Protein 3STP (pdb70)

InterPro domains:
  IPR013341 Mandelate racemase, N-terminal domain [PF02746] (40-139)
  IPR013342 Mandelate racemase, C-terminal domain [PF13378] (161-380)
  IPR013342 Mandelate racemase, C-terminal domain [SM00922] (158-261)
  IPR023444 L-rhamnonate dehydratase [cd03327] (44-379)
  IPR029017 Enolase-like, N-terminal [G3DSA:3.30.390.10] (3-387)
  IPR029017 Enolase-like, N-terminal [SSF54826] (1-143)
  IPR034619 L-lyxonate dehydratase [SFLDF00554] (1-390)
  IPR036849 Enolase-like, C-terminal domain superfamily [G3DSA:3.20.20.120] (132-379)
  IPR036849 Enolase-like, C-terminal domain superfamily [SSF51604] (127-386)
  IPR046945 L-rhamnonate dehydratase-like [PTHR13794] (2-386)

B-factor: mean 9.02, std 4.91, range [1.78, 36.23]

Sequence (390 aa):
MKIKSVRTRVWTWKGPTVPPQGNFCTNASDALWMKGDAMSSFRFHQWLTCEVETEDGTIGIGNAALAPSVVKKVIDDWYAPLVIGEDPFDYAYIWEKMYRRSHAWGRKGIGMTAISAIDIAIWDLMGKLVGKPVFKLLGGRTKDRIPVYYSKLYAGSIEAMQKEAEEAMKGGYKAFKSRFGYGPKDGMPGMRENLKRVEAVREVIGYDNDLMLECYMGWNLDYAKRMLPKLAPYEPRWLEEPVIADDVAGYAELNAMNIVPISGGEHEFSVIGCAELINRKAVSVLQYDTNRVGGITAAQKINAIAEAAQIPVIPHAGQMHNYHLTMANTNCPISEYFPVFDVEVGNELFYYIFEGDPEAVDGYLQLDDDLPGLGIAISDKHLQHFDITE

Structure (mmCIF, N/CA/C/O backbone):
data_3STP
#
_entry.id   3STP
#
_cell.length_a   135.244
_cell.length_b   135.244
_cell.length_c   116.734
_cell.angle_alpha   90.00
_cell.angle_beta   90.00
_cell.angle_gamma   90.00
#
_symmetry.space_group_name_H-M   'I 4 2 2'
#
loop_
_entity.id
_entity.type
_entity.pdbx_description
1 polymer 'Galactonate dehydratase, putative'
2 non-polymer 'MAGNESIUM ION'
3 water water
#
loop_
_atom_site.group_PDB
_atom_site.id
_atom_site.type_symbol
_atom_site.label_atom_id
_atom_site.label_alt_id
_atom_site.label_comp_id
_atom_site.label_asym_id
_atom_site.label_entity_id
_atom_site.label_seq_id
_atom_site.pdbx_PDB_ins_code
_atom_site.Cartn_x
_atom_site.Cartn_y
_atom_site.Cartn_z
_atom_site.occupancy
_atom_site.B_iso_or_equiv
_atom_site.auth_seq_id
_atom_site.auth_comp_id
_atom_site.auth_asym_id
_atom_site.auth_atom_id
_atom_site.pdbx_PDB_model_num
ATOM 1 N N . MET A 1 23 ? 8.849 51.756 -8.705 1.00 29.06 1 MET A N 1
ATOM 2 C CA . MET A 1 23 ? 9.905 51.684 -7.653 1.00 28.00 1 MET A CA 1
ATOM 3 C C . MET A 1 23 ? 10.664 50.366 -7.775 1.00 26.34 1 MET A C 1
ATOM 4 O O . MET A 1 23 ? 10.082 49.290 -7.637 1.00 26.95 1 MET A O 1
ATOM 9 N N . LYS A 1 24 ? 11.964 50.458 -8.030 1.00 22.42 2 LYS A N 1
ATOM 10 C CA . LYS A 1 24 ? 12.797 49.273 -8.191 1.00 19.17 2 LYS A CA 1
ATOM 11 C C . LYS A 1 24 ? 13.854 49.152 -7.098 1.00 15.63 2 LYS A C 1
ATOM 12 O O . LYS A 1 24 ? 14.211 50.132 -6.444 1.00 12.80 2 LYS A O 1
ATOM 18 N N . ILE A 1 25 ? 14.355 47.937 -6.912 1.00 12.97 3 ILE A N 1
ATOM 19 C CA . ILE A 1 25 ? 15.390 47.682 -5.923 1.00 11.14 3 ILE A CA 1
ATOM 20 C C . ILE A 1 25 ? 16.700 48.245 -6.466 1.00 12.48 3 ILE A C 1
ATOM 21 O O . ILE A 1 25 ? 17.047 48.014 -7.628 1.00 10.50 3 ILE A O 1
ATOM 26 N N . LYS A 1 26 ? 17.421 48.984 -5.628 1.00 11.48 4 LYS A N 1
ATOM 27 C CA . LYS A 1 26 ? 18.680 49.590 -6.043 1.00 13.42 4 LYS A CA 1
ATOM 28 C C . LYS A 1 26 ? 19.922 48.859 -5.553 1.00 12.52 4 LYS A C 1
ATOM 29 O O . LYS A 1 26 ? 20.938 48.824 -6.246 1.00 11.24 4 LYS A O 1
ATOM 35 N N . SER A 1 27 ? 19.852 48.280 -4.361 1.00 10.64 5 SER A N 1
ATOM 36 C CA . SER A 1 27 ? 21.013 47.592 -3.824 1.00 10.13 5 SER A CA 1
ATOM 37 C C . SER A 1 27 ? 20.685 46.544 -2.776 1.00 10.08 5 SER A C 1
ATOM 38 O O . SER A 1 27 ? 19.588 46.521 -2.217 1.00 8.88 5 SER A O 1
ATOM 41 N N . VAL A 1 28 ? 21.662 45.679 -2.525 1.00 8.98 6 VAL A N 1
ATOM 42 C CA . VAL A 1 28 ? 21.550 44.618 -1.532 1.00 8.95 6 VAL A CA 1
ATOM 43 C C . VAL A 1 28 ? 22.827 44.682 -0.697 1.00 9.54 6 VAL A C 1
ATOM 44 O O . VAL A 1 28 ? 23.916 44.389 -1.193 1.00 10.00 6 VAL A O 1
ATOM 48 N N . ARG A 1 29 ? 22.689 45.080 0.564 1.00 8.58 7 ARG A N 1
ATOM 49 C CA . ARG A 1 29 ? 23.830 45.211 1.465 1.00 8.72 7 ARG A CA 1
ATOM 50 C C . ARG A 1 29 ? 23.861 44.070 2.473 1.00 9.02 7 ARG A C 1
ATOM 51 O O . ARG A 1 29 ? 22.988 43.965 3.337 1.00 8.79 7 ARG A O 1
ATOM 59 N N . THR A 1 30 ? 24.880 43.227 2.370 1.00 7.95 8 THR A N 1
ATOM 60 C CA . THR A 1 30 ? 25.005 42.085 3.261 1.00 9.18 8 THR A CA 1
ATOM 61 C C . THR A 1 30 ? 26.217 42.204 4.173 1.00 9.37 8 THR A C 1
ATOM 62 O O . THR A 1 30 ? 27.333 42.463 3.717 1.00 8.35 8 THR A O 1
ATOM 66 N N . ARG A 1 31 ? 25.987 42.013 5.468 1.00 8.81 9 ARG A N 1
ATOM 67 C CA . ARG A 1 31 ? 27.051 42.101 6.459 1.00 8.48 9 ARG A CA 1
ATOM 68 C C . ARG A 1 31 ? 27.034 40.920 7.416 1.00 8.72 9 ARG A C 1
ATOM 69 O O . ARG A 1 31 ? 25.975 40.383 7.741 1.00 7.83 9 ARG A O 1
ATOM 77 N N . VAL A 1 32 ? 28.219 40.516 7.859 1.00 7.81 10 VAL A N 1
ATOM 78 C CA . VAL A 1 32 ? 28.346 39.421 8.806 1.00 7.55 10 VAL A CA 1
ATOM 79 C C . VAL A 1 32 ? 28.790 40.019 10.134 1.00 8.08 10 VAL A C 1
ATOM 80 O O . VAL A 1 32 ? 29.796 40.727 10.203 1.00 8.77 10 VAL A O 1
ATOM 84 N N . TRP A 1 33 ? 28.021 39.742 11.179 1.00 7.51 11 TRP A N 1
ATOM 85 C CA . TRP A 1 33 ? 28.309 40.250 12.514 1.00 8.58 11 TRP A CA 1
ATOM 86 C C . TRP A 1 33 ? 28.912 39.136 13.347 1.00 8.42 11 TRP A C 1
ATOM 87 O O . TRP A 1 33 ? 28.272 38.108 13.565 1.00 9.55 11 TRP A O 1
ATOM 98 N N . THR A 1 34 ? 30.139 39.340 13.811 1.00 7.48 12 THR A N 1
ATOM 99 C CA . THR A 1 34 ? 30.814 38.341 14.625 1.00 8.12 12 THR A CA 1
ATOM 100 C C . THR A 1 34 ? 30.928 38.823 16.062 1.00 9.20 12 THR A C 1
ATOM 101 O O . THR A 1 34 ? 31.537 39.857 16.336 1.00 8.50 12 THR A O 1
ATOM 105 N N . TRP A 1 35 ? 30.329 38.065 16.975 1.00 9.16 13 TRP A N 1
ATOM 106 C CA . TRP A 1 35 ? 30.348 38.396 18.392 1.00 9.64 13 TRP A CA 1
ATOM 107 C C . TRP A 1 35 ? 31.757 38.249 18.965 1.00 10.67 13 TRP A C 1
ATOM 108 O O . TRP A 1 35 ? 32.427 37.241 18.737 1.00 10.19 13 TRP A O 1
ATOM 119 N N . LYS A 1 36 ? 32.208 39.264 19.694 1.00 10.60 14 LYS A N 1
ATOM 120 C CA . LYS A 1 36 ? 33.530 39.222 20.310 1.00 12.02 14 LYS A CA 1
ATOM 121 C C . LYS A 1 36 ? 33.426 39.583 21.788 1.00 12.93 14 LYS A C 1
ATOM 122 O O . LYS A 1 36 ? 34.428 39.873 22.442 1.00 13.36 14 LYS A O 1
ATOM 128 N N . GLY A 1 37 ? 32.204 39.562 22.309 1.00 12.51 15 GLY A N 1
ATOM 129 C CA . GLY A 1 37 ? 31.998 39.879 23.709 1.00 12.13 15 GLY A CA 1
ATOM 130 C C . GLY A 1 37 ? 32.085 38.624 24.555 1.00 11.53 15 GLY A C 1
ATOM 131 O O . GLY A 1 37 ? 32.426 37.557 24.041 1.00 11.83 15 GLY A O 1
ATOM 132 N N . PRO A 1 38 ? 31.793 38.711 25.861 1.00 11.09 16 PRO A N 1
ATOM 133 C CA . PRO A 1 38 ? 31.865 37.513 26.702 1.00 10.62 16 PRO A CA 1
ATOM 134 C C . PRO A 1 38 ? 30.802 36.489 26.308 1.00 9.92 16 PRO A C 1
ATOM 135 O O . PRO A 1 38 ? 29.774 36.838 25.724 1.00 8.62 16 PRO A O 1
ATOM 139 N N . THR A 1 39 ? 31.064 35.223 26.612 1.00 10.16 17 THR A N 1
ATOM 140 C CA . THR A 1 39 ? 30.119 34.158 26.296 1.00 9.50 17 THR A CA 1
ATOM 141 C C . THR A 1 39 ? 30.085 33.163 27.445 1.00 10.57 17 THR A C 1
ATOM 142 O O . THR A 1 39 ? 30.973 33.154 28.298 1.00 10.67 17 THR A O 1
ATOM 146 N N . VAL A 1 40 ? 29.052 32.330 27.468 1.00 9.84 18 VAL A N 1
ATOM 147 C CA . VAL A 1 40 ? 28.914 31.316 28.503 1.00 10.26 18 VAL A CA 1
ATOM 148 C C . VAL A 1 40 ? 29.782 30.130 28.106 1.00 10.43 18 VAL A C 1
ATOM 149 O O . VAL A 1 40 ? 29.589 29.541 27.044 1.00 8.42 18 VAL A O 1
ATOM 153 N N . PRO A 1 41 ? 30.761 29.768 28.950 1.00 10.17 19 PRO A N 1
ATOM 154 C CA . PRO A 1 41 ? 31.653 28.642 28.658 1.00 11.35 19 PRO A CA 1
ATOM 155 C C . PRO A 1 41 ? 30.907 27.341 28.376 1.00 10.65 19 PRO A C 1
ATOM 156 O O . PRO A 1 41 ? 29.939 27.008 29.057 1.00 10.14 19 PRO A O 1
ATOM 160 N N . PRO A 1 42 ? 31.349 26.593 27.354 1.00 11.09 20 PRO A N 1
ATOM 161 C CA . PRO A 1 42 ? 30.721 25.322 26.985 1.00 11.05 20 PRO A CA 1
ATOM 162 C C . PRO A 1 42 ? 30.826 24.297 28.109 1.00 11.72 20 PRO A C 1
ATOM 163 O O . PRO A 1 42 ? 31.787 24.308 28.884 1.00 10.95 20 PRO A O 1
ATOM 167 N N . GLN A 1 43 ? 29.830 23.421 28.190 1.00 10.52 21 GLN A N 1
ATOM 168 C CA . GLN A 1 43 ? 29.791 22.357 29.191 1.00 12.64 21 GLN A CA 1
ATOM 169 C C . GLN A 1 43 ? 29.450 21.053 28.467 1.00 11.50 21 GLN A C 1
ATOM 170 O O . GLN A 1 43 ? 28.828 21.079 27.405 1.00 9.70 21 GLN A O 1
ATOM 176 N N . GLY A 1 44 ? 29.857 19.922 29.035 1.00 10.45 22 GLY A N 1
ATOM 177 C CA . GLY A 1 44 ? 29.571 18.638 28.413 1.00 10.46 22 GLY A CA 1
ATOM 178 C C . GLY A 1 44 ? 28.162 18.159 28.718 1.00 10.34 22 GLY A C 1
ATOM 179 O O . GLY A 1 44 ? 27.535 18.638 29.665 1.00 9.77 22 GLY A O 1
ATOM 180 N N . ASN A 1 45 ? 27.668 17.207 27.927 1.00 9.13 23 ASN A N 1
ATOM 181 C CA . ASN A 1 45 ? 26.320 16.668 28.109 1.00 9.95 23 ASN A CA 1
ATOM 182 C C . ASN A 1 45 ? 25.345 17.815 28.340 1.00 9.26 23 ASN A C 1
ATOM 183 O O . ASN A 1 45 ? 24.576 17.829 29.306 1.00 9.27 23 ASN A O 1
ATOM 188 N N . PHE A 1 46 ? 25.394 18.763 27.411 1.00 7.95 24 PHE A N 1
ATOM 189 C CA . PHE A 1 46 ? 24.597 19.986 27.426 1.00 7.36 24 PHE A CA 1
ATOM 190 C C . PHE A 1 46 ? 23.469 19.904 26.399 1.00 6.83 24 PHE A C 1
ATOM 191 O O . PHE A 1 46 ? 22.320 20.235 26.686 1.00 6.15 24 PHE A O 1
ATOM 199 N N . CYS A 1 47 ? 23.812 19.467 25.194 1.00 7.17 25 CYS A N 1
ATOM 200 C CA . CYS A 1 47 ? 22.835 19.339 24.121 1.00 6.56 25 CYS A CA 1
ATOM 201 C C . CYS A 1 47 ? 23.319 18.305 23.121 1.00 6.45 25 CYS A C 1
ATOM 202 O O . CYS A 1 47 ? 24.400 18.446 22.547 1.00 6.43 25 CYS A O 1
ATOM 205 N N . THR A 1 48 ? 22.529 17.257 22.925 1.00 5.28 26 THR A N 1
ATOM 206 C CA . THR A 1 48 ? 22.897 16.227 21.968 1.00 5.88 26 THR A CA 1
ATOM 207 C C . THR A 1 48 ? 22.907 16.879 20.587 1.00 6.81 26 THR A C 1
ATOM 208 O O . THR A 1 48 ? 22.191 17.849 20.345 1.00 6.83 26 THR A O 1
ATOM 212 N N . ASN A 1 49 ? 23.728 16.357 19.686 1.00 7.49 27 ASN A N 1
ATOM 213 C CA . ASN A 1 49 ? 23.826 16.936 18.355 1.00 7.37 27 ASN A CA 1
ATOM 214 C C . ASN A 1 49 ? 24.387 15.931 17.364 1.00 6.15 27 ASN A C 1
ATOM 215 O O . ASN A 1 49 ? 24.878 14.870 17.750 1.00 5.53 27 ASN A O 1
ATOM 220 N N . ALA A 1 50 ? 24.329 16.281 16.086 1.00 4.87 28 ALA A N 1
ATOM 221 C CA . ALA A 1 50 ? 24.798 15.396 15.029 1.00 5.55 28 ALA A CA 1
ATOM 222 C C . ALA A 1 50 ? 26.268 14.996 15.117 1.00 6.41 28 ALA A C 1
ATOM 223 O O . ALA A 1 50 ? 26.660 13.975 14.560 1.00 8.08 28 ALA A O 1
ATOM 225 N N . SER A 1 51 ? 27.087 15.778 15.812 1.00 6.73 29 SER A N 1
ATOM 226 C CA . SER A 1 51 ? 28.500 15.437 15.904 1.00 7.50 29 SER A CA 1
ATOM 227 C C . SER A 1 51 ? 28.818 14.454 17.026 1.00 7.35 29 SER A C 1
ATOM 228 O O . SER A 1 51 ? 29.938 13.952 17.105 1.00 6.86 29 SER A O 1
ATOM 231 N N . ASP A 1 52 ? 27.846 14.171 17.890 1.00 6.36 30 ASP A N 1
ATOM 232 C CA . ASP A 1 52 ? 28.089 13.245 18.994 1.00 7.68 30 ASP A CA 1
ATOM 233 C C . ASP A 1 52 ? 28.562 11.873 18.520 1.00 7.98 30 ASP A C 1
ATOM 234 O O . ASP A 1 52 ? 29.344 11.212 19.206 1.00 9.20 30 ASP A O 1
ATOM 239 N N . ALA A 1 53 ? 28.096 11.453 17.348 1.00 6.80 31 ALA A N 1
ATOM 240 C CA . ALA A 1 53 ? 28.463 10.153 16.791 1.00 7.76 31 ALA A CA 1
ATOM 241 C C . ALA A 1 53 ? 29.952 10.021 16.477 1.00 7.86 31 ALA A C 1
ATOM 242 O O . ALA A 1 53 ? 30.461 8.911 16.301 1.00 6.36 31 ALA A O 1
ATOM 244 N N . LEU A 1 54 ? 30.648 11.149 16.391 1.00 7.86 32 LEU A N 1
ATOM 245 C CA . LEU A 1 54 ? 32.080 11.140 16.108 1.00 8.20 32 LEU A CA 1
ATOM 246 C C . LEU A 1 54 ? 32.785 10.968 17.450 1.00 10.59 32 LEU A C 1
ATOM 247 O O . LEU A 1 54 ? 32.137 10.695 18.461 1.00 10.40 32 LEU A O 1
ATOM 252 N N . TRP A 1 55 ? 34.107 11.105 17.468 1.00 10.92 33 TRP A N 1
ATOM 253 C CA . TRP A 1 55 ? 34.839 11.012 18.728 1.00 12.14 33 TRP A CA 1
ATOM 254 C C . TRP A 1 55 ? 35.815 12.173 18.833 1.00 12.71 33 TRP A C 1
ATOM 255 O O . TRP A 1 55 ? 36.936 12.024 19.317 1.00 12.68 33 TRP A O 1
ATOM 266 N N . MET A 1 56 ? 35.365 13.337 18.373 1.00 12.84 34 MET A N 1
ATOM 267 C CA . MET A 1 56 ? 36.167 14.552 18.408 1.00 14.35 34 MET A CA 1
ATOM 268 C C . MET A 1 56 ? 36.252 15.111 19.822 1.00 16.27 34 MET A C 1
ATOM 269 O O . MET A 1 56 ? 35.339 14.934 20.627 1.00 14.76 34 MET A O 1
ATOM 274 N N . LYS A 1 57 ? 37.357 15.788 20.116 1.00 17.76 35 LYS A N 1
ATOM 275 C CA . LYS A 1 57 ? 37.567 16.389 21.428 1.00 19.65 35 LYS A CA 1
ATOM 276 C C . LYS A 1 57 ? 36.966 17.790 21.458 1.00 18.54 35 LYS A C 1
ATOM 277 O O . LYS A 1 57 ? 36.659 18.363 20.413 1.00 18.10 35 LYS A O 1
ATOM 283 N N . GLY A 1 58 ? 36.796 18.334 22.659 1.00 17.45 36 GLY A N 1
ATOM 284 C CA . GLY A 1 58 ? 36.253 19.674 22.789 1.00 16.65 36 GLY A CA 1
ATOM 285 C C . GLY A 1 58 ? 34.742 19.768 22.885 1.00 16.20 36 GLY A C 1
ATOM 286 O O . GLY A 1 58 ? 34.051 18.773 23.106 1.00 16.52 36 GLY A O 1
ATOM 287 N N . ASP A 1 59 ? 34.238 20.986 22.721 1.00 14.63 37 ASP A N 1
ATOM 288 C CA . ASP A 1 59 ? 32.808 21.273 22.783 1.00 13.49 37 ASP A CA 1
ATOM 289 C C . ASP A 1 59 ? 32.064 20.649 21.602 1.00 12.02 37 ASP A C 1
ATOM 290 O O . ASP A 1 59 ? 32.285 21.021 20.451 1.00 11.26 37 ASP A O 1
ATOM 295 N N . ALA A 1 60 ? 31.177 19.702 21.898 1.00 11.20 38 ALA A N 1
ATOM 296 C CA . ALA A 1 60 ? 30.413 19.012 20.862 1.00 11.92 38 ALA A CA 1
ATOM 297 C C . ALA A 1 60 ? 29.478 19.930 20.072 1.00 11.05 38 ALA A C 1
ATOM 298 O O . ALA A 1 60 ? 29.091 19.604 18.950 1.00 11.60 38 ALA A O 1
ATOM 300 N N . MET A 1 61 ? 29.119 21.072 20.655 1.00 9.91 39 MET A N 1
ATOM 301 C CA . MET A 1 61 ? 28.229 22.028 19.995 1.00 9.25 39 MET A CA 1
ATOM 302 C C . MET A 1 61 ? 28.995 23.081 19.197 1.00 9.71 39 MET A C 1
ATOM 303 O O . MET A 1 61 ? 28.393 23.962 18.583 1.00 9.69 39 MET A O 1
ATOM 308 N N . SER A 1 62 ? 30.320 22.981 19.207 1.00 10.62 40 SER A N 1
ATOM 309 C CA . SER A 1 62 ? 31.183 23.939 18.518 1.00 10.43 40 SER A CA 1
ATOM 310 C C . SER A 1 62 ? 30.742 24.373 17.122 1.00 10.48 40 SER A C 1
ATOM 311 O O . SER A 1 62 ? 30.621 25.567 16.846 1.00 9.38 40 SER A O 1
ATOM 314 N N . SER A 1 63 ? 30.506 23.406 16.243 1.00 9.02 41 SER A N 1
ATOM 315 C CA . SER A 1 63 ? 30.118 23.710 14.869 1.00 9.00 41 SER A CA 1
ATOM 316 C C . SER A 1 63 ? 28.656 24.102 14.696 1.00 9.39 41 SER A C 1
ATOM 317 O O . SER A 1 63 ? 28.232 24.421 13.585 1.00 9.40 41 SER A O 1
ATOM 320 N N . PHE A 1 64 ? 27.891 24.090 15.783 1.00 8.84 42 PHE A N 1
ATOM 321 C CA . PHE A 1 64 ? 26.468 24.413 15.712 1.00 8.82 42 PHE A CA 1
ATOM 322 C C . PHE A 1 64 ? 26.071 25.745 16.351 1.00 9.20 42 PHE A C 1
ATOM 323 O O . PHE A 1 64 ? 24.990 26.269 16.078 1.00 7.43 42 PHE A O 1
ATOM 331 N N . ARG A 1 65 ? 26.941 26.289 17.195 1.00 7.61 43 ARG A N 1
ATOM 332 C CA . ARG A 1 65 ? 26.656 27.555 17.863 1.00 8.66 43 ARG A CA 1
ATOM 333 C C . ARG A 1 65 ? 26.566 28.719 16.881 1.00 8.29 43 ARG A C 1
ATOM 334 O O . ARG A 1 65 ? 27.193 28.709 15.821 1.00 7.99 43 ARG A O 1
ATOM 342 N N . PHE A 1 66 ? 25.777 29.725 17.243 1.00 8.65 44 PHE A N 1
ATOM 343 C CA . PHE A 1 66 ? 25.606 30.895 16.397 1.00 8.12 44 PHE A CA 1
ATOM 344 C C . PHE A 1 66 ? 26.228 32.117 17.057 1.00 8.88 44 PHE A C 1
ATOM 345 O O . PHE A 1 66 ? 25.542 32.883 17.736 1.00 8.59 44 PHE A O 1
ATOM 353 N N . HIS A 1 67 ? 27.533 32.288 16.869 1.00 9.03 45 HIS A N 1
ATOM 354 C CA . HIS A 1 67 ? 28.220 33.440 17.433 1.00 9.31 45 HIS A CA 1
ATOM 355 C C . HIS A 1 67 ? 28.498 34.452 16.328 1.00 9.25 45 HIS A C 1
ATOM 356 O O . HIS A 1 67 ? 29.303 35.371 16.476 1.00 8.11 45 HIS A O 1
ATOM 363 N N . GLN A 1 68 ? 27.797 34.256 15.216 1.00 7.81 46 GLN A N 1
ATOM 364 C CA . GLN A 1 68 ? 27.865 35.128 14.050 1.00 8.89 46 GLN A CA 1
ATOM 365 C C . GLN A 1 68 ? 26.444 35.215 13.520 1.00 9.09 46 GLN A C 1
ATOM 366 O O . GLN A 1 68 ? 25.639 34.310 13.741 1.00 8.90 46 GLN A O 1
ATOM 372 N N . TRP A 1 69 ? 26.135 36.296 12.819 1.00 7.44 47 TRP A N 1
ATOM 373 C CA . TRP A 1 69 ? 24.811 36.454 12.239 1.00 7.80 47 TRP A CA 1
ATOM 374 C C . TRP A 1 69 ? 24.954 37.302 10.994 1.00 8.70 47 TRP A C 1
ATOM 375 O O . TRP A 1 69 ? 25.924 38.046 10.852 1.00 9.15 47 TRP A O 1
ATOM 386 N N . LEU A 1 70 ? 23.990 37.189 10.090 1.00 6.56 48 LEU A N 1
ATOM 387 C CA . LEU A 1 70 ? 24.033 37.952 8.856 1.00 7.50 48 LEU A CA 1
ATOM 388 C C . LEU A 1 70 ? 22.829 38.865 8.708 1.00 7.39 48 LEU A C 1
ATOM 389 O O . LEU A 1 70 ? 21.699 38.473 8.996 1.00 7.94 48 LEU A O 1
ATOM 394 N N . THR A 1 71 ? 23.083 40.093 8.273 1.00 7.94 49 THR A N 1
ATOM 395 C CA . THR A 1 71 ? 22.015 41.047 8.036 1.00 7.79 49 THR A CA 1
ATOM 396 C C . THR A 1 71 ? 22.030 41.303 6.536 1.00 8.40 49 THR A C 1
ATOM 397 O O . THR A 1 71 ? 23.096 41.389 5.920 1.00 8.04 49 THR A O 1
ATOM 401 N N . CYS A 1 72 ? 20.846 41.398 5.947 1.00 7.40 50 CYS A N 1
ATOM 402 C CA . CYS A 1 72 ? 20.727 41.645 4.521 1.00 7.25 50 CYS A CA 1
ATOM 403 C C . CYS A 1 72 ? 19.746 42.784 4.325 1.00 7.55 50 CYS A C 1
ATOM 404 O O . CYS A 1 72 ? 18.561 42.653 4.631 1.00 8.14 50 CYS A O 1
ATOM 407 N N . GLU A 1 73 ? 20.250 43.903 3.821 1.00 8.04 51 GLU A N 1
ATOM 408 C CA . GLU A 1 73 ? 19.427 45.080 3.599 1.00 8.88 51 GLU A CA 1
ATOM 409 C C . GLU A 1 73 ? 19.182 45.336 2.117 1.00 8.18 51 GLU A C 1
ATOM 410 O O . GLU A 1 73 ? 20.117 45.561 1.348 1.00 9.28 51 GLU A O 1
ATOM 416 N N . VAL A 1 74 ? 17.914 45.282 1.721 1.00 8.11 52 VAL A N 1
ATOM 417 C CA . VAL A 1 74 ? 17.529 45.519 0.337 1.00 8.39 52 VAL A CA 1
ATOM 418 C C . VAL A 1 74 ? 16.910 46.908 0.279 1.00 8.89 52 VAL A C 1
ATOM 419 O O . VAL A 1 74 ? 15.890 47.168 0.912 1.00 8.03 52 VAL A O 1
ATOM 423 N N . GLU A 1 75 ? 17.542 47.797 -0.482 1.00 9.48 53 GLU A N 1
ATOM 424 C CA . GLU A 1 75 ? 17.092 49.179 -0.593 1.00 9.74 53 GLU A CA 1
ATOM 425 C C . GLU A 1 75 ? 16.570 49.522 -1.983 1.00 10.14 53 GLU A C 1
ATOM 426 O O . GLU A 1 75 ? 17.136 49.105 -2.993 1.00 9.72 53 GLU A O 1
ATOM 432 N N . THR A 1 76 ? 15.486 50.288 -2.028 1.00 10.95 54 THR A N 1
ATOM 433 C CA . THR A 1 76 ? 14.917 50.699 -3.302 1.00 11.92 54 THR A CA 1
ATOM 434 C C . THR A 1 76 ? 15.470 52.074 -3.653 1.00 12.71 54 THR A C 1
ATOM 435 O O . THR A 1 76 ? 16.149 52.703 -2.844 1.00 11.14 54 THR A O 1
ATOM 439 N N . GLU A 1 77 ? 15.184 52.534 -4.864 1.00 14.31 55 GLU A N 1
ATOM 440 C CA . GLU A 1 77 ? 15.666 53.830 -5.321 1.00 17.41 55 GLU A CA 1
ATOM 441 C C . GLU A 1 77 ? 15.290 54.998 -4.413 1.00 17.24 55 GLU A C 1
ATOM 442 O O . GLU A 1 77 ? 16.045 55.963 -4.305 1.00 19.36 55 GLU A O 1
ATOM 448 N N . ASP A 1 78 ? 14.135 54.918 -3.758 1.00 17.14 56 ASP A N 1
ATOM 449 C CA . ASP A 1 78 ? 13.690 56.006 -2.888 1.00 17.11 56 ASP A CA 1
ATOM 450 C C . ASP A 1 78 ? 14.266 55.949 -1.476 1.00 16.43 56 ASP A C 1
ATOM 451 O O . ASP A 1 78 ? 13.886 56.738 -0.611 1.00 16.89 56 ASP A O 1
ATOM 456 N N . GLY A 1 79 ? 15.178 55.014 -1.242 1.00 14.55 57 GLY A N 1
ATOM 457 C CA . GLY A 1 79 ? 15.801 54.915 0.066 1.00 14.18 57 GLY A CA 1
ATOM 458 C C . GLY A 1 79 ? 15.140 54.003 1.083 1.00 13.06 57 GLY A C 1
ATOM 459 O O . GLY A 1 79 ? 15.670 53.825 2.177 1.00 11.74 57 GLY A O 1
ATOM 460 N N . THR A 1 80 ? 13.988 53.433 0.744 1.00 12.45 58 THR A N 1
ATOM 461 C CA . THR A 1 80 ? 13.312 52.534 1.672 1.00 11.55 58 THR A CA 1
ATOM 462 C C . THR A 1 80 ? 14.189 51.294 1.808 1.00 10.82 58 THR A C 1
ATOM 463 O O . THR A 1 80 ? 14.748 50.816 0.821 1.00 10.47 58 THR A O 1
ATOM 467 N N . ILE A 1 81 ? 14.317 50.782 3.028 1.00 9.97 59 ILE A N 1
ATOM 468 C CA . ILE A 1 81 ? 15.157 49.612 3.267 1.00 10.04 59 ILE A CA 1
ATOM 469 C C . ILE A 1 81 ? 14.431 48.474 3.975 1.00 9.19 59 ILE A C 1
ATOM 470 O O . ILE A 1 81 ? 13.772 48.682 4.995 1.00 9.58 59 ILE A O 1
ATOM 475 N N . GLY A 1 82 ? 14.563 47.271 3.424 1.00 8.53 60 GLY A N 1
ATOM 476 C CA . GLY A 1 82 ? 13.956 46.099 4.026 1.00 7.91 60 GLY A CA 1
ATOM 477 C C . GLY A 1 82 ? 15.079 45.337 4.707 1.00 8.27 60 GLY A C 1
ATOM 478 O O . GLY A 1 82 ? 16.186 45.267 4.175 1.00 7.24 60 GLY A O 1
ATOM 479 N N . ILE A 1 83 ? 14.801 44.758 5.869 1.00 6.97 61 ILE A N 1
ATOM 480 C CA . ILE A 1 83 ? 15.820 44.034 6.623 1.00 7.68 61 ILE A CA 1
ATOM 481 C C . ILE A 1 83 ? 15.586 42.527 6.721 1.00 7.09 61 ILE A C 1
ATOM 482 O O . ILE A 1 83 ? 14.580 42.081 7.278 1.00 6.97 61 ILE A O 1
ATOM 487 N N . GLY A 1 84 ? 16.527 41.758 6.181 1.00 5.79 62 GLY A N 1
ATOM 488 C CA . GLY A 1 84 ? 16.449 40.308 6.236 1.00 7.63 62 GLY A CA 1
ATOM 489 C C . GLY A 1 84 ? 17.616 39.796 7.062 1.00 7.50 62 GLY A C 1
ATOM 490 O O . GLY A 1 84 ? 18.485 40.579 7.449 1.00 7.14 62 GLY A O 1
ATOM 491 N N . ASN A 1 85 ? 17.657 38.496 7.341 1.00 6.91 63 ASN A N 1
ATOM 492 C CA . ASN A 1 85 ? 18.754 37.950 8.138 1.00 6.29 63 ASN A CA 1
ATOM 493 C C . ASN A 1 85 ? 18.912 36.446 7.962 1.00 6.31 63 ASN A C 1
ATOM 494 O O . ASN A 1 85 ? 18.036 35.781 7.414 1.00 5.20 63 ASN A O 1
ATOM 499 N N . ALA A 1 86 ? 20.034 35.920 8.447 1.00 6.30 64 ALA A N 1
ATOM 500 C CA . ALA A 1 86 ? 20.323 34.491 8.387 1.00 6.21 64 ALA A CA 1
ATOM 501 C C . ALA A 1 86 ? 21.403 34.157 9.415 1.00 6.40 64 ALA A C 1
ATOM 502 O O . ALA A 1 86 ? 22.233 35.008 9.747 1.00 7.20 64 ALA A O 1
ATOM 504 N N . ALA A 1 87 ? 21.393 32.926 9.919 1.00 6.57 65 ALA A N 1
ATOM 505 C CA . ALA A 1 87 ? 22.374 32.509 10.918 1.00 5.96 65 ALA A CA 1
ATOM 506 C C . ALA A 1 87 ? 23.291 31.368 10.476 1.00 5.57 65 ALA A C 1
ATOM 507 O O . ALA A 1 87 ? 24.390 31.217 11.009 1.00 5.65 65 ALA A O 1
ATOM 509 N N . LEU A 1 88 ? 22.853 30.564 9.511 1.00 6.22 66 LEU A N 1
ATOM 510 C CA . LEU A 1 88 ? 23.671 29.447 9.037 1.00 6.52 66 LEU A CA 1
ATOM 511 C C . LEU A 1 88 ? 24.854 29.922 8.189 1.00 7.28 66 LEU A C 1
ATOM 512 O O . LEU A 1 88 ? 24.689 30.763 7.311 1.00 8.47 66 LEU A O 1
ATOM 517 N N . ALA A 1 89 ? 26.040 29.379 8.468 1.00 6.78 67 ALA A N 1
ATOM 518 C CA . ALA A 1 89 ? 27.271 29.717 7.741 1.00 8.36 67 ALA A CA 1
ATOM 519 C C . ALA A 1 89 ? 27.228 31.115 7.118 1.00 8.98 67 ALA A C 1
ATOM 520 O O . ALA A 1 89 ? 27.296 31.259 5.897 1.00 9.20 67 ALA A O 1
ATOM 522 N N . PRO A 1 90 ? 27.145 32.161 7.958 1.00 10.11 68 PRO A N 1
ATOM 523 C CA . PRO A 1 90 ? 27.080 33.569 7.550 1.00 9.60 68 PRO A CA 1
ATOM 524 C C . PRO A 1 90 ? 28.018 34.061 6.449 1.00 9.72 68 PRO A C 1
ATOM 525 O O . PRO A 1 90 ? 27.561 34.679 5.486 1.00 8.33 68 PRO A O 1
ATOM 529 N N . SER A 1 91 ? 29.317 33.804 6.580 1.00 8.37 69 SER A N 1
ATOM 530 C CA . SER A 1 91 ? 30.265 34.281 5.572 1.00 10.85 69 SER A CA 1
ATOM 531 C C . SER A 1 91 ? 30.053 33.662 4.192 1.00 10.23 69 SER A C 1
ATOM 532 O O . SER A 1 91 ? 30.231 34.332 3.173 1.00 10.2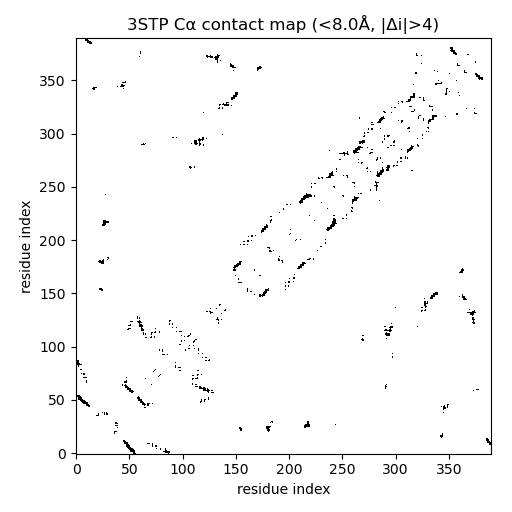1 69 SER A O 1
ATOM 535 N N . VAL A 1 92 ? 29.675 32.387 4.154 1.00 10.14 70 VAL A N 1
ATOM 536 C CA . VAL A 1 92 ? 29.444 31.711 2.882 1.00 9.69 70 VAL A CA 1
ATOM 537 C C . VAL A 1 92 ? 28.135 32.193 2.270 1.00 9.11 70 VAL A C 1
ATOM 538 O O . VAL A 1 92 ? 28.062 32.460 1.069 1.00 8.30 70 VAL A O 1
ATOM 542 N N . VAL A 1 93 ? 27.103 32.301 3.100 1.00 7.33 71 VAL A N 1
ATOM 543 C CA . VAL A 1 93 ? 25.804 32.774 2.641 1.00 6.48 71 VAL A CA 1
ATOM 544 C C . VAL A 1 93 ? 25.955 34.181 2.059 1.00 7.69 71 VAL A C 1
ATOM 545 O O . VAL A 1 93 ? 25.355 34.510 1.030 1.00 6.45 71 VAL A O 1
ATOM 549 N N . LYS A 1 94 ? 26.767 35.006 2.715 1.00 6.76 72 LYS A N 1
ATOM 550 C CA . LYS A 1 94 ? 27.002 36.367 2.249 1.00 7.42 72 LYS A CA 1
ATOM 551 C C . LYS A 1 94 ? 27.620 36.361 0.858 1.00 8.11 72 LYS A C 1
ATOM 552 O O . LYS A 1 94 ? 27.217 37.138 -0.006 1.00 8.28 72 LYS A O 1
ATOM 558 N N . LYS A 1 95 ? 28.595 35.484 0.639 1.00 9.49 73 LYS A N 1
ATOM 559 C CA . LYS A 1 95 ? 29.250 35.408 -0.661 1.00 10.09 73 LYS A CA 1
ATOM 560 C C . LYS A 1 95 ? 28.254 35.042 -1.756 1.00 9.92 73 LYS A C 1
ATOM 561 O O . LYS A 1 95 ? 28.311 35.584 -2.860 1.00 10.03 73 LYS A O 1
ATOM 567 N N . VAL A 1 96 ? 27.338 34.126 -1.450 1.00 9.14 74 VAL A N 1
ATOM 568 C CA . VAL A 1 96 ? 26.328 33.714 -2.422 1.00 8.90 74 VAL A CA 1
ATOM 569 C C . VAL A 1 96 ? 25.411 34.883 -2.759 1.00 8.78 74 VAL A C 1
ATOM 570 O O . VAL A 1 96 ? 25.080 35.113 -3.926 1.00 10.09 74 VAL A O 1
ATOM 574 N N . ILE A 1 97 ? 25.001 35.625 -1.736 1.00 8.03 75 ILE A N 1
ATOM 575 C CA . ILE A 1 97 ? 24.134 36.779 -1.945 1.00 9.07 75 ILE A CA 1
ATOM 576 C C . ILE A 1 97 ? 24.843 37.837 -2.792 1.00 9.98 75 ILE A C 1
ATOM 577 O O . ILE A 1 97 ? 24.297 38.309 -3.790 1.00 9.70 75 ILE A O 1
ATOM 582 N N . ASP A 1 98 ? 26.063 38.196 -2.400 1.00 10.29 76 ASP A N 1
ATOM 583 C CA . ASP A 1 98 ? 26.824 39.210 -3.125 1.00 11.82 76 ASP A CA 1
ATOM 584 C C . ASP A 1 98 ? 27.152 38.838 -4.569 1.00 12.69 76 ASP A C 1
ATOM 585 O O . ASP A 1 98 ? 26.951 39.640 -5.481 1.00 12.79 76 ASP A O 1
ATOM 590 N N . ASP A 1 99 ? 27.659 37.626 -4.773 1.00 12.23 77 ASP A N 1
ATOM 591 C CA . ASP A 1 99 ? 28.065 37.179 -6.106 1.00 13.76 77 ASP A CA 1
ATOM 592 C C . ASP A 1 99 ? 26.987 36.605 -7.023 1.00 13.02 77 ASP A C 1
ATOM 593 O O . ASP A 1 99 ? 27.007 36.846 -8.231 1.00 13.19 77 ASP A O 1
ATOM 598 N N . TRP A 1 100 ? 26.054 35.844 -6.463 1.00 12.32 78 TRP A N 1
ATOM 599 C CA . TRP A 1 100 ? 25.020 35.205 -7.270 1.00 13.13 78 TRP A CA 1
ATOM 600 C C . TRP A 1 100 ? 23.611 35.779 -7.271 1.00 11.69 78 TRP A C 1
ATOM 601 O O . TRP A 1 100 ? 23.041 36.014 -8.336 1.00 11.85 78 TRP A O 1
ATOM 612 N N . TYR A 1 101 ? 23.041 36.003 -6.092 1.00 9.15 79 TYR A N 1
ATOM 613 C CA . TYR A 1 101 ? 21.668 36.482 -6.024 1.00 9.74 79 TYR A CA 1
ATOM 614 C C . TYR A 1 101 ? 21.398 37.976 -6.162 1.00 9.47 79 TYR A C 1
ATOM 615 O O . TYR A 1 101 ? 20.377 38.362 -6.732 1.00 9.29 79 TYR A O 1
ATOM 624 N N . ALA A 1 102 ? 22.292 38.817 -5.653 1.00 9.38 80 ALA A N 1
ATOM 625 C CA . ALA A 1 102 ? 22.097 40.263 -5.747 1.00 11.13 80 ALA A CA 1
ATOM 626 C C . ALA A 1 102 ? 21.767 40.712 -7.175 1.00 12.25 80 ALA A C 1
ATOM 627 O O . ALA A 1 102 ? 20.849 41.504 -7.388 1.00 12.23 80 ALA A O 1
ATOM 629 N N . PRO A 1 103 ? 22.515 40.214 -8.174 1.00 13.50 81 PRO A N 1
ATOM 630 C CA . PRO A 1 103 ? 22.264 40.591 -9.570 1.00 14.03 81 PRO A CA 1
ATOM 631 C C . PRO A 1 103 ? 20.879 40.192 -10.080 1.00 13.48 81 PRO A C 1
ATOM 632 O O . PRO A 1 103 ? 20.355 40.800 -11.011 1.00 14.07 81 PRO A O 1
ATOM 636 N N . LEU A 1 104 ? 20.292 39.164 -9.475 1.00 11.60 82 LEU A N 1
ATOM 637 C CA . LEU A 1 104 ? 18.971 38.692 -9.885 1.00 11.28 82 LEU A CA 1
ATOM 638 C C . LEU A 1 104 ? 17.865 39.478 -9.190 1.00 11.93 82 LEU A C 1
ATOM 639 O O . LEU A 1 104 ? 16.696 39.398 -9.575 1.00 11.72 82 LEU A O 1
ATOM 644 N N . VAL A 1 105 ? 18.246 40.241 -8.170 1.00 10.71 83 VAL A N 1
ATOM 645 C CA . VAL A 1 105 ? 17.296 41.033 -7.397 1.00 11.30 83 VAL A CA 1
ATOM 646 C C . VAL A 1 105 ? 17.307 42.518 -7.762 1.00 11.35 83 VAL A C 1
ATOM 647 O O . VAL A 1 105 ? 16.254 43.141 -7.893 1.00 11.58 83 VAL A O 1
ATOM 651 N N . ILE A 1 106 ? 18.498 43.082 -7.918 1.00 12.64 84 ILE A N 1
ATOM 652 C CA . ILE A 1 106 ? 18.637 44.493 -8.253 1.00 12.87 84 ILE A CA 1
ATOM 653 C C . ILE A 1 106 ? 17.938 44.834 -9.565 1.00 13.41 84 ILE A C 1
ATOM 654 O O . ILE A 1 106 ? 18.034 44.093 -10.541 1.00 12.84 84 ILE A O 1
ATOM 659 N N . GLY A 1 107 ? 17.222 45.955 -9.568 1.00 14.10 85 GLY A N 1
ATOM 660 C CA . GLY A 1 107 ? 16.511 46.389 -10.758 1.00 15.68 85 GLY A CA 1
ATOM 661 C C . GLY A 1 107 ? 15.085 45.870 -10.844 1.00 16.04 85 GLY A C 1
ATOM 662 O O . GLY A 1 107 ? 14.333 46.253 -11.742 1.00 17.15 85 GLY A O 1
ATOM 663 N N . GLU A 1 108 ? 14.706 45.006 -9.908 1.00 14.26 86 GLU A N 1
ATOM 664 C CA . GLU A 1 108 ? 13.365 44.429 -9.901 1.00 12.74 86 GLU A CA 1
ATOM 665 C C . GLU A 1 108 ? 12.405 45.135 -8.943 1.00 11.55 86 GLU A C 1
ATOM 666 O O . GLU A 1 108 ? 12.821 45.822 -8.008 1.00 10.52 86 GLU A O 1
ATOM 672 N N . ASP A 1 109 ? 11.112 44.956 -9.196 1.00 9.75 87 ASP A N 1
ATOM 673 C CA . ASP A 1 109 ? 10.052 45.520 -8.365 1.00 9.27 87 ASP A CA 1
ATOM 674 C C . ASP A 1 109 ? 9.895 44.557 -7.187 1.00 9.00 87 ASP A C 1
ATOM 675 O O . ASP A 1 109 ? 9.716 43.358 -7.385 1.00 7.94 87 ASP A O 1
ATOM 680 N N . PRO A 1 110 ? 9.979 45.065 -5.947 1.00 8.68 88 PRO A N 1
ATOM 681 C CA . PRO A 1 110 ? 9.837 44.192 -4.778 1.00 8.47 88 PRO A CA 1
ATOM 682 C C . PRO A 1 110 ? 8.551 43.376 -4.825 1.00 8.50 88 PRO A C 1
ATOM 683 O O . PRO A 1 110 ? 8.490 42.265 -4.298 1.00 8.42 88 PRO A O 1
ATOM 687 N N . PHE A 1 111 ? 7.524 43.932 -5.461 1.00 6.60 89 PHE A N 1
ATOM 688 C CA . PHE A 1 111 ? 6.244 43.254 -5.541 1.00 6.01 89 PHE A CA 1
ATOM 689 C C . PHE A 1 111 ? 6.148 42.156 -6.591 1.00 6.91 89 PHE A C 1
ATOM 690 O O . PHE A 1 111 ? 5.059 41.661 -6.891 1.00 7.37 89 PHE A O 1
ATOM 698 N N . ASP A 1 112 ? 7.298 41.789 -7.153 1.00 6.69 90 ASP A N 1
ATOM 699 C CA . ASP A 1 112 ? 7.380 40.677 -8.094 1.00 6.53 90 ASP A CA 1
ATOM 700 C C . ASP A 1 112 ? 8.145 39.625 -7.292 1.00 6.64 90 ASP A C 1
ATOM 701 O O . ASP A 1 112 ? 8.856 38.788 -7.842 1.00 7.84 90 ASP A O 1
ATOM 706 N N . TYR A 1 113 ? 7.974 39.684 -5.974 1.00 6.82 91 TYR A N 1
ATOM 707 C CA . TYR A 1 113 ? 8.661 38.785 -5.051 1.00 6.67 91 TYR A CA 1
ATOM 708 C C . TYR A 1 113 ? 8.613 37.296 -5.379 1.00 5.94 91 TYR A C 1
ATOM 709 O O . TYR A 1 113 ? 9.607 36.597 -5.188 1.00 6.52 91 TYR A O 1
ATOM 718 N N . ALA A 1 114 ? 7.478 36.803 -5.866 1.00 6.47 92 ALA A N 1
ATOM 719 C CA . ALA A 1 114 ? 7.374 35.384 -6.197 1.00 6.44 92 ALA A CA 1
ATOM 720 C C . ALA A 1 114 ? 8.240 35.069 -7.405 1.00 7.08 92 ALA A C 1
ATOM 721 O O . ALA A 1 114 ? 8.836 33.994 -7.489 1.00 6.14 92 ALA A O 1
ATOM 723 N N . TYR A 1 115 ? 8.309 36.006 -8.346 1.00 5.42 93 TYR A N 1
ATOM 724 C CA . TYR A 1 115 ? 9.126 35.800 -9.531 1.00 6.50 93 TYR A CA 1
ATOM 725 C C . TYR A 1 115 ? 10.597 35.917 -9.156 1.00 6.47 93 TYR A C 1
ATOM 726 O O . TYR A 1 115 ? 11.426 35.139 -9.619 1.00 5.80 93 TYR A O 1
ATOM 735 N N . ILE A 1 116 ? 10.919 36.891 -8.313 1.00 6.51 94 ILE A N 1
ATOM 736 C CA . ILE A 1 116 ? 12.295 37.077 -7.871 1.00 5.46 94 ILE A CA 1
ATOM 737 C C . ILE A 1 116 ? 12.752 35.795 -7.177 1.00 6.02 94 ILE A C 1
ATOM 738 O O . ILE A 1 116 ? 13.863 35.311 -7.403 1.00 6.42 94 ILE A O 1
ATOM 743 N N . TRP A 1 117 ? 11.881 35.245 -6.338 1.00 4.50 95 TRP A N 1
ATOM 744 C CA . TRP A 1 117 ? 12.186 34.018 -5.615 1.00 4.62 95 TRP A CA 1
ATOM 745 C C . TRP A 1 117 ? 12.459 32.891 -6.607 1.00 4.51 95 TRP A C 1
ATOM 746 O O . TRP A 1 117 ? 13.445 32.161 -6.480 1.00 3.81 95 TRP A O 1
ATOM 757 N N . GLU A 1 118 ? 11.586 32.761 -7.602 1.00 4.74 96 GLU A N 1
ATOM 758 C CA . GLU A 1 118 ? 11.722 31.716 -8.613 1.00 4.79 96 GLU A CA 1
ATOM 759 C C . GLU A 1 118 ? 13.014 31.862 -9.418 1.00 5.58 96 GLU A C 1
ATOM 760 O O . GLU A 1 118 ? 13.636 30.864 -9.775 1.00 5.12 96 GLU A O 1
ATOM 766 N N . LYS A 1 119 ? 13.413 33.099 -9.708 1.00 5.51 97 LYS A N 1
ATOM 767 C CA . LYS A 1 119 ? 14.647 33.338 -10.460 1.00 5.76 97 LYS A CA 1
ATOM 768 C C . LYS A 1 119 ? 15.832 32.750 -9.697 1.00 5.30 97 LYS A C 1
ATOM 769 O O . LYS A 1 119 ? 16.656 32.033 -10.263 1.00 5.50 97 LYS A O 1
ATOM 775 N N . MET A 1 120 ? 15.919 33.060 -8.407 1.00 5.30 98 MET A N 1
ATOM 776 C CA . MET A 1 120 ? 17.016 32.554 -7.591 1.00 4.68 98 MET A CA 1
ATOM 777 C C . MET A 1 120 ? 16.985 31.031 -7.485 1.00 4.01 98 MET A C 1
ATOM 778 O O . MET A 1 120 ? 17.999 30.363 -7.675 1.00 5.39 98 MET A O 1
ATOM 783 N N . TYR A 1 121 ? 15.805 30.497 -7.192 1.00 4.77 99 TYR A N 1
ATOM 784 C CA . TYR A 1 121 ? 15.593 29.059 -7.032 1.00 5.58 99 TYR A CA 1
ATOM 785 C C . TYR A 1 121 ? 15.949 28.226 -8.264 1.00 6.03 99 TYR A C 1
ATOM 786 O O . TYR A 1 121 ? 16.583 27.172 -8.151 1.00 5.33 99 TYR A O 1
ATOM 795 N N . ARG A 1 122 ? 15.539 28.694 -9.438 1.00 5.78 100 ARG A N 1
ATOM 796 C CA . ARG A 1 122 ? 15.806 27.970 -10.678 1.00 4.88 100 ARG A CA 1
ATOM 797 C C . ARG A 1 122 ? 17.190 28.203 -11.277 1.00 5.42 100 ARG A C 1
ATOM 798 O O . ARG A 1 122 ? 17.833 27.257 -11.736 1.00 6.17 100 ARG A O 1
ATOM 806 N N . ARG A 1 123 ? 17.657 29.447 -11.279 1.00 5.58 101 ARG A N 1
ATOM 807 C CA . ARG A 1 123 ? 18.973 29.736 -11.841 1.00 5.21 101 ARG A CA 1
ATOM 808 C C . ARG A 1 123 ? 20.069 29.004 -11.075 1.00 5.54 101 ARG A C 1
ATOM 809 O O . ARG A 1 123 ? 21.063 28.584 -11.664 1.00 6.50 101 ARG A O 1
ATOM 817 N N . SER A 1 124 ? 19.881 28.838 -9.767 1.00 5.71 102 SER A N 1
ATOM 818 C CA . SER A 1 124 ? 20.880 28.167 -8.934 1.00 5.53 102 SER A CA 1
ATOM 819 C C . SER A 1 124 ? 20.446 26.780 -8.475 1.00 5.88 102 SER A C 1
ATOM 820 O O . SER A 1 124 ? 21.051 26.217 -7.563 1.00 6.29 102 SER A O 1
ATOM 823 N N . HIS A 1 125 ? 19.420 26.223 -9.108 1.00 5.65 103 HIS A N 1
ATOM 824 C CA . HIS A 1 125 ? 18.904 24.920 -8.696 1.00 6.16 103 HIS A CA 1
ATOM 825 C C . HIS A 1 125 ? 19.919 23.790 -8.607 1.00 5.76 103 HIS A C 1
ATOM 826 O O . HIS A 1 125 ? 19.788 22.905 -7.764 1.00 7.57 103 HIS A O 1
ATOM 833 N N . ALA A 1 126 ? 20.927 23.811 -9.469 1.00 4.81 104 ALA A N 1
ATOM 834 C CA . ALA A 1 126 ? 21.936 22.759 -9.469 1.00 4.86 104 ALA A CA 1
ATOM 835 C C . ALA A 1 126 ? 22.688 22.631 -8.148 1.00 5.88 104 ALA A C 1
ATOM 836 O O . ALA A 1 126 ? 23.086 21.531 -7.763 1.00 5.34 104 ALA A O 1
ATOM 838 N N . TRP A 1 127 ? 22.877 23.750 -7.452 1.00 5.29 105 TRP A N 1
ATOM 839 C CA . TRP A 1 127 ? 23.624 23.733 -6.196 1.00 6.02 105 TRP A CA 1
ATOM 840 C C . TRP A 1 127 ? 22.982 24.411 -4.990 1.00 6.11 105 TRP A C 1
ATOM 841 O O . TRP A 1 127 ? 23.474 24.257 -3.875 1.00 6.66 105 TRP A O 1
ATOM 852 N N . GLY A 1 128 ? 21.905 25.162 -5.190 1.00 5.94 106 GLY A N 1
ATOM 853 C CA . GLY A 1 128 ? 21.320 25.854 -4.054 1.00 6.35 106 GLY A CA 1
ATOM 854 C C . GLY A 1 128 ? 19.952 25.466 -3.521 1.00 5.49 106 GLY A C 1
ATOM 855 O O . GLY A 1 128 ? 19.469 26.118 -2.596 1.00 7.53 106 GLY A O 1
ATOM 856 N N . ARG A 1 129 ? 19.333 24.412 -4.050 1.00 4.71 107 ARG A N 1
ATOM 857 C CA . ARG A 1 129 ? 17.994 24.037 -3.594 1.00 4.28 107 ARG A CA 1
ATOM 858 C C . ARG A 1 129 ? 17.864 23.737 -2.099 1.00 5.89 107 ARG A C 1
ATOM 859 O O . ARG A 1 129 ? 16.757 23.771 -1.552 1.00 5.11 107 ARG A O 1
ATOM 867 N N . LYS A 1 130 ? 18.985 23.436 -1.447 1.00 4.68 108 LYS A N 1
ATOM 868 C CA . LYS A 1 130 ? 19.009 23.196 -0.004 1.00 5.02 108 LYS A CA 1
ATOM 869 C C . LYS A 1 130 ? 20.335 23.723 0.541 1.00 6.02 108 LYS A C 1
ATOM 870 O O . LYS A 1 130 ? 21.298 23.894 -0.207 1.00 7.42 108 LYS A O 1
ATOM 876 N N . GLY A 1 131 ? 20.378 24.000 1.839 1.00 5.54 109 GLY A N 1
ATOM 877 C CA . GLY A 1 131 ? 21.610 24.471 2.447 1.00 6.86 109 GLY A CA 1
ATOM 878 C C . GLY A 1 131 ? 21.977 25.928 2.241 1.00 5.80 109 GLY A C 1
ATOM 879 O O . GLY A 1 131 ? 21.149 26.818 2.413 1.00 6.07 109 GLY A O 1
ATOM 880 N N . ILE A 1 132 ? 23.235 26.167 1.879 1.00 5.45 110 ILE A N 1
ATOM 881 C CA . ILE A 1 132 ? 23.736 27.523 1.670 1.00 5.75 110 ILE A CA 1
ATOM 882 C C . ILE A 1 132 ? 22.882 28.348 0.717 1.00 5.72 110 ILE A C 1
ATOM 883 O O . ILE A 1 132 ? 22.488 29.470 1.037 1.00 5.43 110 ILE A O 1
ATOM 888 N N . GLY A 1 133 ? 22.605 27.794 -0.458 1.00 5.55 111 GLY A N 1
ATOM 889 C CA . GLY A 1 133 ? 21.815 28.513 -1.439 1.00 5.91 111 GLY A CA 1
ATOM 890 C C . GLY A 1 133 ? 20.457 28.972 -0.946 1.00 6.63 111 GLY A C 1
ATOM 891 O O . GLY A 1 133 ? 20.119 30.150 -1.056 1.00 6.39 111 GLY A O 1
ATOM 892 N N . MET A 1 134 ? 19.674 28.048 -0.400 1.00 5.23 112 MET A N 1
ATOM 893 C CA . MET A 1 134 ? 18.340 28.387 0.079 1.00 4.78 112 MET A CA 1
ATOM 894 C C . MET A 1 134 ? 18.383 29.340 1.271 1.00 5.76 112 MET A C 1
ATOM 895 O O . MET A 1 134 ? 17.454 30.123 1.478 1.00 5.04 112 MET A O 1
ATOM 900 N N . THR A 1 135 ? 19.458 29.281 2.053 1.00 5.75 113 THR A N 1
ATOM 901 C CA . THR A 1 135 ? 19.595 30.172 3.203 1.00 5.41 113 THR A CA 1
ATOM 902 C C . THR A 1 135 ? 19.783 31.599 2.687 1.00 5.29 113 THR A C 1
ATOM 903 O O . THR A 1 135 ? 19.197 32.545 3.217 1.00 5.93 113 THR A O 1
ATOM 907 N N . ALA A 1 136 ? 20.599 31.746 1.647 1.00 4.47 114 ALA A N 1
ATOM 908 C CA . ALA A 1 136 ? 20.845 33.056 1.051 1.00 4.72 114 ALA A CA 1
ATOM 909 C C . ALA A 1 136 ? 19.540 33.607 0.473 1.00 5.56 114 ALA A C 1
ATOM 910 O O . ALA A 1 136 ? 19.237 34.794 0.616 1.00 5.11 114 ALA A O 1
ATOM 912 N N . ILE A 1 137 ? 18.768 32.743 -0.182 1.00 4.21 115 ILE A N 1
ATOM 913 C CA . ILE A 1 137 ? 17.489 33.158 -0.748 1.00 4.91 115 ILE A CA 1
ATOM 914 C C . ILE A 1 137 ? 16.599 33.645 0.388 1.00 4.86 115 ILE A C 1
ATOM 915 O O . ILE A 1 137 ? 15.895 34.646 0.253 1.00 5.77 115 ILE A O 1
ATOM 920 N N . SER A 1 138 ? 16.651 32.940 1.513 1.00 4.10 116 SER A N 1
ATOM 921 C CA . SER A 1 138 ? 15.849 33.288 2.680 1.00 4.92 116 SER A CA 1
ATOM 922 C C . SER A 1 138 ? 16.111 34.706 3.185 1.00 4.83 116 SER A C 1
ATOM 923 O O . SER A 1 138 ? 15.176 35.478 3.390 1.00 3.54 116 SER A O 1
ATOM 926 N N . ALA A 1 139 ? 17.380 35.044 3.388 1.00 4.61 117 ALA A N 1
ATOM 927 C CA . ALA A 1 139 ? 17.742 36.368 3.888 1.00 5.15 117 ALA A CA 1
ATOM 928 C C . ALA A 1 139 ? 17.255 37.479 2.961 1.00 6.40 117 ALA A C 1
ATOM 929 O O . ALA A 1 139 ? 16.756 38.511 3.417 1.00 6.87 117 ALA A O 1
ATOM 931 N N . ILE A 1 140 ? 17.406 37.265 1.660 1.00 5.70 118 ILE A N 1
ATOM 932 C CA . ILE A 1 140 ? 16.979 38.248 0.674 1.00 6.33 118 ILE A CA 1
ATOM 933 C C . ILE A 1 140 ? 15.464 38.386 0.653 1.00 6.29 118 ILE A C 1
ATOM 934 O O . ILE A 1 140 ? 14.930 39.499 0.673 1.00 5.97 118 ILE A O 1
ATOM 939 N N . ASP A 1 141 ? 14.775 37.250 0.622 1.00 5.09 119 ASP A N 1
ATOM 940 C CA . ASP A 1 141 ? 13.319 37.239 0.574 1.00 4.99 119 ASP A CA 1
ATOM 941 C C . ASP A 1 141 ? 12.680 37.914 1.784 1.00 5.54 119 ASP A C 1
ATOM 942 O O . ASP A 1 141 ? 11.721 38.678 1.642 1.00 4.96 119 ASP A O 1
ATOM 947 N N . ILE A 1 142 ? 13.196 37.624 2.976 1.00 5.32 120 ILE A N 1
ATOM 948 C CA . ILE A 1 142 ? 12.668 38.236 4.188 1.00 5.30 120 ILE A CA 1
ATOM 949 C C . ILE A 1 142 ? 12.807 39.753 4.065 1.00 5.28 120 ILE A C 1
ATOM 950 O O . ILE A 1 142 ? 11.890 40.497 4.404 1.00 5.49 120 ILE A O 1
ATOM 955 N N . ALA A 1 143 ? 13.957 40.201 3.571 1.00 5.11 121 ALA A N 1
ATOM 956 C CA . ALA A 1 143 ? 14.213 41.627 3.393 1.00 5.24 121 ALA A CA 1
ATOM 957 C C . ALA A 1 143 ? 13.202 42.235 2.427 1.00 5.90 121 ALA A C 1
ATOM 958 O O . ALA A 1 143 ? 12.682 43.327 2.661 1.00 5.81 121 ALA A O 1
ATOM 960 N N . ILE A 1 144 ? 12.931 41.526 1.336 1.00 5.53 122 ILE A N 1
ATOM 961 C CA . ILE A 1 144 ? 11.981 42.004 0.341 1.00 5.66 122 ILE A CA 1
ATOM 962 C C . ILE A 1 144 ? 10.581 42.163 0.930 1.00 6.13 122 ILE A C 1
ATOM 963 O O . ILE A 1 144 ? 9.853 43.091 0.568 1.00 6.80 122 ILE A O 1
ATOM 968 N N . TRP A 1 145 ? 10.199 41.271 1.841 1.00 5.42 123 TRP A N 1
ATOM 969 C CA . TRP A 1 145 ? 8.884 41.380 2.466 1.00 5.36 123 TRP A CA 1
ATOM 970 C C . TRP A 1 145 ? 8.821 42.569 3.426 1.00 5.81 123 TRP A C 1
ATOM 971 O O . TRP A 1 145 ? 7.826 43.290 3.464 1.00 5.56 123 TRP A O 1
ATOM 982 N N . ASP A 1 146 ? 9.877 42.769 4.207 1.00 6.45 124 ASP A N 1
ATOM 983 C CA . ASP A 1 146 ? 9.923 43.901 5.128 1.00 6.76 124 ASP A CA 1
ATOM 984 C C . ASP A 1 146 ? 9.798 45.161 4.272 1.00 7.40 124 ASP A C 1
ATOM 985 O O . ASP A 1 146 ? 9.088 46.108 4.623 1.00 5.72 124 ASP A O 1
ATOM 990 N N . LEU A 1 147 ? 10.484 45.148 3.132 1.00 6.48 125 LEU A N 1
ATOM 991 C CA . LEU A 1 147 ? 10.467 46.265 2.195 1.00 6.99 125 LEU A CA 1
ATOM 992 C C . LEU A 1 147 ? 9.058 46.508 1.644 1.00 6.90 125 LEU A C 1
ATOM 993 O O . LEU A 1 147 ? 8.583 47.646 1.616 1.00 6.68 125 LEU A O 1
ATOM 998 N N . MET A 1 148 ? 8.387 45.448 1.199 1.00 7.06 126 MET A N 1
ATOM 999 C CA . MET A 1 148 ? 7.031 45.599 0.677 1.00 7.11 126 MET A CA 1
ATOM 1000 C C . MET A 1 148 ? 6.111 46.189 1.736 1.00 7.26 126 MET A C 1
ATOM 1001 O O . MET A 1 148 ? 5.311 47.080 1.446 1.00 7.42 126 MET A O 1
ATOM 1006 N N . GLY A 1 149 ? 6.222 45.687 2.962 1.00 6.47 127 GLY A N 1
ATOM 1007 C CA . GLY A 1 149 ? 5.385 46.191 4.034 1.00 6.42 127 GLY A CA 1
ATOM 1008 C C . GLY A 1 149 ? 5.596 47.681 4.226 1.00 7.91 127 GLY A C 1
ATOM 1009 O O . GLY A 1 149 ? 4.641 48.443 4.376 1.00 7.21 127 GLY A O 1
ATOM 1010 N N . LYS A 1 150 ? 6.854 48.104 4.218 1.00 8.92 128 LYS A N 1
ATOM 1011 C CA . LYS A 1 150 ? 7.162 49.516 4.389 1.00 8.66 128 LYS A CA 1
ATOM 1012 C C . LYS A 1 150 ? 6.665 50.339 3.202 1.00 8.78 128 LYS A C 1
ATOM 1013 O O . LYS A 1 150 ? 6.115 51.427 3.382 1.00 9.20 128 LYS A O 1
ATOM 1019 N N . LEU A 1 151 ? 6.841 49.814 1.993 1.00 8.47 129 LEU A N 1
ATOM 1020 C CA . LEU A 1 151 ? 6.413 50.523 0.790 1.00 8.47 129 LEU A CA 1
ATOM 1021 C C . LEU A 1 151 ? 4.917 50.832 0.745 1.00 9.28 129 LEU A C 1
ATOM 1022 O O . LEU A 1 151 ? 4.521 51.879 0.229 1.00 9.32 129 LEU A O 1
ATOM 1027 N N . VAL A 1 152 ? 4.084 49.939 1.276 1.00 8.10 130 VAL A N 1
ATOM 1028 C CA . VAL A 1 152 ? 2.641 50.183 1.278 1.00 9.15 130 VAL A CA 1
ATOM 1029 C C . VAL A 1 152 ? 2.090 50.486 2.668 1.00 8.74 130 VAL A C 1
ATOM 1030 O O . VAL A 1 152 ? 0.877 50.530 2.864 1.00 9.28 130 VAL A O 1
ATOM 1034 N N . GLY A 1 153 ? 2.988 50.694 3.629 1.00 7.77 131 GLY A N 1
ATOM 1035 C CA . GLY A 1 153 ? 2.577 51.014 4.987 1.00 8.44 131 GLY A CA 1
ATOM 1036 C C . GLY A 1 153 ? 1.766 49.956 5.713 1.00 8.85 131 GLY A C 1
ATOM 1037 O O . GLY A 1 153 ? 0.827 50.277 6.444 1.00 8.43 131 GLY A O 1
ATOM 1038 N N . LYS A 1 154 ? 2.128 48.691 5.531 1.00 8.10 132 LYS A N 1
ATOM 1039 C CA . LYS A 1 154 ? 1.411 47.604 6.182 1.00 6.56 132 LYS A CA 1
ATOM 1040 C C . LYS A 1 154 ? 2.349 46.646 6.898 1.00 6.40 132 LYS A C 1
ATOM 1041 O O . LYS A 1 154 ? 3.469 46.407 6.444 1.00 7.35 132 LYS A O 1
ATOM 1047 N N . PRO A 1 155 ? 1.915 46.108 8.048 1.00 6.38 133 PRO A N 1
ATOM 1048 C CA . PRO A 1 155 ? 2.758 45.159 8.778 1.00 7.03 133 PRO A CA 1
ATOM 1049 C C . PRO A 1 155 ? 2.814 43.930 7.867 1.00 6.72 133 PRO A C 1
ATOM 1050 O O . PRO A 1 155 ? 1.865 43.672 7.130 1.00 6.72 133 PRO A O 1
ATOM 1054 N N . VAL A 1 156 ? 3.908 43.179 7.902 1.00 6.52 134 VAL A N 1
ATOM 1055 C CA . VAL A 1 156 ? 4.008 42.000 7.052 1.00 6.55 134 VAL A CA 1
ATOM 1056 C C . VAL A 1 156 ? 2.863 41.018 7.292 1.00 5.75 134 VAL A C 1
ATOM 1057 O O . VAL A 1 156 ? 2.311 40.467 6.339 1.00 6.64 134 VAL A O 1
ATOM 1061 N N . PHE A 1 157 ? 2.485 40.812 8.552 1.00 5.73 135 PHE A N 1
ATOM 1062 C CA . PHE A 1 157 ? 1.421 39.860 8.848 1.00 5.55 135 PHE A CA 1
ATOM 1063 C C . PHE A 1 157 ? 0.081 40.243 8.227 1.00 6.51 135 PHE A C 1
ATOM 1064 O O . PHE A 1 157 ? -0.724 39.369 7.911 1.00 5.38 135 PHE A O 1
ATOM 1072 N N . LYS A 1 158 ? -0.151 41.539 8.026 1.00 5.42 136 LYS A N 1
ATOM 1073 C CA . LYS A 1 158 ? -1.397 41.985 7.404 1.00 6.14 136 LYS A CA 1
ATOM 1074 C C . LYS A 1 158 ? -1.396 41.559 5.937 1.00 4.87 136 LYS A C 1
ATOM 1075 O O . LYS A 1 158 ? -2.403 41.077 5.418 1.00 5.45 136 LYS A O 1
ATOM 1081 N N . LEU A 1 159 ? -0.260 41.738 5.270 1.00 4.41 137 LEU A N 1
ATOM 1082 C CA . LEU A 1 159 ? -0.145 41.354 3.865 1.00 5.35 137 LEU A CA 1
ATOM 1083 C C . LEU A 1 159 ? -0.310 39.843 3.703 1.00 7.07 137 LEU A C 1
ATOM 1084 O O . LEU A 1 159 ? -0.742 39.369 2.650 1.00 5.88 137 LEU A O 1
ATOM 1089 N N . LEU A 1 160 ? 0.024 39.097 4.754 1.00 4.55 138 LEU A N 1
ATOM 1090 C CA . LEU A 1 160 ? -0.065 37.638 4.735 1.00 5.42 138 LEU A CA 1
ATOM 1091 C C . LEU A 1 160 ? -1.430 37.067 5.123 1.00 6.63 138 LEU A C 1
ATOM 1092 O O . LEU A 1 160 ? -1.659 35.862 4.993 1.00 5.96 138 LEU A O 1
ATOM 1097 N N . GLY A 1 161 ? -2.330 37.917 5.610 1.00 5.08 139 GLY A N 1
ATOM 1098 C CA . GLY A 1 161 ? -3.644 37.431 6.001 1.00 6.58 139 GLY A CA 1
ATOM 1099 C C . GLY A 1 161 ? -4.244 38.149 7.195 1.00 6.18 139 GLY A C 1
ATOM 1100 O O . GLY A 1 161 ? -5.452 38.101 7.414 1.00 6.82 139 GLY A O 1
ATOM 1101 N N . GLY A 1 162 ? -3.406 38.806 7.986 1.00 5.92 140 GLY A N 1
ATOM 1102 C CA . GLY A 1 162 ? -3.931 39.527 9.129 1.00 5.76 140 GLY A CA 1
ATOM 1103 C C . GLY A 1 162 ? -3.919 38.803 10.462 1.00 6.43 140 GLY A C 1
ATOM 1104 O O . GLY A 1 162 ? -3.246 37.788 10.638 1.00 6.45 140 GLY A O 1
ATOM 1105 N N . ARG A 1 163 ? -4.705 39.326 11.398 1.00 5.47 141 ARG A N 1
ATOM 1106 C CA . ARG A 1 163 ? -4.775 38.804 12.757 1.00 6.14 141 ARG A CA 1
ATOM 1107 C C . ARG A 1 163 ? -5.712 37.617 12.991 1.00 6.27 141 ARG A C 1
ATOM 1108 O O . ARG A 1 163 ? -6.924 37.790 13.127 1.00 6.71 141 ARG A O 1
ATOM 1116 N N . THR A 1 164 ? -5.140 36.416 13.055 1.00 6.88 142 THR A N 1
ATOM 1117 C CA . THR A 1 164 ? -5.927 35.207 13.297 1.00 7.12 142 THR A CA 1
ATOM 1118 C C . THR A 1 164 ? -5.918 34.856 14.783 1.00 6.86 142 THR A C 1
ATOM 1119 O O . THR A 1 164 ? -6.601 33.930 15.209 1.00 6.81 142 THR A O 1
ATOM 1123 N N . LYS A 1 165 ? -5.140 35.600 15.565 1.00 7.06 143 LYS A N 1
ATOM 1124 C CA . LYS A 1 165 ? -5.032 35.367 17.007 1.00 8.09 143 LYS A CA 1
ATOM 1125 C C . LYS A 1 165 ? -4.982 36.697 17.754 1.00 8.83 143 LYS A C 1
ATOM 1126 O O . LYS A 1 165 ? -4.370 37.651 17.279 1.00 8.18 143 LYS A O 1
ATOM 1132 N N . ASP A 1 166 ? -5.627 36.766 18.918 1.00 10.09 144 ASP A N 1
ATOM 1133 C CA . ASP A 1 166 ? -5.640 38.006 19.692 1.00 12.21 144 ASP A CA 1
ATOM 1134 C C . ASP A 1 166 ? -4.242 38.293 20.226 1.00 11.26 144 ASP A C 1
ATOM 1135 O O . ASP A 1 166 ? -3.868 39.443 20.441 1.00 11.05 144 ASP A O 1
ATOM 1140 N N . ARG A 1 167 ? -3.478 37.227 20.433 1.00 11.17 145 ARG A N 1
ATOM 1141 C CA . ARG A 1 167 ? -2.096 37.315 20.888 1.00 9.92 145 ARG A CA 1
ATOM 1142 C C . ARG A 1 167 ? -1.448 35.967 20.600 1.00 9.24 145 ARG A C 1
ATOM 1143 O O . ARG A 1 167 ? -2.139 34.954 20.490 1.00 8.28 145 ARG A O 1
ATOM 1151 N N . ILE A 1 168 ? -0.128 35.953 20.463 1.00 7.96 146 ILE A N 1
ATOM 1152 C CA . ILE A 1 168 ? 0.578 34.719 20.143 1.00 7.31 146 ILE A CA 1
ATOM 1153 C C . ILE A 1 168 ? 1.162 34.007 21.356 1.00 8.14 146 ILE A C 1
ATOM 1154 O O . ILE A 1 168 ? 2.053 34.528 22.023 1.00 7.89 146 ILE A O 1
ATOM 1159 N N . PRO A 1 169 ? 0.652 32.803 21.665 1.00 7.34 147 PRO A N 1
ATOM 1160 C CA . PRO A 1 169 ? 1.178 32.060 22.814 1.00 7.21 147 PRO A CA 1
ATOM 1161 C C . PRO A 1 169 ? 2.580 31.599 22.437 1.00 5.97 147 PRO A C 1
ATOM 1162 O O . PRO A 1 169 ? 2.869 31.416 21.256 1.00 6.41 147 PRO A O 1
ATOM 1166 N N . VAL A 1 170 ? 3.450 31.420 23.425 1.00 6.52 148 VAL A N 1
ATOM 1167 C CA . VAL A 1 170 ? 4.803 30.947 23.145 1.00 5.73 148 VAL A CA 1
ATOM 1168 C C . VAL A 1 170 ? 5.221 29.911 24.171 1.00 6.87 148 VAL A C 1
ATOM 1169 O O . VAL A 1 170 ? 4.685 29.871 25.280 1.00 8.21 148 VAL A O 1
ATOM 1173 N N . TYR A 1 171 ? 6.161 29.055 23.789 1.00 5.54 149 TYR A N 1
ATOM 1174 C CA . TYR A 1 171 ? 6.681 28.069 24.715 1.00 6.55 149 TYR A CA 1
ATOM 1175 C C . TYR A 1 171 ? 8.114 28.488 25.033 1.00 6.55 149 TYR A C 1
ATOM 1176 O O . TYR A 1 171 ? 8.850 28.943 24.153 1.00 6.19 149 TYR A O 1
ATOM 1185 N N . TYR A 1 172 ? 8.481 28.378 26.305 1.00 5.92 150 TYR A N 1
ATOM 1186 C CA . TYR A 1 172 ? 9.819 28.736 26.765 1.00 5.92 150 TYR A CA 1
ATOM 1187 C C . TYR A 1 172 ? 10.796 27.719 26.196 1.00 5.28 150 TYR A C 1
ATOM 1188 O O . TYR A 1 172 ? 10.677 26.527 26.467 1.00 4.84 150 TYR A O 1
ATOM 1197 N N . SER A 1 173 ? 11.774 28.182 25.426 1.00 5.44 151 SER A N 1
ATOM 1198 C CA . SER A 1 173 ? 12.722 27.257 24.820 1.00 5.49 151 SER A CA 1
ATOM 1199 C C . SER A 1 173 ? 14.170 27.427 25.265 1.00 5.81 151 SER A C 1
ATOM 1200 O O . SER A 1 173 ? 14.882 28.304 24.786 1.00 3.96 151 SER A O 1
ATOM 1203 N N . LYS A 1 174 ? 14.594 26.575 26.192 1.00 5.32 152 LYS A N 1
ATOM 1204 C CA . LYS A 1 174 ? 15.961 26.577 26.693 1.00 6.35 152 LYS A CA 1
ATOM 1205 C C . LYS A 1 174 ? 16.131 25.278 27.474 1.00 5.90 152 LYS A C 1
ATOM 1206 O O . LYS A 1 174 ? 16.071 24.199 26.892 1.00 6.21 152 LYS A O 1
ATOM 1212 N N . LEU A 1 175 ? 16.340 25.376 28.783 1.00 6.26 153 LEU A N 1
ATOM 1213 C CA . LEU A 1 175 ? 16.486 24.185 29.620 1.00 5.70 153 LEU A CA 1
ATOM 1214 C C . LEU A 1 175 ? 17.430 23.131 29.050 1.00 6.91 153 LEU A C 1
ATOM 1215 O O . LEU A 1 175 ? 17.037 21.987 28.796 1.00 6.31 153 LEU A O 1
ATOM 1220 N N . TYR A 1 176 ? 18.679 23.523 28.843 1.00 6.61 154 TYR A N 1
ATOM 1221 C CA . TYR A 1 176 ? 19.678 22.595 28.340 1.00 6.39 154 TYR A CA 1
ATOM 1222 C C . TYR A 1 176 ? 19.978 21.607 29.460 1.00 6.76 154 TYR A C 1
ATOM 1223 O O . TYR A 1 176 ? 19.686 21.880 30.623 1.00 6.37 154 TYR A O 1
ATOM 1232 N N . ALA A 1 177 ? 20.546 20.456 29.111 1.00 6.83 155 ALA A N 1
ATOM 1233 C CA . ALA A 1 177 ? 20.862 19.441 30.109 1.00 6.36 155 ALA A CA 1
ATOM 1234 C C . ALA A 1 177 ? 22.008 19.866 31.024 1.00 7.14 155 ALA A C 1
ATOM 1235 O O . ALA A 1 177 ? 22.964 20.513 30.595 1.00 7.35 155 ALA A O 1
ATOM 1237 N N . GLY A 1 178 ? 21.898 19.490 32.292 1.00 6.98 156 GLY A N 1
ATOM 1238 C CA . GLY A 1 178 ? 22.922 19.814 33.268 1.00 8.20 156 GLY A CA 1
ATOM 1239 C C . GLY A 1 178 ? 22.619 19.055 34.542 1.00 8.21 156 GLY A C 1
ATOM 1240 O O . GLY A 1 178 ? 21.932 18.035 34.501 1.00 8.46 156 GLY A O 1
ATOM 1241 N N . SER A 1 179 ? 23.122 19.534 35.673 1.00 7.81 157 SER A N 1
ATOM 1242 C CA . SER A 1 179 ? 22.848 18.863 36.938 1.00 8.52 157 SER A CA 1
ATOM 1243 C C . SER A 1 179 ? 21.356 18.996 37.203 1.00 8.92 157 SER A C 1
ATOM 1244 O O . SER A 1 179 ? 20.717 19.927 36.713 1.00 8.58 157 SER A O 1
ATOM 1247 N N . ILE A 1 180 ? 20.793 18.061 37.962 1.00 8.86 158 ILE A N 1
ATOM 1248 C CA . ILE A 1 180 ? 19.373 18.117 38.281 1.00 10.74 158 ILE A CA 1
ATOM 1249 C C . ILE A 1 180 ? 19.060 19.440 38.974 1.00 10.94 158 ILE A C 1
ATOM 1250 O O . ILE A 1 180 ? 18.041 20.074 38.696 1.00 10.14 158 ILE A O 1
ATOM 1255 N N . GLU A 1 181 ? 19.945 19.855 39.876 1.00 11.65 159 GLU A N 1
ATOM 1256 C CA . GLU A 1 181 ? 19.752 21.098 40.613 1.00 12.89 159 GLU A CA 1
ATOM 1257 C C . GLU A 1 181 ? 19.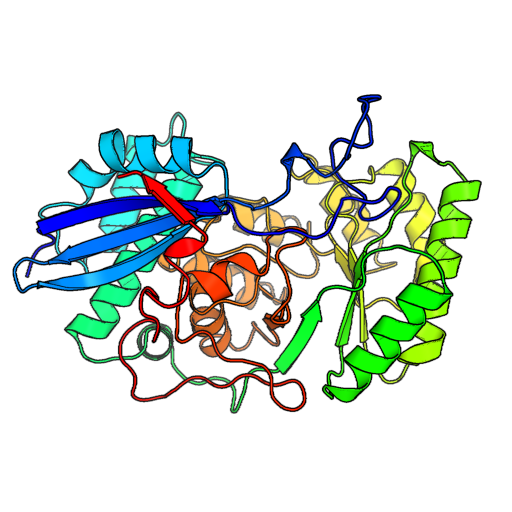660 22.303 39.683 1.00 11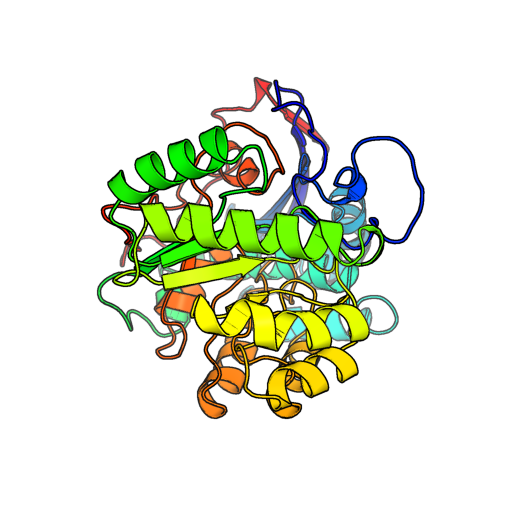.14 159 GLU A C 1
ATOM 1258 O O . GLU A 1 181 ? 18.763 23.134 39.821 1.00 10.90 159 GLU A O 1
ATOM 1264 N N . ALA A 1 182 ? 20.587 22.397 38.734 1.00 9.70 160 ALA A N 1
ATOM 1265 C CA . ALA A 1 182 ? 20.598 23.519 37.799 1.00 10.36 160 ALA A CA 1
ATOM 1266 C C . ALA A 1 182 ? 19.365 23.535 36.898 1.00 9.71 160 ALA A C 1
ATOM 1267 O O . ALA A 1 182 ? 18.779 24.593 36.662 1.00 9.51 160 ALA A O 1
ATOM 1269 N N . MET A 1 183 ? 18.969 22.367 36.399 1.00 8.65 161 MET A N 1
ATOM 1270 C CA . MET A 1 183 ? 17.802 22.279 35.526 1.00 7.53 161 MET A CA 1
ATOM 1271 C C . MET A 1 183 ? 16.514 22.644 36.257 1.00 8.46 161 MET A C 1
ATOM 1272 O O . MET A 1 183 ? 15.654 23.339 35.707 1.00 8.73 161 MET A O 1
ATOM 1277 N N . GLN A 1 184 ? 16.375 22.187 37.497 1.00 8.03 162 GLN A N 1
ATOM 1278 C CA . GLN A 1 184 ? 15.172 22.499 38.252 1.00 8.31 162 GLN A CA 1
ATOM 1279 C C . GLN A 1 184 ? 15.157 23.968 38.633 1.00 9.08 162 GLN A C 1
ATOM 1280 O O . GLN A 1 184 ? 14.098 24.585 38.699 1.00 9.24 162 GLN A O 1
ATOM 1286 N N . LYS A 1 185 ? 16.337 24.531 38.874 1.00 9.32 163 LYS A N 1
ATOM 1287 C CA . LYS A 1 185 ? 16.430 25.941 39.218 1.00 10.08 163 LYS A CA 1
ATOM 1288 C C . LYS A 1 185 ? 15.959 26.771 38.023 1.00 8.70 163 LYS A C 1
ATOM 1289 O O . LYS A 1 185 ? 15.219 27.741 38.187 1.00 8.90 163 LYS A O 1
ATOM 1295 N N . GLU A 1 186 ? 16.377 26.393 36.818 1.00 8.94 164 GLU A N 1
ATOM 1296 C CA . GLU A 1 186 ? 15.959 27.134 35.628 1.00 7.23 164 GLU A CA 1
ATOM 1297 C C . GLU A 1 186 ? 14.459 26.974 35.391 1.00 7.26 164 GLU A C 1
ATOM 1298 O O . GLU A 1 186 ? 13.771 27.933 35.033 1.00 6.70 164 GLU A O 1
ATOM 1304 N N . ALA A 1 187 ? 13.956 25.760 35.588 1.00 7.09 165 ALA A N 1
ATOM 1305 C CA . ALA A 1 187 ? 12.537 25.486 35.401 1.00 7.50 165 ALA A CA 1
ATOM 1306 C C . ALA A 1 187 ? 11.698 26.354 36.339 1.00 8.24 165 ALA A C 1
ATOM 1307 O O . ALA A 1 187 ? 10.650 26.868 35.948 1.00 7.44 165 ALA A O 1
ATOM 1309 N N . GLU A 1 188 ? 12.158 26.510 37.578 1.00 8.70 166 GLU A N 1
ATOM 1310 C CA . GLU A 1 188 ? 11.443 27.328 38.557 1.00 10.88 166 GLU A CA 1
ATOM 1311 C C . GLU A 1 188 ? 11.376 28.764 38.069 1.00 10.57 166 GLU A C 1
ATOM 1312 O O . GLU A 1 188 ? 10.334 29.416 38.156 1.00 10.78 166 GLU A O 1
ATOM 1318 N N . GLU A 1 189 ? 12.499 29.254 37.556 1.00 11.01 167 GLU A N 1
ATOM 1319 C CA . GLU A 1 189 ? 12.582 30.618 37.055 1.00 11.70 167 GLU A CA 1
ATOM 1320 C C . GLU A 1 189 ? 11.690 30.777 35.827 1.00 10.92 167 GLU A C 1
ATOM 1321 O O . GLU A 1 189 ? 10.948 31.755 35.706 1.00 9.34 167 GLU A O 1
ATOM 1327 N N . ALA A 1 190 ? 11.752 29.803 34.926 1.00 9.60 168 ALA A N 1
ATOM 1328 C CA . ALA A 1 190 ? 10.942 29.841 33.714 1.00 9.67 168 ALA A CA 1
ATOM 1329 C C . ALA A 1 190 ? 9.453 29.886 34.046 1.00 8.97 168 ALA A C 1
ATOM 1330 O O . ALA A 1 190 ? 8.688 30.593 33.395 1.00 9.44 168 ALA A O 1
ATOM 1332 N N . MET A 1 191 ? 9.048 29.129 35.063 1.00 9.40 169 MET A N 1
ATOM 1333 C CA . MET A 1 191 ? 7.650 29.086 35.483 1.00 10.02 169 MET A CA 1
ATOM 1334 C C . MET A 1 191 ? 7.122 30.468 35.849 1.00 11.01 169 MET A C 1
ATOM 1335 O O . MET A 1 191 ? 5.942 30.761 35.655 1.00 11.03 169 MET A O 1
ATOM 1340 N N . LYS A 1 192 ? 7.995 31.315 36.382 1.00 11.70 170 LYS A N 1
ATOM 1341 C CA . LYS A 1 192 ? 7.596 32.661 36.771 1.00 12.14 170 LYS A CA 1
ATOM 1342 C C . LYS A 1 192 ? 7.170 33.490 35.564 1.00 12.31 170 LYS A C 1
ATOM 1343 O O . LYS A 1 192 ? 6.501 34.514 35.709 1.00 12.42 170 LYS A O 1
ATOM 1349 N N . GLY A 1 193 ? 7.555 33.038 34.375 1.00 11.71 171 GLY A N 1
ATOM 1350 C CA . GLY A 1 193 ? 7.200 33.744 33.156 1.00 10.63 171 GLY A CA 1
ATOM 1351 C C . GLY A 1 193 ? 5.761 33.519 32.723 1.00 10.03 171 GLY A C 1
ATOM 1352 O O . GLY A 1 193 ? 5.260 34.214 31.838 1.00 10.48 171 GLY A O 1
ATOM 1353 N N . GLY A 1 194 ? 5.095 32.540 33.331 1.00 9.77 172 GLY A N 1
ATOM 1354 C CA . GLY A 1 194 ? 3.706 32.269 32.994 1.00 9.17 172 GLY A CA 1
ATOM 1355 C C . GLY A 1 194 ? 3.459 31.342 31.814 1.00 9.29 172 GLY A C 1
ATOM 1356 O O . GLY A 1 194 ? 2.309 31.122 31.427 1.00 8.24 172 GLY A O 1
ATOM 1357 N N . TYR A 1 195 ? 4.528 30.797 31.242 1.00 7.71 173 TYR A N 1
ATOM 1358 C CA . TYR A 1 195 ? 4.410 29.889 30.099 1.00 7.39 173 TYR A CA 1
ATOM 1359 C C . TYR A 1 195 ? 3.609 28.643 30.464 1.00 6.88 173 TYR A C 1
ATOM 1360 O O . TYR A 1 195 ? 3.607 28.213 31.618 1.00 6.83 173 TYR A O 1
ATOM 1369 N N . LYS A 1 196 ? 2.943 28.061 29.471 1.00 6.84 174 LYS A N 1
ATOM 1370 C CA . LYS A 1 196 ? 2.161 26.844 29.674 1.00 7.12 174 LYS A CA 1
ATOM 1371 C C . LYS A 1 196 ? 2.805 25.711 28.882 1.00 6.54 174 LYS A C 1
ATOM 1372 O O . LYS A 1 196 ? 2.235 24.632 28.742 1.00 5.92 174 LYS A O 1
ATOM 1378 N N . ALA A 1 197 ? 4.003 25.971 28.370 1.00 6.85 175 ALA A N 1
ATOM 1379 C CA . ALA A 1 197 ? 4.745 24.992 27.581 1.00 6.83 175 ALA A CA 1
ATOM 1380 C C . ALA A 1 197 ? 6.227 25.322 27.683 1.00 6.16 175 ALA A C 1
ATOM 1381 O O . ALA A 1 197 ? 6.608 26.492 27.669 1.00 7.64 175 ALA A O 1
ATOM 1383 N N . PHE A 1 198 ? 7.052 24.286 27.783 1.00 5.05 176 PHE A N 1
ATOM 1384 C CA . PHE A 1 198 ? 8.500 24.439 27.920 1.00 5.29 176 PHE A CA 1
ATOM 1385 C C . PHE A 1 198 ? 9.224 23.378 27.089 1.00 4.62 176 PHE A C 1
ATOM 1386 O O . PHE A 1 198 ? 8.755 22.248 26.984 1.00 5.85 176 PHE A O 1
ATOM 1394 N N . LYS A 1 199 ? 10.358 23.737 26.497 1.00 4.93 177 LYS A N 1
ATOM 1395 C CA . LYS A 1 199 ? 11.135 22.755 25.743 1.00 4.56 177 LYS A CA 1
ATOM 1396 C C . LYS A 1 199 ? 12.503 22.610 26.402 1.00 5.19 177 LYS A C 1
ATOM 1397 O O . LYS A 1 199 ? 13.160 23.603 26.709 1.00 6.49 177 LYS A O 1
ATOM 1403 N N . SER A 1 200 ? 12.917 21.365 26.616 1.00 5.34 178 SER A N 1
ATOM 1404 C CA . SER A 1 200 ? 14.194 21.060 27.255 1.00 6.16 178 SER A CA 1
ATOM 1405 C C . SER A 1 200 ? 15.024 20.154 26.344 1.00 5.32 178 SER A C 1
ATOM 1406 O O . SER A 1 200 ? 14.466 19.383 25.563 1.00 5.92 178 SER A O 1
ATOM 1409 N N . ARG A 1 201 ? 16.349 20.255 26.445 1.00 5.45 179 ARG A N 1
ATOM 1410 C CA . ARG A 1 201 ? 17.267 19.459 25.622 1.00 4.90 179 ARG A CA 1
ATOM 1411 C C . ARG A 1 201 ? 17.883 18.271 26.354 1.00 5.98 179 ARG A C 1
ATOM 1412 O O . ARG A 1 201 ? 18.109 18.326 27.562 1.00 6.06 179 ARG A O 1
ATOM 1420 N N . PHE A 1 202 ? 18.174 17.209 25.606 1.00 4.84 180 PHE A N 1
ATOM 1421 C CA . PHE A 1 202 ? 18.808 16.018 26.163 1.00 5.26 180 PHE A CA 1
ATOM 1422 C C . PHE A 1 202 ? 20.315 16.242 26.151 1.00 5.94 180 PHE A C 1
ATOM 1423 O O . PHE A 1 202 ? 20.823 17.030 25.351 1.00 5.03 180 PHE A O 1
ATOM 1431 N N . GLY A 1 203 ? 21.027 15.541 27.028 1.00 4.22 181 GLY A N 1
ATOM 1432 C CA . GLY A 1 203 ? 22.470 15.676 27.068 1.00 5.52 181 GLY A CA 1
ATOM 1433 C C . GLY A 1 203 ? 23.173 14.345 26.852 1.00 5.15 181 GLY A C 1
ATOM 1434 O O . GLY A 1 203 ? 24.401 14.278 26.881 1.00 5.44 181 GLY A O 1
ATOM 1435 N N . TYR A 1 204 ? 22.397 13.287 26.625 1.00 4.57 182 TYR A N 1
ATOM 1436 C CA . TYR A 1 204 ? 22.954 11.951 26.424 1.00 4.57 182 TYR A CA 1
ATOM 1437 C C . TYR A 1 204 ? 22.327 11.290 25.200 1.00 5.54 182 TYR A C 1
ATOM 1438 O O . TYR A 1 204 ? 21.146 11.489 24.914 1.00 4.51 182 TYR A O 1
ATOM 1447 N N . GLY A 1 205 ? 23.122 10.504 24.480 1.00 5.55 183 GLY A N 1
ATOM 1448 C CA . GLY A 1 205 ? 22.620 9.851 23.286 1.00 6.35 183 GLY A CA 1
ATOM 1449 C C . GLY A 1 205 ? 23.049 8.405 23.118 1.00 6.90 183 GLY A C 1
ATOM 1450 O O . GLY A 1 205 ? 23.487 7.765 24.071 1.00 8.13 183 GLY A O 1
ATOM 1451 N N . PRO A 1 206 ? 22.939 7.865 21.895 1.00 6.49 184 PRO A N 1
ATOM 1452 C CA . PRO A 1 206 ? 23.294 6.489 21.536 1.00 7.04 184 PRO A CA 1
ATOM 1453 C C . PRO A 1 206 ? 24.576 5.936 22.155 1.00 8.73 184 PRO A C 1
ATOM 1454 O O . PRO A 1 206 ? 24.571 4.849 22.733 1.00 7.93 184 PRO A O 1
ATOM 1458 N N . LYS A 1 207 ? 25.671 6.680 22.027 1.00 9.56 185 LYS A N 1
ATOM 1459 C CA . LYS A 1 207 ? 26.959 6.242 22.561 1.00 11.02 185 LYS A CA 1
ATOM 1460 C C . LYS A 1 207 ? 26.956 6.001 24.066 1.00 10.02 185 LYS A C 1
ATOM 1461 O O . LYS A 1 207 ? 27.769 5.228 24.575 1.00 8.83 185 LYS A O 1
ATOM 1467 N N . ASP A 1 208 ? 26.045 6.659 24.775 1.00 8.92 186 ASP A N 1
ATOM 1468 C CA . ASP A 1 208 ? 25.965 6.514 26.225 1.00 8.54 186 ASP A CA 1
ATOM 1469 C C . ASP A 1 208 ? 25.181 5.279 26.669 1.00 7.82 186 ASP A C 1
ATOM 1470 O O . ASP A 1 208 ? 25.086 4.990 27.861 1.00 6.57 186 ASP A O 1
ATOM 1475 N N . GLY A 1 209 ? 24.616 4.556 25.708 1.00 7.08 187 GLY A N 1
ATOM 1476 C CA . GLY A 1 209 ? 23.869 3.348 26.025 1.00 7.74 187 GLY A CA 1
ATOM 1477 C C . GLY A 1 209 ? 22.749 3.500 27.040 1.00 6.78 187 GLY A C 1
ATOM 1478 O O . GLY A 1 209 ? 22.198 4.588 27.216 1.00 6.76 187 GLY A O 1
ATOM 1479 N N . MET A 1 210 ? 22.414 2.403 27.715 1.00 6.21 188 MET A N 1
ATOM 1480 C CA . MET A 1 210 ? 21.344 2.420 28.703 1.00 6.23 188 MET A CA 1
ATOM 1481 C C . MET A 1 210 ? 21.625 3.408 29.832 1.00 6.63 188 MET A C 1
ATOM 1482 O O . MET A 1 210 ? 20.719 4.095 30.295 1.00 7.63 188 MET A O 1
ATOM 1487 N N . PRO A 1 211 ? 22.882 3.488 30.301 1.00 6.28 189 PRO A N 1
ATOM 1488 C CA . PRO A 1 211 ? 23.140 4.449 31.377 1.00 6.88 189 PRO A CA 1
ATOM 1489 C C . PRO A 1 211 ? 22.713 5.854 30.943 1.00 6.28 189 PRO A C 1
ATOM 1490 O O . PRO A 1 211 ? 22.128 6.604 31.722 1.00 7.28 189 PRO A O 1
ATOM 1494 N N . GLY A 1 212 ? 23.000 6.197 29.690 1.00 6.10 190 GLY A N 1
ATOM 1495 C CA . GLY A 1 212 ? 22.621 7.502 29.174 1.00 5.43 190 GLY A CA 1
ATOM 1496 C C . GLY A 1 212 ? 21.111 7.643 29.060 1.00 5.90 190 GLY A C 1
ATOM 1497 O O . GLY A 1 212 ? 20.563 8.732 29.246 1.00 5.00 190 GLY A O 1
ATOM 1498 N N . MET A 1 213 ? 20.427 6.545 28.750 1.00 5.75 191 MET A N 1
ATOM 1499 C CA . MET A 1 213 ? 18.975 6.593 28.637 1.00 6.25 191 MET A CA 1
ATOM 1500 C C . MET A 1 213 ? 18.411 6.972 30.000 1.00 6.86 191 MET A C 1
ATOM 1501 O O . MET A 1 213 ? 17.483 7.779 30.093 1.00 5.83 191 MET A O 1
ATOM 1506 N N . ARG A 1 214 ? 18.977 6.388 31.056 1.00 5.76 192 ARG A N 1
ATOM 1507 C CA . ARG A 1 214 ? 18.525 6.679 32.412 1.00 6.05 192 ARG A CA 1
ATOM 1508 C C . ARG A 1 214 ? 18.863 8.116 32.795 1.00 5.87 192 ARG A C 1
ATOM 1509 O O . ARG A 1 214 ? 18.083 8.770 33.484 1.00 6.74 192 ARG A O 1
ATOM 1517 N N . GLU A 1 215 ? 20.018 8.613 32.356 1.00 6.44 193 GLU A N 1
ATOM 1518 C CA . GLU A 1 215 ? 20.389 9.996 32.659 1.00 7.20 193 GLU A CA 1
ATOM 1519 C C . GLU A 1 215 ? 19.377 10.925 31.987 1.00 6.88 193 GLU A C 1
ATOM 1520 O O . GLU A 1 215 ? 18.993 11.954 32.547 1.00 6.75 193 GLU A O 1
ATOM 1526 N N . ASN A 1 216 ? 18.951 10.563 30.779 1.00 6.69 194 ASN A N 1
ATOM 1527 C CA . ASN A 1 216 ? 17.976 11.372 30.055 1.00 5.44 194 ASN A CA 1
ATOM 1528 C C . ASN A 1 216 ? 16.627 11.371 30.768 1.00 5.23 194 ASN A C 1
ATOM 1529 O O . ASN A 1 216 ? 16.045 12.425 31.025 1.00 6.21 194 ASN A O 1
ATOM 1534 N N . LEU A 1 217 ? 16.130 10.183 31.086 1.00 5.48 195 LEU A N 1
ATOM 1535 C CA . LEU A 1 217 ? 14.838 10.054 31.749 1.00 5.93 195 LEU A CA 1
ATOM 1536 C C . LEU A 1 217 ? 14.813 10.754 33.105 1.00 6.39 195 LEU A C 1
ATOM 1537 O O . LEU A 1 217 ? 13.798 11.331 33.498 1.00 5.89 195 LEU A O 1
ATOM 1542 N N . LYS A 1 218 ? 15.938 10.713 33.810 1.00 6.50 196 LYS A N 1
ATOM 1543 C CA . LYS A 1 218 ? 16.040 11.349 35.119 1.00 8.26 196 LYS A CA 1
ATOM 1544 C C . LYS A 1 218 ? 15.858 12.862 34.994 1.00 6.94 196 LYS A C 1
ATOM 1545 O O . LYS A 1 218 ? 15.281 13.504 35.872 1.00 6.65 196 LYS A O 1
ATOM 1551 N N . ARG A 1 219 ? 16.342 13.424 33.894 1.00 6.02 197 ARG A N 1
ATOM 1552 C CA . ARG A 1 219 ? 16.232 14.860 33.667 1.00 6.27 197 ARG A CA 1
ATOM 1553 C C . ARG A 1 219 ? 14.864 15.252 33.119 1.00 5.86 197 ARG A C 1
ATOM 1554 O O . ARG A 1 219 ? 14.396 16.367 33.341 1.00 5.76 197 ARG A O 1
ATOM 1562 N N . VAL A 1 220 ? 14.215 14.340 32.406 1.00 6.55 198 VAL A N 1
ATOM 1563 C CA . VAL A 1 220 ? 12.882 14.631 31.898 1.00 5.40 198 VAL A CA 1
ATOM 1564 C C . VAL A 1 220 ? 11.984 14.670 33.128 1.00 6.93 198 VAL A C 1
ATOM 1565 O O . VAL A 1 220 ? 11.157 15.567 33.286 1.00 6.38 198 VAL A O 1
ATOM 1569 N N . GLU A 1 221 ? 12.172 13.696 34.013 1.00 6.49 199 GLU A N 1
ATOM 1570 C CA . GLU A 1 221 ? 11.381 13.617 35.232 1.00 9.31 199 GLU A CA 1
ATOM 1571 C C . GLU A 1 221 ? 11.629 14.828 36.132 1.00 8.55 199 GLU A C 1
ATOM 1572 O O . GLU A 1 221 ? 10.693 15.369 36.724 1.00 9.44 199 GLU A O 1
ATOM 1578 N N . ALA A 1 222 ? 12.885 15.254 36.225 1.00 8.59 200 ALA A N 1
ATOM 1579 C CA . ALA A 1 222 ? 13.248 16.400 37.060 1.00 8.32 200 ALA A CA 1
ATOM 1580 C C . ALA A 1 222 ? 12.536 17.673 36.603 1.00 8.44 200 ALA A C 1
ATOM 1581 O O . ALA A 1 222 ? 12.051 18.453 37.426 1.00 7.91 200 ALA A O 1
ATOM 1583 N N . VAL A 1 223 ? 12.484 17.892 35.293 1.00 7.36 201 VAL A N 1
ATOM 1584 C CA . VAL A 1 223 ? 11.806 19.072 34.768 1.00 8.36 201 VAL A CA 1
ATOM 1585 C C . VAL A 1 223 ? 10.307 18.952 35.045 1.00 8.73 201 VAL A C 1
ATOM 1586 O O . VAL A 1 223 ? 9.662 19.929 35.423 1.00 7.82 201 VAL A O 1
ATOM 1590 N N . ARG A 1 224 ? 9.761 17.751 34.866 1.00 9.29 202 ARG A N 1
ATOM 1591 C CA . ARG A 1 224 ? 8.339 17.513 35.116 1.00 11.27 202 ARG A CA 1
ATOM 1592 C C . ARG A 1 224 ? 7.977 17.789 36.570 1.00 12.64 202 ARG A C 1
ATOM 1593 O O . ARG A 1 224 ? 6.880 18.262 36.868 1.00 14.14 202 ARG A O 1
ATOM 1601 N N . GLU A 1 225 ? 8.899 17.480 37.474 1.00 14.09 203 GLU A N 1
ATOM 1602 C CA . GLU A 1 225 ? 8.666 17.700 38.893 1.00 15.31 203 GLU A CA 1
ATOM 1603 C C . GLU A 1 225 ? 8.420 19.182 39.169 1.00 14.01 203 GLU A C 1
ATOM 1604 O O . GLU A 1 225 ? 7.667 19.537 40.076 1.00 13.32 203 GLU A O 1
ATOM 1610 N N . VAL A 1 226 ? 9.051 20.045 38.380 1.00 11.12 204 VAL A N 1
ATOM 1611 C CA . VAL A 1 226 ? 8.897 21.482 38.567 1.00 10.51 204 VAL A CA 1
ATOM 1612 C C . VAL A 1 226 ? 7.721 22.095 37.810 1.00 9.60 204 VAL A C 1
ATOM 1613 O O . VAL A 1 226 ? 6.902 22.797 38.403 1.00 8.54 204 VAL A O 1
ATOM 1617 N N . ILE A 1 227 ? 7.626 21.838 36.509 1.00 9.03 205 ILE A N 1
ATOM 1618 C CA . ILE A 1 227 ? 6.537 22.416 35.729 1.00 7.93 205 ILE A CA 1
ATOM 1619 C C . ILE A 1 227 ? 5.223 21.663 35.884 1.00 9.13 205 ILE A C 1
ATOM 1620 O O . ILE A 1 227 ? 4.162 22.179 35.530 1.00 9.37 205 ILE A O 1
ATOM 1625 N N . GLY A 1 228 ? 5.297 20.449 36.419 1.00 9.00 206 GLY A N 1
ATOM 1626 C CA . GLY A 1 228 ? 4.099 19.656 36.630 1.00 9.76 206 GLY A CA 1
ATOM 1627 C C . GLY A 1 228 ? 3.466 19.140 35.352 1.00 10.10 206 GLY A C 1
ATOM 1628 O O . GLY A 1 228 ? 4.017 19.309 34.265 1.00 10.15 206 GLY A O 1
ATOM 1629 N N . TYR A 1 229 ? 2.302 18.510 35.480 1.00 8.50 207 TYR A N 1
ATOM 1630 C CA . TYR A 1 229 ? 1.613 17.971 34.319 1.00 9.72 207 TYR A CA 1
ATOM 1631 C C . TYR A 1 229 ? 0.464 18.837 33.813 1.00 9.20 207 TYR A C 1
ATOM 1632 O O . TYR A 1 229 ? -0.285 18.427 32.924 1.00 9.84 207 TYR A O 1
ATOM 1641 N N . ASP A 1 230 ? 0.333 20.036 34.369 1.00 8.88 208 ASP A N 1
ATOM 1642 C CA . ASP A 1 230 ? -0.709 20.955 33.930 1.00 10.16 208 ASP A CA 1
ATOM 1643 C C . ASP A 1 230 ? -0.128 21.809 32.808 1.00 8.61 208 ASP A C 1
ATOM 1644 O O . ASP A 1 230 ? -0.828 22.615 32.197 1.00 8.39 208 ASP A O 1
ATOM 1649 N N . ASN A 1 231 ? 1.163 21.622 32.549 1.00 7.65 209 ASN A N 1
ATOM 1650 C CA . ASN A 1 231 ? 1.866 22.351 31.497 1.00 6.26 209 ASN A CA 1
ATOM 1651 C C . ASN A 1 231 ? 2.445 21.374 30.487 1.00 5.83 209 ASN A C 1
ATOM 1652 O O . ASN A 1 231 ? 2.623 20.198 30.797 1.00 6.36 209 ASN A O 1
ATOM 1657 N N . ASP A 1 232 ? 2.732 21.857 29.279 1.00 4.73 210 ASP A N 1
ATOM 1658 C CA . ASP A 1 232 ? 3.312 21.005 28.242 1.00 5.18 210 ASP A CA 1
ATOM 1659 C C . ASP A 1 232 ? 4.832 20.993 28.321 1.00 5.97 210 ASP A C 1
ATOM 1660 O O . ASP A 1 232 ? 5.457 21.982 28.708 1.00 6.52 210 ASP A O 1
ATOM 1665 N N . LEU A 1 233 ? 5.419 19.866 27.943 1.00 5.94 211 LEU A N 1
ATOM 1666 C CA . LEU A 1 233 ? 6.865 19.715 27.926 1.00 6.11 211 LEU A CA 1
ATOM 1667 C C . LEU A 1 233 ? 7.273 19.135 26.581 1.00 6.63 211 LEU A C 1
ATOM 1668 O O . LEU A 1 233 ? 6.804 18.063 26.196 1.00 6.63 211 LEU A O 1
ATOM 1673 N N . MET A 1 234 ? 8.120 19.855 25.855 1.00 6.71 212 MET A N 1
ATOM 1674 C CA . MET A 1 234 ? 8.613 19.373 24.570 1.00 6.72 212 MET A CA 1
ATOM 1675 C C . MET A 1 234 ? 10.065 18.952 24.793 1.00 5.82 212 MET A C 1
ATOM 1676 O O . MET A 1 234 ? 10.759 19.544 25.619 1.00 7.38 212 MET A O 1
ATOM 1681 N N . LEU A 1 235 ? 10.520 17.931 24.073 1.00 4.39 213 LEU A N 1
ATOM 1682 C CA . LEU A 1 235 ? 11.888 17.435 24.231 1.00 4.63 213 LEU A CA 1
ATOM 1683 C C . LEU A 1 235 ? 12.689 17.560 22.939 1.00 5.90 213 LEU A C 1
ATOM 1684 O O . LEU A 1 235 ? 12.212 17.218 21.857 1.00 6.26 213 LEU A O 1
ATOM 1689 N N . GLU A 1 236 ? 13.921 18.039 23.079 1.00 5.72 214 GLU A N 1
ATOM 1690 C CA . GLU A 1 236 ? 14.811 18.307 21.951 1.00 4.44 214 GLU A CA 1
ATOM 1691 C C . GLU A 1 236 ? 16.053 17.421 21.858 1.00 5.15 214 GLU A C 1
ATOM 1692 O O . GLU A 1 236 ? 16.846 17.361 22.798 1.00 3.71 214 GLU A O 1
ATOM 1698 N N . CYS A 1 237 ? 16.223 16.761 20.710 1.00 4.25 215 CYS A N 1
ATOM 1699 C CA . CYS A 1 237 ? 17.367 15.878 20.463 1.00 4.60 215 CYS A CA 1
ATOM 1700 C C . CYS A 1 237 ? 18.403 16.547 19.566 1.00 4.43 215 CYS A C 1
ATOM 1701 O O . CYS A 1 237 ? 19.562 16.131 19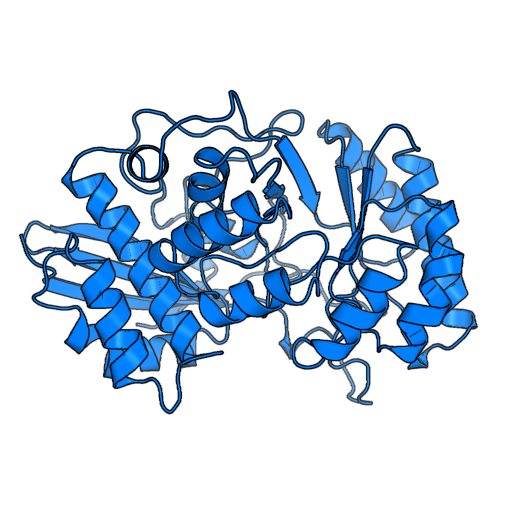.532 1.00 4.97 215 CYS A O 1
ATOM 1704 N N . TYR A 1 238 ? 17.963 17.550 18.812 1.00 4.35 216 TYR A N 1
ATOM 1705 C CA . TYR A 1 238 ? 18.827 18.294 17.894 1.00 4.51 216 TYR A CA 1
ATOM 1706 C C . TYR A 1 238 ? 19.705 17.400 17.002 1.00 5.18 216 TYR A C 1
ATOM 1707 O O . TYR A 1 238 ? 20.915 17.618 16.876 1.00 5.44 216 TYR A O 1
ATOM 1716 N N . MET A 1 239 ? 19.078 16.402 16.381 1.00 4.50 217 MET A N 1
ATOM 1717 C CA . MET A 1 239 ? 19.757 15.470 15.478 1.00 4.29 217 MET A CA 1
ATOM 1718 C C . MET A 1 239 ? 20.851 14.638 16.153 1.00 4.51 217 MET A C 1
ATOM 1719 O O . MET A 1 239 ? 21.715 14.082 15.475 1.00 4.68 217 MET A O 1
ATOM 1724 N N . GLY A 1 240 ? 20.792 14.532 17.477 1.00 4.83 218 GLY A N 1
ATOM 1725 C CA . GLY A 1 240 ? 21.800 13.792 18.219 1.00 4.69 218 GLY A CA 1
ATOM 1726 C C . GLY A 1 240 ? 21.544 12.319 18.477 1.00 5.85 218 GLY A C 1
ATOM 1727 O O . GLY A 1 240 ? 22.399 11.632 19.036 1.00 5.37 218 GLY A O 1
ATOM 1728 N N . TRP A 1 241 ? 20.371 11.826 18.099 1.00 5.35 219 TRP A N 1
ATOM 1729 C CA . TRP A 1 241 ? 20.060 10.413 18.295 1.00 5.94 219 TRP A CA 1
ATOM 1730 C C . TRP A 1 241 ? 20.013 9.769 16.914 1.00 6.05 219 TRP A C 1
ATOM 1731 O O . TRP A 1 241 ? 20.375 10.398 15.926 1.00 7.74 219 TRP A O 1
ATOM 1742 N N . ASN A 1 242 ? 19.608 8.505 16.846 1.00 6.40 220 ASN A N 1
ATOM 1743 C CA . ASN A 1 242 ? 19.468 7.840 15.558 1.00 6.31 220 ASN A CA 1
ATOM 1744 C C . ASN A 1 242 ? 18.162 7.058 15.604 1.00 6.23 220 ASN A C 1
ATOM 1745 O O . ASN A 1 242 ? 17.535 6.958 16.659 1.00 5.90 220 ASN A O 1
ATOM 1750 N N . LEU A 1 243 ? 17.749 6.518 14.465 1.00 5.28 221 LEU A N 1
ATOM 1751 C CA . LEU A 1 243 ? 16.494 5.781 14.377 1.00 5.70 221 LEU A CA 1
ATOM 1752 C C . LEU A 1 243 ? 16.361 4.673 15.417 1.00 5.37 221 LEU A C 1
ATOM 1753 O O . LEU A 1 243 ? 15.318 4.532 16.057 1.00 4.22 221 LEU A O 1
ATOM 1758 N N . ASP A 1 244 ? 17.422 3.894 15.577 1.00 4.94 222 ASP A N 1
ATOM 1759 C CA . ASP A 1 244 ? 17.445 2.795 16.534 1.00 5.76 222 ASP A CA 1
ATOM 1760 C C . ASP A 1 244 ? 17.202 3.268 17.965 1.00 5.35 222 ASP A C 1
ATOM 1761 O O . ASP A 1 244 ? 16.237 2.863 18.616 1.00 4.80 222 ASP A O 1
ATOM 1766 N N . TYR A 1 245 ? 18.092 4.125 18.450 1.00 5.01 223 TYR A N 1
ATOM 1767 C CA . TYR A 1 245 ? 18.002 4.655 19.803 1.00 4.07 223 TYR A CA 1
ATOM 1768 C C . TYR A 1 245 ? 16.660 5.351 20.050 1.00 4.37 223 TYR A C 1
ATOM 1769 O O . TYR A 1 245 ? 16.033 5.162 21.096 1.00 5.02 223 TYR A O 1
ATOM 1778 N N . ALA A 1 246 ? 16.217 6.155 19.089 1.00 3.65 224 ALA A N 1
ATOM 1779 C CA . ALA A 1 246 ? 14.947 6.866 19.233 1.00 4.69 224 ALA A CA 1
ATOM 1780 C C . ALA A 1 246 ? 13.761 5.917 19.393 1.00 4.64 224 ALA A C 1
ATOM 1781 O O . ALA A 1 246 ? 12.888 6.149 20.233 1.00 4.06 224 ALA A O 1
ATOM 1783 N N . LYS A 1 247 ? 13.715 4.854 18.594 1.00 4.37 225 LYS A N 1
ATOM 1784 C CA . LYS A 1 247 ? 12.607 3.909 18.703 1.00 4.89 225 LYS A CA 1
ATOM 1785 C C . LYS A 1 247 ? 12.576 3.263 20.083 1.00 5.88 225 LYS A C 1
ATOM 1786 O O . LYS A 1 247 ? 11.505 3.028 20.642 1.00 4.55 225 LYS A O 1
ATOM 1792 N N . ARG A 1 248 ? 13.753 2.984 20.635 1.00 4.69 226 ARG A N 1
ATOM 1793 C CA . ARG A 1 248 ? 13.834 2.366 21.952 1.00 5.05 226 ARG A CA 1
ATOM 1794 C C . ARG A 1 248 ? 13.517 3.352 23.078 1.00 4.73 226 ARG A C 1
ATOM 1795 O O . ARG A 1 248 ? 13.058 2.952 24.148 1.00 5.70 226 ARG A O 1
ATOM 1803 N N . MET A 1 249 ? 13.738 4.640 22.831 1.00 4.43 227 MET A N 1
ATOM 1804 C CA . MET A 1 249 ? 13.453 5.661 23.837 1.00 4.91 227 MET A CA 1
ATOM 1805 C C . MET A 1 249 ? 11.977 6.040 23.908 1.00 5.79 227 MET A C 1
ATOM 1806 O O . MET A 1 249 ? 11.472 6.346 24.989 1.00 5.28 227 MET A O 1
ATOM 1811 N N . LEU A 1 250 ? 11.283 6.009 22.770 1.00 4.74 228 LEU A N 1
ATOM 1812 C CA . LEU A 1 250 ? 9.874 6.403 22.737 1.00 4.63 228 LEU A CA 1
ATOM 1813 C C . LEU A 1 250 ? 8.998 5.827 23.846 1.00 4.92 228 LEU A C 1
ATOM 1814 O O . LEU A 1 250 ? 8.309 6.573 24.538 1.00 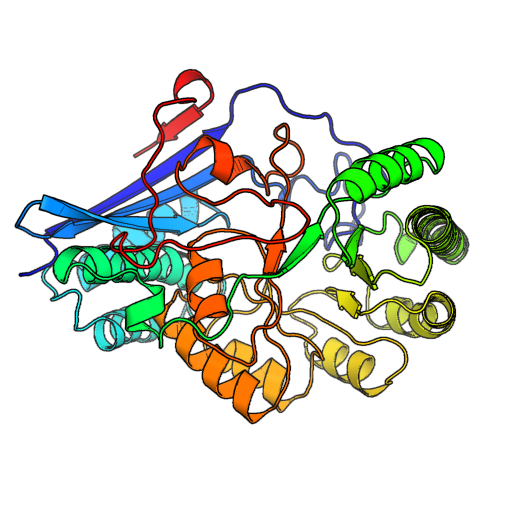3.80 228 LEU A O 1
ATOM 1819 N N . PRO A 1 251 ? 9.008 4.496 24.034 1.00 5.40 229 PRO A N 1
ATOM 1820 C CA . PRO A 1 251 ? 8.186 3.883 25.085 1.00 5.84 229 PRO A CA 1
ATOM 1821 C C . PRO A 1 251 ? 8.557 4.370 26.486 1.00 6.27 229 PRO A C 1
ATOM 1822 O O . PRO A 1 251 ? 7.708 4.442 27.376 1.00 4.55 229 PRO A O 1
ATOM 1826 N N . LYS A 1 252 ? 9.834 4.684 26.673 1.00 5.30 230 LYS A N 1
ATOM 1827 C CA . LYS A 1 252 ? 10.343 5.145 27.962 1.00 5.49 230 LYS A CA 1
ATOM 1828 C C . LYS A 1 252 ? 9.971 6.602 28.232 1.00 5.91 230 LYS A C 1
ATOM 1829 O O . LYS A 1 252 ? 9.846 7.017 29.388 1.00 4.85 230 LYS A O 1
ATOM 1835 N N . LEU A 1 253 ? 9.794 7.369 27.160 1.00 3.97 231 LEU A N 1
ATOM 1836 C CA . LEU A 1 253 ? 9.438 8.779 27.264 1.00 5.10 231 LEU A CA 1
ATOM 1837 C C . LEU A 1 253 ? 7.938 9.019 27.411 1.00 5.23 231 LEU A C 1
ATOM 1838 O O . LEU A 1 253 ? 7.517 9.972 28.070 1.00 4.81 231 LEU A O 1
ATOM 1843 N N . ALA A 1 254 ? 7.137 8.154 26.792 1.00 5.05 232 ALA A N 1
ATOM 1844 C CA . ALA A 1 254 ? 5.682 8.285 26.812 1.00 5.47 232 ALA A CA 1
ATOM 1845 C C . ALA A 1 254 ? 5.058 8.570 28.174 1.00 6.16 232 ALA A C 1
ATOM 1846 O O . ALA A 1 254 ? 4.166 9.410 28.283 1.00 6.85 232 ALA A O 1
ATOM 1848 N N . PRO A 1 255 ? 5.512 7.880 29.233 1.00 7.32 233 PRO A N 1
ATOM 1849 C CA . PRO A 1 255 ? 4.932 8.128 30.558 1.00 6.78 233 PRO A CA 1
ATOM 1850 C C . PRO A 1 255 ? 5.043 9.581 31.016 1.00 7.16 233 PRO A C 1
ATOM 1851 O O . PRO A 1 255 ? 4.240 10.043 31.828 1.00 6.45 233 PRO A O 1
ATOM 1855 N N . TYR A 1 256 ? 6.029 10.302 30.487 1.00 6.18 234 TYR A N 1
ATOM 1856 C CA . TYR A 1 256 ? 6.230 11.701 30.850 1.00 5.62 234 TYR A CA 1
ATOM 1857 C C . TYR A 1 256 ? 5.370 12.638 30.008 1.00 5.93 234 TYR A C 1
ATOM 1858 O O . TYR A 1 256 ? 5.436 13.857 30.149 1.00 6.15 234 TYR A O 1
ATOM 1867 N N . GLU A 1 257 ? 4.572 12.046 29.128 1.00 6.45 235 GLU A N 1
ATOM 1868 C CA . GLU A 1 257 ? 3.648 12.784 28.275 1.00 5.92 235 GLU A CA 1
ATOM 1869 C C . GLU A 1 257 ? 4.204 13.985 27.508 1.00 6.46 235 GLU A C 1
ATOM 1870 O O . GLU A 1 257 ? 3.569 15.042 27.454 1.00 6.19 235 GLU A O 1
ATOM 1876 N N . PRO A 1 258 ? 5.389 13.844 26.894 1.00 5.90 236 PRO A N 1
ATOM 1877 C CA . PRO A 1 258 ? 5.925 14.990 26.151 1.00 5.14 236 PRO A CA 1
ATOM 1878 C C . PRO A 1 258 ? 5.032 15.328 24.956 1.00 5.61 236 PRO A C 1
ATOM 1879 O O . PRO A 1 258 ? 4.492 14.430 24.302 1.00 5.79 236 PRO A O 1
ATOM 1883 N N . ARG A 1 259 ? 4.876 16.622 24.685 1.00 3.66 237 ARG A N 1
ATOM 1884 C CA . ARG A 1 259 ? 4.047 17.091 23.579 1.00 3.77 237 ARG A CA 1
ATOM 1885 C C . ARG A 1 259 ? 4.663 16.693 22.239 1.00 4.55 237 ARG A C 1
ATOM 1886 O O . ARG A 1 259 ? 3.947 16.438 21.272 1.00 5.16 237 ARG A O 1
ATOM 1894 N N . TRP A 1 260 ? 5.991 16.652 22.184 1.00 4.95 238 TRP A N 1
ATOM 1895 C CA . TRP A 1 260 ? 6.699 16.209 20.987 1.00 4.74 238 TRP A CA 1
ATOM 1896 C C . TRP A 1 260 ? 8.170 15.948 21.274 1.00 4.64 238 TRP A C 1
ATOM 1897 O O . TRP A 1 260 ? 8.704 16.377 22.300 1.00 5.76 238 TRP A O 1
ATOM 1908 N N . LEU A 1 261 ? 8.802 15.207 20.369 1.00 4.10 239 LEU A N 1
ATOM 1909 C CA . LEU A 1 261 ? 10.218 14.860 20.448 1.00 4.73 239 LEU A CA 1
ATOM 1910 C C . LEU A 1 261 ? 10.785 15.466 19.172 1.00 4.76 239 LEU A C 1
ATOM 1911 O O . LEU A 1 261 ? 10.414 15.064 18.068 1.00 6.26 239 LEU A O 1
ATOM 1916 N N . GLU A 1 262 ? 11.683 16.431 19.329 1.00 4.20 240 GLU A N 1
ATOM 1917 C CA . GLU A 1 262 ? 12.246 17.157 18.198 1.00 4.09 240 GLU A CA 1
ATOM 1918 C C . GLU A 1 262 ? 13.556 16.636 17.622 1.00 4.32 240 GLU A C 1
ATOM 1919 O O . GLU A 1 262 ? 14.494 16.326 18.355 1.00 5.53 240 GLU A O 1
ATOM 1925 N N . GLU A 1 263 ? 13.601 16.566 16.294 1.00 3.82 241 GLU A N 1
ATOM 1926 C CA . GLU A 1 263 ? 14.768 16.102 15.552 1.00 3.96 241 GLU A CA 1
ATOM 1927 C C . GLU A 1 263 ? 15.504 14.914 16.158 1.00 4.91 241 GLU A C 1
ATOM 1928 O O . GLU A 1 263 ? 16.686 15.004 16.480 1.00 5.62 241 GLU A O 1
ATOM 1934 N N . PRO A 1 264 ? 14.814 13.777 16.311 1.00 5.09 242 PRO A N 1
ATOM 1935 C CA . PRO A 1 264 ? 15.451 12.586 16.880 1.00 5.15 242 PRO A CA 1
ATOM 1936 C C . PRO A 1 264 ? 16.547 12.012 15.976 1.00 6.14 242 PRO A C 1
ATOM 1937 O O . PRO A 1 264 ? 17.412 11.265 16.437 1.00 7.73 242 PRO A O 1
ATOM 1941 N N . VAL A 1 265 ? 16.513 12.365 14.693 1.00 5.18 243 VAL A N 1
ATOM 1942 C CA . VAL A 1 265 ? 17.506 11.873 13.738 1.00 4.09 243 VAL A CA 1
ATOM 1943 C C . VAL A 1 265 ? 18.062 13.010 12.889 1.00 5.18 243 VAL A C 1
ATOM 1944 O O . VAL A 1 265 ? 17.520 14.115 12.890 1.00 4.97 243 VAL A O 1
ATOM 1948 N N . ILE A 1 266 ? 19.145 12.742 12.164 1.00 5.28 244 ILE A N 1
ATOM 1949 C CA . ILE A 1 266 ? 19.733 13.764 11.306 1.00 5.84 244 ILE A CA 1
ATOM 1950 C C . ILE A 1 266 ? 18.726 14.108 10.212 1.00 6.24 244 ILE A C 1
ATOM 1951 O O . ILE A 1 266 ? 17.905 13.272 9.829 1.00 5.25 244 ILE A O 1
ATOM 1956 N N . ALA A 1 267 ? 18.799 15.339 9.714 1.00 6.38 245 ALA A N 1
ATOM 1957 C CA . ALA A 1 267 ? 17.876 15.834 8.696 1.00 6.30 245 ALA A CA 1
ATOM 1958 C C . ALA A 1 267 ? 17.750 14.991 7.428 1.00 6.45 245 ALA A C 1
ATOM 1959 O O . ALA A 1 267 ? 16.679 14.941 6.823 1.00 4.94 245 ALA A O 1
ATOM 1961 N N . ASP A 1 268 ? 18.830 14.340 7.010 1.00 5.04 246 ASP A N 1
ATOM 1962 C CA . ASP A 1 268 ? 18.766 13.515 5.807 1.00 5.92 246 ASP A CA 1
ATOM 1963 C C . ASP A 1 268 ? 17.883 12.279 5.983 1.00 5.61 246 ASP A C 1
ATOM 1964 O O . ASP A 1 268 ? 17.297 11.794 5.019 1.00 4.83 246 ASP A O 1
ATOM 1969 N N . ASP A 1 269 ? 17.780 11.779 7.212 1.00 5.57 247 ASP A N 1
ATOM 1970 C CA . ASP A 1 269 ? 16.995 10.575 7.485 1.00 5.18 247 ASP A CA 1
ATOM 1971 C C . ASP A 1 269 ? 15.491 10.828 7.559 1.00 5.15 247 ASP A C 1
ATOM 1972 O O . ASP A 1 269 ? 14.860 10.601 8.590 1.00 6.43 247 ASP A O 1
ATOM 1977 N N . VAL A 1 270 ? 14.917 11.296 6.455 1.00 4.37 248 VAL A N 1
ATOM 1978 C CA . VAL A 1 270 ? 13.485 11.569 6.404 1.00 4.33 248 VAL A CA 1
ATOM 1979 C C . VAL A 1 270 ? 12.699 10.271 6.570 1.00 5.66 248 VAL A C 1
ATOM 1980 O O . VAL A 1 270 ? 11.636 10.254 7.193 1.00 4.78 248 VAL A O 1
ATOM 1984 N N . ALA A 1 271 ? 13.222 9.181 6.014 1.00 4.49 249 ALA A N 1
ATOM 1985 C CA . ALA A 1 271 ? 12.558 7.888 6.136 1.00 5.28 249 ALA A CA 1
ATOM 1986 C C . ALA A 1 271 ? 12.456 7.523 7.613 1.00 5.03 249 ALA A C 1
ATOM 1987 O O . ALA A 1 271 ? 11.451 6.966 8.055 1.00 3.89 249 ALA A O 1
ATOM 1989 N N . GLY A 1 272 ? 13.501 7.850 8.372 1.00 5.44 250 GLY A N 1
ATOM 1990 C CA . GLY A 1 272 ? 13.512 7.560 9.797 1.00 5.28 250 GLY A CA 1
ATOM 1991 C C . GLY A 1 272 ? 12.447 8.360 10.518 1.00 5.50 250 GLY A C 1
ATOM 1992 O O . GLY A 1 272 ? 11.767 7.851 11.411 1.00 4.70 250 GLY A O 1
ATOM 1993 N N . TYR A 1 273 ? 12.315 9.626 10.134 1.00 2.81 251 TYR A N 1
ATOM 1994 C CA . TYR A 1 273 ? 11.307 10.510 10.704 1.00 4.03 251 TYR A CA 1
ATOM 1995 C C . TYR A 1 273 ? 9.936 9.868 10.524 1.00 3.04 251 TYR A C 1
ATOM 1996 O O . TYR A 1 273 ? 9.159 9.734 11.469 1.00 3.15 251 TYR A O 1
ATOM 2005 N N . ALA A 1 274 ? 9.644 9.481 9.289 1.00 2.94 252 ALA A N 1
ATOM 2006 C CA . ALA A 1 274 ? 8.359 8.878 8.968 1.00 4.48 252 ALA A CA 1
ATOM 2007 C C . ALA A 1 274 ? 8.099 7.620 9.784 1.00 4.65 252 ALA A C 1
ATOM 2008 O O . ALA A 1 274 ? 6.983 7.409 10.260 1.00 5.96 252 ALA A O 1
ATOM 2010 N N . GLU A 1 275 ? 9.119 6.784 9.948 1.00 4.48 253 GLU A N 1
ATOM 2011 C CA . GLU A 1 275 ? 8.949 5.550 10.713 1.00 4.39 253 GLU A CA 1
ATOM 2012 C C . GLU A 1 275 ? 8.623 5.857 12.171 1.00 4.38 253 GLU A C 1
ATOM 2013 O O . GLU A 1 275 ? 7.685 5.293 12.743 1.00 4.91 253 GLU A O 1
ATOM 2019 N N . LEU A 1 276 ? 9.400 6.756 12.767 1.00 3.63 254 LEU A N 1
ATOM 2020 C CA . LEU A 1 276 ? 9.205 7.145 14.159 1.00 3.57 254 LEU A CA 1
ATOM 2021 C C . LEU A 1 276 ? 7.845 7.786 14.394 1.00 3.82 254 LEU A C 1
ATOM 2022 O O . LEU A 1 276 ? 7.145 7.450 15.350 1.00 5.09 254 LEU A O 1
ATOM 2027 N N . ASN A 1 277 ? 7.465 8.705 13.517 1.00 3.76 255 ASN A N 1
ATOM 2028 C CA . ASN A 1 277 ? 6.194 9.396 13.672 1.00 4.27 255 ASN A CA 1
ATOM 2029 C C . ASN A 1 277 ? 5.005 8.445 13.551 1.00 3.84 255 ASN A C 1
ATOM 2030 O O . ASN A 1 277 ? 4.026 8.575 14.282 1.00 4.61 255 ASN A O 1
ATOM 2035 N N . ALA A 1 278 ? 5.101 7.482 12.638 1.00 3.43 256 ALA A N 1
ATOM 2036 C CA . ALA A 1 278 ? 4.025 6.516 12.422 1.00 4.48 256 ALA A CA 1
ATOM 2037 C C . ALA A 1 278 ? 3.804 5.579 13.609 1.00 4.24 256 ALA A C 1
ATOM 2038 O O . ALA A 1 278 ? 2.770 4.918 13.697 1.00 4.47 256 ALA A O 1
ATOM 2040 N N . MET A 1 279 ? 4.773 5.509 14.515 1.00 3.25 257 MET A N 1
ATOM 2041 C CA . MET A 1 279 ? 4.641 4.637 15.679 1.00 4.28 257 MET A CA 1
ATOM 2042 C C . MET A 1 279 ? 3.600 5.169 16.660 1.00 4.65 257 MET A C 1
ATOM 2043 O O . MET A 1 279 ? 3.053 4.418 17.469 1.00 3.26 257 MET A O 1
ATOM 2048 N N . ASN A 1 280 ? 3.325 6.468 16.573 1.00 5.59 258 ASN A N 1
ATOM 2049 C CA . ASN A 1 280 ? 2.349 7.114 17.444 1.00 5.83 258 ASN A CA 1
ATOM 2050 C C . ASN A 1 280 ? 2.550 6.807 18.923 1.00 6.18 258 ASN A C 1
ATOM 2051 O O . ASN A 1 280 ? 1.612 6.417 19.620 1.00 4.85 258 ASN A O 1
ATOM 2056 N N . ILE A 1 281 ? 3.779 6.976 19.399 1.00 5.96 259 ILE A N 1
ATOM 2057 C CA . ILE A 1 281 ? 4.082 6.755 20.809 1.00 6.59 259 ILE A CA 1
ATOM 2058 C C . ILE A 1 281 ? 4.288 8.140 21.404 1.00 7.05 259 ILE A C 1
ATOM 2059 O O . ILE A 1 281 ? 3.709 8.475 22.435 1.00 7.04 259 ILE A O 1
ATOM 2064 N N . VAL A 1 282 ? 5.110 8.940 20.730 1.00 6.62 260 VAL A N 1
ATOM 2065 C CA . VAL A 1 282 ? 5.364 10.326 21.109 1.00 5.81 260 VAL A CA 1
ATOM 2066 C C . VAL A 1 282 ? 5.415 11.091 19.786 1.00 5.77 260 VAL A C 1
ATOM 2067 O O . VAL A 1 282 ? 6.106 10.681 18.853 1.00 5.27 260 VAL A O 1
ATOM 2071 N N . PRO A 1 283 ? 4.672 12.202 19.679 1.00 5.24 261 PRO A N 1
ATOM 2072 C CA . PRO A 1 283 ? 4.678 12.977 18.435 1.00 6.12 261 PRO A CA 1
ATOM 2073 C C . PRO A 1 283 ? 6.097 13.405 18.080 1.00 5.34 261 PRO A C 1
ATOM 2074 O O . PRO A 1 283 ? 6.865 13.813 18.952 1.00 5.72 261 PRO A O 1
ATOM 2078 N N . ILE A 1 284 ? 6.442 13.306 16.801 1.00 4.84 262 ILE A N 1
ATOM 2079 C CA . ILE A 1 284 ? 7.769 13.692 16.340 1.00 3.71 262 ILE A CA 1
ATOM 2080 C C . ILE A 1 284 ? 7.692 15.042 15.633 1.00 3.99 262 ILE A C 1
ATOM 2081 O O . ILE A 1 284 ? 6.818 15.255 14.796 1.00 5.03 262 ILE A O 1
ATOM 2086 N N . SER A 1 285 ? 8.600 15.952 15.969 1.00 4.49 263 SER A N 1
ATOM 2087 C CA . SER A 1 285 ? 8.624 17.259 15.321 1.00 3.93 263 SER A CA 1
ATOM 2088 C C . SER A 1 285 ? 9.960 17.437 14.614 1.00 3.80 263 SER A C 1
ATOM 2089 O O . SER A 1 285 ? 10.942 16.761 14.935 1.00 3.90 263 SER A O 1
ATOM 2092 N N . GLY A 1 286 ? 9.997 18.349 13.648 1.00 3.20 264 GLY A N 1
ATOM 2093 C CA . GLY A 1 286 ? 11.231 18.599 12.932 1.00 4.19 264 GLY A CA 1
ATOM 2094 C C . GLY A 1 286 ? 11.020 19.547 11.775 1.00 4.57 264 GLY A C 1
ATOM 2095 O O . GLY A 1 286 ? 9.910 20.041 11.565 1.00 5.21 264 GLY A O 1
ATOM 2096 N N . GLY A 1 287 ? 12.086 19.813 11.029 1.00 4.30 265 GLY A N 1
ATOM 2097 C CA . GLY A 1 287 ? 11.971 20.693 9.883 1.00 5.95 265 GLY A CA 1
ATOM 2098 C C . GLY A 1 287 ? 12.842 21.930 9.920 1.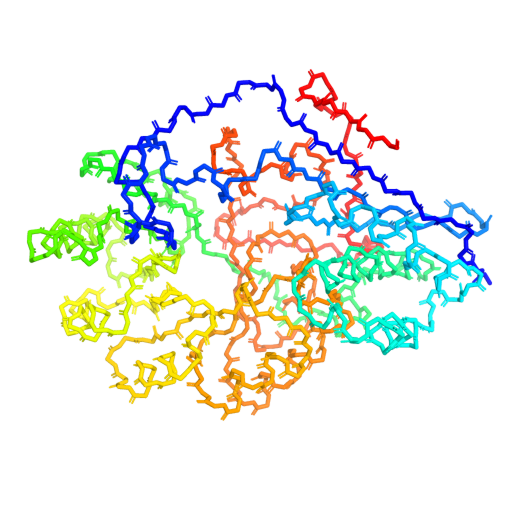00 5.20 265 GLY A C 1
ATOM 2099 O O . GLY A 1 287 ? 12.968 22.623 8.910 1.00 6.14 265 GLY A O 1
ATOM 2100 N N . GLU A 1 288 ? 13.449 22.225 11.065 1.00 5.32 266 GLU A N 1
ATOM 2101 C CA . GLU A 1 288 ? 14.290 23.414 11.139 1.00 4.81 266 GLU A CA 1
ATOM 2102 C C . GLU A 1 288 ? 15.479 23.285 10.203 1.00 3.56 266 GLU A C 1
ATOM 2103 O O . GLU A 1 288 ? 16.122 24.280 9.863 1.00 4.67 266 GLU A O 1
ATOM 2109 N N . HIS A 1 289 ? 15.772 22.056 9.785 1.00 3.09 267 HIS A N 1
ATOM 2110 C CA . HIS A 1 289 ? 16.873 21.819 8.869 1.00 3.95 267 HIS A CA 1
ATOM 2111 C C . HIS A 1 289 ? 16.395 21.345 7.503 1.00 4.33 267 HIS A C 1
ATOM 2112 O O . HIS A 1 289 ? 17.155 20.738 6.748 1.00 5.57 267 HIS A O 1
ATOM 2119 N N . GLU A 1 290 ? 15.130 21.607 7.185 1.00 3.58 268 GLU A N 1
ATOM 2120 C CA . GLU A 1 290 ? 14.619 21.235 5.871 1.00 3.84 268 GLU A CA 1
ATOM 2121 C C . GLU A 1 290 ? 14.552 22.516 5.045 1.00 4.72 268 GLU A C 1
ATOM 2122 O O . GLU A 1 290 ? 14.392 23.611 5.599 1.00 4.57 268 GLU A O 1
ATOM 2128 N N . PHE A 1 291 ? 14.681 22.375 3.728 1.00 4.34 269 PHE A N 1
ATOM 2129 C CA . PHE A 1 291 ? 14.712 23.518 2.816 1.00 5.40 269 PHE A CA 1
ATOM 2130 C C . PHE A 1 291 ? 13.740 23.446 1.638 1.00 4.98 269 PHE A C 1
ATOM 2131 O O . PHE A 1 291 ? 13.454 22.366 1.121 1.00 4.87 269 PHE A O 1
ATOM 2139 N N . SER A 1 292 ? 13.280 24.624 1.214 1.00 4.82 270 SER A N 1
ATOM 2140 C CA . SER A 1 292 ? 12.357 24.829 0.089 1.00 4.59 270 SER A CA 1
ATOM 2141 C C . SER A 1 292 ? 10.920 24.398 0.360 1.00 5.10 270 SER A C 1
ATOM 2142 O O . SER A 1 292 ? 10.646 23.701 1.333 1.00 4.89 270 SER A O 1
ATOM 2145 N N . VAL A 1 293 ? 9.999 24.844 -0.493 1.00 4.74 271 VAL A N 1
ATOM 2146 C CA . VAL A 1 293 ? 8.591 24.503 -0.333 1.00 4.18 271 VAL A CA 1
ATOM 2147 C C . VAL A 1 293 ? 8.394 23.008 -0.551 1.00 4.56 271 VAL A C 1
ATOM 2148 O O . VAL A 1 293 ? 7.775 22.329 0.267 1.00 5.78 271 VAL A O 1
ATOM 2152 N N . ILE A 1 294 ? 8.926 22.491 -1.651 1.00 5.07 272 ILE A N 1
ATOM 2153 C CA . ILE A 1 294 ? 8.799 21.067 -1.932 1.00 4.86 272 ILE A CA 1
ATOM 2154 C C . ILE A 1 294 ? 9.468 20.260 -0.822 1.00 5.14 272 ILE A C 1
ATOM 2155 O O . ILE A 1 294 ? 8.970 19.208 -0.424 1.00 5.15 272 ILE A O 1
ATOM 2160 N N . GLY A 1 295 ? 10.596 20.759 -0.322 1.00 5.59 273 GLY A N 1
ATOM 2161 C CA . GLY A 1 295 ? 11.297 20.064 0.744 1.00 5.94 273 GLY A CA 1
ATOM 2162 C C . GLY A 1 295 ? 10.400 19.837 1.947 1.00 6.06 273 GLY A C 1
ATOM 2163 O O . GLY A 1 295 ? 10.343 18.732 2.495 1.00 6.81 273 GLY A O 1
ATOM 2164 N N . CYS A 1 296 ? 9.691 20.882 2.366 1.00 5.63 274 CYS A N 1
ATOM 2165 C CA . CYS A 1 296 ? 8.791 20.770 3.506 1.00 5.39 274 CYS A CA 1
ATOM 2166 C C . CYS A 1 296 ? 7.506 20.041 3.132 1.00 5.15 274 CYS A C 1
ATOM 2167 O O . CYS A 1 296 ? 6.916 19.348 3.959 1.00 5.01 274 CYS A O 1
ATOM 2170 N N . ALA A 1 297 ? 7.075 20.199 1.885 1.00 4.78 275 ALA A N 1
ATOM 2171 C CA . ALA A 1 297 ? 5.868 19.526 1.419 1.00 5.41 275 ALA A CA 1
ATOM 2172 C C . ALA A 1 297 ? 6.063 18.017 1.558 1.00 5.42 275 ALA A C 1
ATOM 2173 O O . ALA A 1 297 ? 5.122 17.290 1.880 1.00 5.82 275 ALA A O 1
ATOM 2175 N N . GLU A 1 298 ? 7.286 17.550 1.312 1.00 5.23 276 GLU A N 1
ATOM 2176 C CA . GLU A 1 298 ? 7.591 16.125 1.426 1.00 7.21 276 GLU A CA 1
ATOM 2177 C C . GLU A 1 298 ? 7.463 15.656 2.873 1.00 6.19 276 GLU A C 1
ATOM 2178 O O . GLU A 1 298 ? 6.941 14.570 3.132 1.00 6.38 276 GLU A O 1
ATOM 2184 N N . LEU A 1 299 ? 7.934 16.466 3.819 1.00 4.81 277 LEU A N 1
ATOM 2185 C CA . LEU A 1 299 ? 7.825 16.097 5.228 1.00 5.34 277 LEU A CA 1
ATOM 2186 C C . LEU A 1 299 ? 6.348 15.986 5.595 1.00 5.56 277 LEU A C 1
ATOM 2187 O O . LEU A 1 299 ? 5.942 15.104 6.351 1.00 6.01 277 LEU A O 1
ATOM 2192 N N . ILE A 1 300 ? 5.546 16.896 5.053 1.00 4.72 278 ILE A N 1
ATOM 2193 C CA . ILE A 1 300 ? 4.116 16.901 5.323 1.00 4.96 278 ILE A CA 1
ATOM 2194 C C . ILE A 1 300 ? 3.409 15.708 4.688 1.00 6.61 278 ILE A C 1
ATOM 2195 O O . ILE A 1 300 ? 2.684 14.976 5.369 1.00 6.46 278 ILE A O 1
ATOM 2200 N N . ASN A 1 301 ? 3.620 15.509 3.388 1.00 6.14 279 ASN A N 1
ATOM 2201 C CA . ASN A 1 301 ? 2.974 14.410 2.677 1.00 8.76 279 ASN A CA 1
ATOM 2202 C C . ASN A 1 301 ? 3.388 13.031 3.179 1.00 9.41 279 ASN A C 1
ATOM 2203 O O . ASN A 1 301 ? 2.576 12.108 3.200 1.00 10.26 279 ASN A O 1
ATOM 2208 N N . ARG A 1 302 ? 4.649 12.888 3.575 1.00 9.29 280 ARG A N 1
ATOM 2209 C CA . ARG A 1 302 ? 5.147 11.607 4.071 1.00 9.54 280 ARG A CA 1
ATOM 2210 C C . ARG A 1 302 ? 4.866 11.452 5.564 1.00 8.63 280 ARG A C 1
ATOM 2211 O O . ARG A 1 302 ? 5.217 10.435 6.168 1.00 9.33 280 ARG A O 1
ATOM 2219 N N . LYS A 1 303 ? 4.217 12.456 6.147 1.00 7.40 281 LYS A N 1
ATOM 2220 C CA . LYS A 1 303 ? 3.917 12.466 7.575 1.00 7.49 281 LYS A CA 1
ATOM 2221 C C . LYS A 1 303 ? 5.190 12.172 8.359 1.00 7.45 281 LYS A C 1
ATOM 2222 O O . LYS A 1 303 ? 5.200 11.368 9.296 1.00 5.81 281 LYS A O 1
ATOM 2228 N N . ALA A 1 304 ? 6.273 12.825 7.958 1.00 5.97 282 ALA A N 1
ATOM 2229 C CA . ALA A 1 304 ? 7.552 12.651 8.628 1.00 5.56 282 ALA A CA 1
ATOM 2230 C C . ALA A 1 304 ? 7.496 13.321 9.997 1.00 5.05 282 ALA A C 1
ATOM 2231 O O . ALA A 1 304 ? 8.198 12.915 10.920 1.00 5.53 282 ALA A O 1
ATOM 2233 N N . VAL A 1 305 ? 6.646 14.337 10.128 1.00 4.98 283 VAL A N 1
ATOM 2234 C CA . VAL A 1 305 ? 6.510 15.059 11.390 1.00 4.86 283 VAL A CA 1
ATOM 2235 C C . VAL A 1 305 ? 5.055 15.307 11.787 1.00 6.13 283 VAL A C 1
ATOM 2236 O O . VAL A 1 305 ? 4.166 15.355 10.933 1.00 6.83 283 VAL A O 1
ATOM 2240 N N . SER A 1 306 ? 4.823 15.454 13.090 1.00 5.46 284 SER A N 1
ATOM 2241 C CA . SER A 1 306 ? 3.491 15.747 13.615 1.00 5.17 284 SER A CA 1
ATOM 2242 C C . SER A 1 306 ? 3.387 17.263 13.775 1.00 5.31 284 SER A C 1
ATOM 2243 O O . SER A 1 306 ? 2.293 17.820 13.885 1.00 4.56 284 SER A O 1
ATOM 2246 N N . VAL A 1 307 ? 4.548 17.914 13.798 1.00 5.33 285 VAL A N 1
ATOM 2247 C CA . VAL A 1 307 ? 4.658 19.366 13.932 1.00 4.92 285 VAL A CA 1
ATOM 2248 C C . VAL A 1 307 ? 5.825 19.799 13.043 1.00 4.89 285 VAL A C 1
ATOM 2249 O O . VAL A 1 307 ? 6.921 19.254 13.156 1.00 4.79 285 VAL A O 1
ATOM 2253 N N . LEU A 1 308 ? 5.587 20.767 12.160 1.00 4.75 286 LEU A N 1
ATOM 2254 C CA . LEU A 1 308 ? 6.622 21.249 11.245 1.00 4.13 286 LEU A CA 1
ATOM 2255 C C . LEU A 1 308 ? 7.287 22.502 11.813 1.00 4.79 286 LEU A C 1
ATOM 2256 O O . LEU A 1 308 ? 6.602 23.455 12.194 1.00 3.72 286 LEU A O 1
ATOM 2261 N N . GLN A 1 309 ? 8.620 22.507 11.833 1.00 4.15 287 GLN A N 1
ATOM 2262 C CA . GLN A 1 309 ? 9.376 23.610 12.421 1.00 5.37 287 GLN A CA 1
ATOM 2263 C C . GLN A 1 309 ? 10.467 24.262 11.569 1.00 5.01 287 GLN A C 1
ATOM 2264 O O . GLN A 1 309 ? 11.593 24.450 12.041 1.00 4.69 287 GLN A O 1
ATOM 2270 N N . TYR A 1 310 ? 10.152 24.608 10.327 1.00 4.16 288 TYR A N 1
ATOM 2271 C CA . TYR A 1 310 ? 11.135 25.271 9.475 1.00 2.82 288 TYR A CA 1
ATOM 2272 C C . TYR A 1 310 ? 11.441 26.627 10.111 1.00 4.38 288 TYR A C 1
ATOM 2273 O O . TYR A 1 310 ? 10.677 27.108 10.952 1.00 2.82 288 TYR A O 1
ATOM 2282 N N . ASP A 1 311 ? 12.568 27.227 9.741 1.00 4.04 289 ASP A N 1
ATOM 2283 C CA . ASP A 1 311 ? 12.888 28.562 10.226 1.00 5.00 289 ASP A CA 1
ATOM 2284 C C . ASP A 1 311 ? 12.824 29.370 8.937 1.00 5.35 289 ASP A C 1
ATOM 2285 O O . ASP A 1 311 ? 13.453 29.012 7.942 1.00 4.73 289 ASP A O 1
ATOM 2290 N N . THR A 1 312 ? 12.053 30.446 8.938 1.00 5.22 290 THR A N 1
ATOM 2291 C CA . THR A 1 312 ? 11.910 31.246 7.732 1.00 5.92 290 THR A CA 1
ATOM 2292 C C . THR A 1 312 ? 13.230 31.764 7.157 1.00 5.79 290 THR A C 1
ATOM 2293 O O . THR A 1 312 ? 13.345 31.946 5.945 1.00 3.76 290 THR A O 1
ATOM 2297 N N . ASN A 1 313 ? 14.232 31.983 8.005 1.00 6.04 291 ASN A N 1
ATOM 2298 C CA . ASN A 1 313 ? 15.512 32.475 7.504 1.00 5.95 291 ASN A CA 1
ATOM 2299 C C . ASN A 1 313 ? 16.451 31.348 7.065 1.00 7.23 291 ASN A C 1
ATOM 2300 O O . ASN A 1 313 ? 17.671 31.521 7.017 1.00 6.70 291 ASN A O 1
ATOM 2305 N N . ARG A 1 314 ? 15.864 30.197 6.740 1.00 5.86 292 ARG A N 1
ATOM 2306 C CA . ARG A 1 314 ? 16.610 29.035 6.265 1.00 5.31 292 ARG A CA 1
ATOM 2307 C C . ARG A 1 314 ? 15.865 28.352 5.120 1.00 5.83 292 ARG A C 1
ATOM 2308 O O . ARG A 1 314 ? 16.445 28.026 4.079 1.00 5.14 292 ARG A O 1
ATOM 2316 N N . VAL A 1 315 ? 14.569 28.142 5.337 1.00 4.79 293 VAL A N 1
ATOM 2317 C CA . VAL A 1 315 ? 13.711 27.424 4.402 1.00 4.71 293 VAL A CA 1
ATOM 2318 C C . VAL A 1 315 ? 13.449 28.050 3.040 1.00 5.78 293 VAL A C 1
ATOM 2319 O O . VAL A 1 315 ? 13.049 27.350 2.110 1.00 5.06 293 VAL A O 1
ATOM 2323 N N . GLY A 1 316 ? 13.671 29.356 2.916 1.00 5.15 294 GLY A N 1
ATOM 2324 C CA . GLY A 1 316 ? 13.439 30.019 1.646 1.00 5.91 294 GLY A CA 1
ATOM 2325 C C . GLY A 1 316 ? 12.769 31.374 1.788 1.00 6.51 294 GLY A C 1
ATOM 2326 O O . GLY A 1 316 ? 12.368 31.984 0.798 1.00 7.38 294 GLY A O 1
ATOM 2327 N N . GLY A 1 317 ? 12.635 31.850 3.020 1.00 5.13 295 GLY A N 1
ATOM 2328 C CA . GLY A 1 317 ? 12.023 33.151 3.227 1.00 4.88 295 GLY A CA 1
ATOM 2329 C C . GLY A 1 317 ? 10.521 33.117 3.422 1.00 5.45 295 GLY A C 1
ATOM 2330 O O . GLY A 1 317 ? 9.898 32.056 3.407 1.00 5.17 295 GLY A O 1
ATOM 2331 N N . ILE A 1 318 ? 9.937 34.296 3.602 1.00 5.11 296 ILE A N 1
ATOM 2332 C CA . ILE A 1 318 ? 8.503 34.425 3.824 1.00 5.19 296 ILE A CA 1
ATOM 2333 C C . ILE A 1 318 ? 7.664 33.957 2.633 1.00 5.39 296 ILE A C 1
ATOM 2334 O O . ILE A 1 318 ? 6.568 33.420 2.812 1.00 4.50 296 ILE A O 1
ATOM 2339 N N . THR A 1 319 ? 8.179 34.149 1.423 1.00 4.64 297 THR A N 1
ATOM 2340 C CA . THR A 1 319 ? 7.461 33.718 0.226 1.00 5.80 297 THR A CA 1
ATOM 2341 C C . THR A 1 319 ? 7.265 32.202 0.274 1.00 5.01 297 THR A C 1
ATOM 2342 O O . THR A 1 319 ? 6.178 31.688 -0.002 1.00 5.12 297 THR A O 1
ATOM 2346 N N . ALA A 1 320 ? 8.331 31.493 0.630 1.00 3.75 298 ALA A N 1
ATOM 2347 C CA . ALA A 1 320 ? 8.293 30.037 0.718 1.00 3.81 298 ALA A CA 1
ATOM 2348 C C . ALA A 1 320 ? 7.499 29.581 1.942 1.00 3.58 298 ALA A C 1
ATOM 2349 O O . ALA A 1 320 ? 6.685 28.667 1.855 1.00 3.88 298 ALA A O 1
ATOM 2351 N N . ALA A 1 321 ? 7.745 30.222 3.081 1.00 3.31 299 ALA A N 1
ATOM 2352 C CA . ALA A 1 321 ? 7.058 29.872 4.321 1.00 4.71 299 ALA A CA 1
ATOM 2353 C C . ALA A 1 321 ? 5.548 30.032 4.203 1.00 4.97 299 ALA A C 1
ATOM 2354 O O . ALA A 1 321 ? 4.798 29.233 4.753 1.00 4.43 299 ALA A O 1
ATOM 2356 N N . GLN A 1 322 ? 5.102 31.068 3.501 1.00 5.49 300 GLN A N 1
ATOM 2357 C CA . GLN A 1 322 ? 3.669 31.289 3.331 1.00 5.91 300 GLN A CA 1
ATOM 2358 C C . GLN A 1 322 ? 3.065 30.101 2.576 1.00 5.62 300 GLN A C 1
ATOM 2359 O O . GLN A 1 322 ? 2.005 29.590 2.940 1.00 6.23 300 GLN A O 1
ATOM 2365 N N . LYS A 1 323 ? 3.743 29.659 1.525 1.00 4.30 301 LYS A N 1
ATOM 2366 C CA . LYS A 1 323 ? 3.260 28.525 0.746 1.00 3.85 301 LYS A CA 1
ATOM 2367 C C . LYS A 1 323 ? 3.270 27.247 1.582 1.00 3.56 301 LYS A C 1
ATOM 2368 O O . LYS A 1 323 ? 2.331 26.456 1.527 1.00 2.87 301 LYS A O 1
ATOM 2374 N N . ILE A 1 324 ? 4.329 27.055 2.363 1.00 3.23 302 ILE A N 1
ATOM 2375 C CA . ILE A 1 324 ? 4.443 25.876 3.212 1.00 4.71 302 ILE A CA 1
ATOM 2376 C C . ILE A 1 324 ? 3.309 25.848 4.232 1.00 5.22 302 ILE A C 1
ATOM 2377 O O . ILE A 1 324 ? 2.746 24.792 4.520 1.00 3.64 302 ILE A O 1
ATOM 2382 N N . ASN A 1 325 ? 2.967 27.014 4.772 1.00 4.63 303 ASN A N 1
ATOM 2383 C CA . ASN A 1 325 ? 1.891 27.098 5.751 1.00 4.85 303 ASN A CA 1
ATOM 2384 C C . ASN A 1 325 ? 0.558 26.668 5.159 1.00 5.26 303 ASN A C 1
ATOM 2385 O O . ASN A 1 325 ? -0.280 26.096 5.857 1.00 5.79 303 ASN A O 1
ATOM 2390 N N . ALA A 1 326 ? 0.362 26.937 3.872 1.00 4.57 304 ALA A N 1
ATOM 2391 C CA . ALA A 1 326 ? -0.877 26.557 3.205 1.00 4.07 304 ALA A CA 1
ATOM 2392 C C . ALA A 1 326 ? -0.932 25.038 3.113 1.00 4.09 304 ALA A C 1
ATOM 2393 O O . ALA A 1 326 ? -1.964 24.421 3.373 1.00 4.69 304 ALA A O 1
ATOM 2395 N N . ILE A 1 327 ? 0.193 24.439 2.747 1.00 4.64 305 ILE A N 1
ATOM 2396 C CA . ILE A 1 327 ? 0.280 22.989 2.614 1.00 3.88 305 ILE A CA 1
ATOM 2397 C C . ILE A 1 327 ? 0.082 22.287 3.955 1.00 5.10 305 ILE A C 1
ATOM 2398 O O . ILE A 1 327 ? -0.655 21.304 4.049 1.00 3.53 305 ILE A O 1
ATOM 2403 N N . ALA A 1 328 ? 0.739 22.795 4.994 1.00 3.58 306 ALA A N 1
ATOM 2404 C CA . ALA A 1 328 ? 0.624 22.203 6.325 1.00 3.82 306 ALA A CA 1
ATOM 2405 C C . ALA A 1 328 ? -0.784 22.372 6.893 1.00 4.33 306 ALA A C 1
ATOM 2406 O O . ALA A 1 328 ? -1.307 21.479 7.562 1.00 4.49 306 ALA A O 1
ATOM 2408 N N . GLU A 1 329 ? -1.398 23.519 6.626 1.00 3.29 307 GLU A N 1
ATOM 2409 C CA . GLU A 1 329 ? -2.744 23.783 7.120 1.00 4.07 307 GLU A CA 1
ATOM 2410 C C . GLU A 1 329 ? -3.751 22.798 6.528 1.00 4.03 307 GLU A C 1
ATOM 2411 O O . GLU A 1 329 ? -4.593 22.263 7.244 1.00 5.26 307 GLU A O 1
ATOM 2417 N N . ALA A 1 330 ? -3.656 22.547 5.226 1.00 4.85 308 ALA A N 1
ATOM 2418 C CA . ALA A 1 330 ? -4.567 21.610 4.568 1.00 5.37 308 ALA A CA 1
ATOM 2419 C C . ALA A 1 330 ? -4.385 20.202 5.140 1.00 5.83 308 ALA A C 1
ATOM 2420 O O . ALA A 1 330 ? -5.345 19.444 5.259 1.00 5.39 308 ALA A O 1
ATOM 2422 N N . ALA A 1 331 ? -3.150 19.863 5.500 1.00 5.40 309 ALA A N 1
ATOM 2423 C CA . ALA A 1 331 ? -2.845 18.547 6.061 1.00 4.39 309 ALA A CA 1
ATOM 2424 C C . ALA A 1 331 ? -3.123 18.517 7.562 1.00 4.11 309 ALA A C 1
ATOM 2425 O O . ALA A 1 331 ? -3.099 17.457 8.192 1.00 4.26 309 ALA A O 1
ATOM 2427 N N . GLN A 1 332 ? -3.391 19.690 8.124 1.00 3.57 310 GLN A N 1
ATOM 2428 C CA . GLN A 1 332 ? -3.660 19.835 9.548 1.00 4.45 310 GLN A CA 1
ATOM 2429 C C . GLN A 1 332 ? -2.499 19.376 10.423 1.00 5.27 310 GLN A C 1
ATOM 2430 O O . GLN A 1 332 ? -2.685 18.735 11.457 1.00 4.69 310 GLN A O 1
ATOM 2436 N N . ILE A 1 333 ? -1.293 19.703 9.976 1.00 5.83 311 ILE A N 1
ATOM 2437 C CA . ILE A 1 333 ? -0.074 19.409 10.723 1.00 5.13 311 ILE A CA 1
ATOM 2438 C C . ILE A 1 333 ? 0.368 20.804 11.157 1.00 4.34 311 ILE A C 1
ATOM 2439 O O . ILE A 1 333 ? 0.749 21.625 10.324 1.00 5.30 311 ILE A O 1
ATOM 2444 N N . PRO A 1 334 ? 0.299 21.096 12.464 1.00 4.54 312 PRO A N 1
ATOM 2445 C CA . PRO A 1 334 ? 0.684 22.405 12.998 1.00 5.65 312 PRO A CA 1
ATOM 2446 C C . PRO A 1 334 ? 2.057 22.891 12.573 1.00 5.51 312 PRO A C 1
ATOM 2447 O O . PRO A 1 334 ? 3.005 22.113 12.479 1.00 6.13 312 PRO A O 1
ATOM 2451 N N . VAL A 1 335 ? 2.151 24.189 12.314 1.00 5.13 313 VAL A N 1
ATOM 2452 C CA . VAL A 1 335 ? 3.418 24.799 11.953 1.00 4.66 313 VAL A CA 1
ATOM 2453 C C . VAL A 1 335 ? 3.811 25.676 13.131 1.00 4.71 313 VAL A C 1
ATOM 2454 O O . VAL A 1 335 ? 3.088 26.603 13.507 1.00 3.97 313 VAL A O 1
ATOM 2458 N N . ILE A 1 336 ? 4.952 25.350 13.720 1.00 3.35 314 ILE A N 1
ATOM 2459 C CA . ILE A 1 336 ? 5.491 26.077 14.860 1.00 4.44 314 ILE A CA 1
ATOM 2460 C C . ILE A 1 336 ? 6.944 26.296 14.473 1.00 4.78 314 ILE A C 1
ATOM 2461 O O . ILE A 1 336 ? 7.823 25.505 14.813 1.00 4.20 314 ILE A O 1
ATOM 2466 N N . PRO A 1 337 ? 7.210 27.383 13.735 1.00 5.21 315 PRO A N 1
ATOM 2467 C CA . PRO A 1 337 ? 8.553 27.729 13.266 1.00 5.03 315 PRO A CA 1
ATOM 2468 C C . PRO A 1 337 ? 9.655 27.669 14.306 1.00 5.37 315 PRO A C 1
ATOM 2469 O O . PRO A 1 337 ? 9.440 27.951 15.485 1.00 5.12 315 PRO A O 1
ATOM 2473 N N . HIS A 1 338 ? 10.840 27.290 13.849 1.00 5.74 316 HIS A N 1
ATOM 2474 C CA . HIS A 1 338 ? 12.001 27.247 14.712 1.00 6.47 316 HIS A CA 1
ATOM 2475 C C . HIS A 1 338 ? 12.443 28.695 14.909 1.00 7.00 316 HIS A C 1
ATOM 2476 O O . HIS A 1 338 ? 12.525 29.454 13.944 1.00 7.34 316 HIS A O 1
ATOM 2483 N N . ALA A 1 339 ? 12.704 29.062 16.161 1.00 6.14 317 ALA A N 1
ATOM 2484 C CA . ALA A 1 339 ? 13.166 30.398 16.536 1.00 7.08 317 ALA A CA 1
ATOM 2485 C C . ALA A 1 339 ? 12.070 31.436 16.703 1.00 7.69 317 ALA A C 1
ATOM 2486 O O . ALA A 1 339 ? 11.087 31.463 15.957 1.00 6.68 317 ALA A O 1
ATOM 2488 N N . GLY A 1 340 ? 12.264 32.298 17.695 1.00 6.78 318 GLY A N 1
ATOM 2489 C CA . GLY A 1 340 ? 11.310 33.349 17.966 1.00 6.26 318 GLY A CA 1
ATOM 2490 C C . GLY A 1 340 ? 11.833 34.687 17.487 1.00 6.71 318 GLY A C 1
ATOM 2491 O O . GLY A 1 340 ? 12.556 35.377 18.204 1.00 6.86 318 GLY A O 1
ATOM 2492 N N . GLN A 1 341 ? 11.484 35.042 16.254 1.00 6.58 319 GLN A N 1
ATOM 2493 C CA . GLN A 1 341 ? 11.892 36.315 15.672 1.00 6.46 319 GLN A CA 1
ATOM 2494 C C . GLN A 1 341 ? 10.762 36.810 14.787 1.00 6.09 319 GLN A C 1
ATOM 2495 O O . GLN A 1 341 ? 9.877 36.043 14.412 1.00 6.03 319 GLN A O 1
ATOM 2501 N N . MET A 1 342 ? 10.789 38.092 14.450 1.00 5.24 320 MET A N 1
ATOM 2502 C CA . MET A 1 342 ? 9.743 38.654 13.614 1.00 5.72 320 MET A CA 1
ATOM 2503 C C . MET A 1 342 ? 9.594 37.939 12.274 1.00 6.19 320 MET A C 1
ATOM 2504 O O . MET A 1 342 ? 8.481 37.839 11.749 1.00 6.59 320 MET A O 1
ATOM 2509 N N . HIS A 1 343 ? 10.688 37.431 11.713 1.00 6.22 321 HIS A N 1
ATOM 2510 C CA . HIS A 1 343 ? 10.554 36.761 10.426 1.00 6.12 321 HIS A CA 1
ATOM 2511 C C . HIS A 1 343 ? 9.686 35.513 10.512 1.00 7.12 321 HIS A C 1
ATOM 2512 O O . HIS A 1 343 ? 9.254 34.981 9.488 1.00 8.00 321 HIS A O 1
ATOM 2519 N N . ASN A 1 344 ? 9.414 35.059 11.735 1.00 5.48 322 ASN A N 1
ATOM 2520 C CA . ASN A 1 344 ? 8.547 33.903 11.936 1.00 6.42 322 ASN A CA 1
ATOM 2521 C C . ASN A 1 344 ? 7.205 34.322 12.538 1.00 6.84 322 ASN A C 1
ATOM 2522 O O . ASN A 1 344 ? 6.156 33.827 12.127 1.00 5.82 322 ASN A O 1
ATOM 2527 N N . TYR A 1 345 ? 7.240 35.239 13.503 1.00 6.50 323 TYR A N 1
ATOM 2528 C CA . TYR A 1 345 ? 6.017 35.690 14.168 1.00 5.03 323 TYR A CA 1
ATOM 2529 C C . TYR A 1 345 ? 4.929 36.185 13.222 1.00 5.18 323 TYR A C 1
ATOM 2530 O O . TYR A 1 345 ? 3.755 35.878 13.415 1.00 5.50 323 TYR A O 1
ATOM 2539 N N . HIS A 1 346 ? 5.305 36.960 12.209 1.00 4.37 324 HIS A N 1
ATOM 2540 C CA . HIS A 1 346 ? 4.309 37.483 11.280 1.00 6.48 324 HIS A CA 1
ATOM 2541 C C . HIS A 1 346 ? 3.583 36.378 10.519 1.00 6.97 324 HIS A C 1
ATOM 2542 O O . HIS A 1 346 ? 2.371 36.456 10.303 1.00 6.86 324 HIS A O 1
ATOM 2549 N N . LEU A 1 347 ? 4.318 35.350 10.115 1.00 5.88 325 LEU A N 1
ATOM 2550 C CA . LEU A 1 347 ? 3.715 34.228 9.406 1.00 6.71 325 LEU A CA 1
ATOM 2551 C C . LEU A 1 347 ? 2.739 33.502 10.326 1.00 6.81 325 LEU A C 1
ATOM 2552 O O . LEU A 1 347 ? 1.615 33.191 9.933 1.00 5.99 325 LEU A O 1
ATOM 2557 N N . THR A 1 348 ? 3.179 33.242 11.554 1.00 6.79 326 THR A N 1
ATOM 2558 C CA . THR A 1 348 ? 2.361 32.555 12.546 1.00 5.72 326 THR A CA 1
ATOM 2559 C C . THR A 1 348 ? 1.063 33.305 12.833 1.00 6.13 326 THR A C 1
ATOM 2560 O O . THR A 1 348 ? -0.007 32.702 12.950 1.00 4.88 326 THR A O 1
ATOM 2564 N N . MET A 1 349 ? 1.157 34.625 12.939 1.00 5.72 327 MET A N 1
ATOM 2565 C CA . MET A 1 349 ? -0.020 35.433 13.222 1.00 5.54 327 MET A CA 1
ATOM 2566 C C . MET A 1 349 ? -1.103 35.320 12.156 1.00 4.93 327 MET A C 1
ATOM 2567 O O . MET A 1 349 ? -2.291 35.369 12.468 1.00 5.80 327 MET A O 1
ATOM 2572 N N . ALA A 1 350 ? -0.691 35.144 10.904 1.00 4.51 328 ALA A N 1
ATOM 2573 C CA . ALA A 1 350 ? -1.627 35.091 9.782 1.00 4.16 328 ALA A CA 1
ATOM 2574 C C . ALA A 1 350 ? -2.235 33.746 9.405 1.00 4.94 328 ALA A C 1
ATOM 2575 O O . ALA A 1 350 ? -3.004 33.671 8.448 1.00 5.38 328 ALA A O 1
ATOM 2577 N N . ASN A 1 351 ? -1.915 32.686 10.138 1.00 4.39 329 ASN A N 1
ATOM 2578 C CA . ASN A 1 351 ? -2.466 31.379 9.796 1.00 4.81 329 ASN A CA 1
ATOM 2579 C C . ASN A 1 351 ? -3.012 30.651 11.022 1.00 4.98 329 ASN A C 1
ATOM 2580 O O . ASN A 1 351 ? -2.324 30.492 12.030 1.00 5.03 329 ASN A O 1
ATOM 2585 N N . THR A 1 352 ? -4.260 30.209 10.923 1.00 5.79 330 THR A N 1
ATOM 2586 C CA . THR A 1 352 ? -4.927 29.517 12.019 1.00 6.12 330 THR A CA 1
ATOM 2587 C C . THR A 1 352 ? -4.234 28.224 12.444 1.00 6.60 330 THR A C 1
ATOM 2588 O O . THR A 1 352 ? -4.346 27.804 13.597 1.00 5.38 330 THR A O 1
ATOM 2592 N N . ASN A 1 353 ? -3.505 27.607 11.519 1.00 6.04 331 ASN A N 1
ATOM 2593 C CA . ASN A 1 353 ? -2.798 26.358 11.794 1.00 6.27 331 ASN A CA 1
ATOM 2594 C C . ASN A 1 353 ? -1.427 26.569 12.460 1.00 6.81 331 ASN A C 1
ATOM 2595 O O . ASN A 1 353 ? -0.648 25.626 12.607 1.00 7.10 331 ASN A O 1
ATOM 2600 N N . CYS A 1 354 ? -1.142 27.810 12.849 1.00 6.76 332 CYS A N 1
ATOM 2601 C CA . CYS A 1 354 ? 0.105 28.168 13.534 1.00 6.75 332 CYS A CA 1
ATOM 2602 C C . CYS A 1 354 ? -0.350 28.640 14.917 1.00 7.05 332 CYS A C 1
ATOM 2603 O O . CYS A 1 354 ? -0.533 29.836 15.151 1.00 7.75 332 CYS A O 1
ATOM 2606 N N . PRO A 1 355 ? -0.519 27.697 15.856 1.00 8.27 333 PRO A N 1
ATOM 2607 C CA . PRO A 1 355 ? -0.972 27.923 17.232 1.00 9.02 333 PRO A CA 1
ATOM 2608 C C . PRO A 1 355 ? -0.071 28.625 18.241 1.00 8.71 333 PRO A C 1
ATOM 2609 O O . PRO A 1 355 ? -0.561 29.377 19.084 1.00 8.84 333 PRO A O 1
ATOM 2613 N N . ILE A 1 356 ? 1.230 28.370 18.175 1.00 7.47 334 ILE A N 1
ATOM 2614 C CA . ILE A 1 356 ? 2.170 28.967 19.117 1.00 6.38 334 ILE A CA 1
ATOM 2615 C C . ILE A 1 356 ? 3.526 29.182 18.460 1.00 5.31 334 ILE A C 1
ATOM 2616 O O . ILE A 1 356 ? 3.803 28.619 17.399 1.00 5.66 334 ILE A O 1
ATOM 2621 N N . SER A 1 357 ? 4.372 29.984 19.100 1.00 5.70 335 SER A N 1
ATOM 2622 C CA . SER A 1 357 ? 5.705 30.258 18.575 1.00 5.79 335 SER A CA 1
ATOM 2623 C C . SER A 1 357 ? 6.779 29.814 19.564 1.00 6.11 335 SER A C 1
ATOM 2624 O O . SER A 1 357 ? 6.525 29.707 20.764 1.00 4.22 335 SER A O 1
ATOM 2627 N N . GLU A 1 358 ? 7.975 29.542 19.055 1.00 5.30 336 GLU A N 1
ATOM 2628 C CA . GLU A 1 358 ? 9.080 29.162 19.924 1.00 5.37 336 GLU A CA 1
ATOM 2629 C C . GLU A 1 358 ? 9.637 30.468 20.470 1.00 5.86 336 GLU A C 1
ATOM 2630 O O . GLU A 1 358 ? 9.735 31.454 19.742 1.00 5.52 336 GLU A O 1
ATOM 2636 N N . TYR A 1 359 ? 9.983 30.489 21.752 1.00 5.56 337 TYR A N 1
ATOM 2637 C CA . TYR A 1 359 ? 10.521 31.707 22.336 1.00 6.43 337 TYR A CA 1
ATOM 2638 C C . TYR A 1 359 ? 11.846 31.497 23.050 1.00 8.55 337 TYR A C 1
ATOM 2639 O O . TYR A 1 359 ? 11.901 30.831 24.086 1.00 7.89 337 TYR A O 1
ATOM 2648 N N . PHE A 1 360 ? 12.913 32.051 22.477 1.00 9.20 338 PHE A N 1
ATOM 2649 C CA . PHE A 1 360 ? 14.234 31.981 23.093 1.00 9.85 338 PHE A CA 1
ATOM 2650 C C . PHE A 1 360 ? 14.273 33.209 23.990 1.00 10.78 338 PHE A C 1
ATOM 2651 O O . PHE A 1 360 ? 14.132 34.335 23.514 1.00 10.47 338 PHE A O 1
ATOM 2659 N N . PRO A 1 361 ? 14.453 33.015 25.302 1.00 10.93 339 PRO A N 1
ATOM 2660 C CA . PRO A 1 361 ? 14.495 34.181 26.188 1.00 10.41 339 PRO A CA 1
ATOM 2661 C C . PRO A 1 361 ? 15.759 35.009 25.976 1.00 11.06 339 PRO A C 1
ATOM 2662 O O . PRO A 1 361 ? 16.783 34.489 25.528 1.00 9.64 339 PRO A O 1
ATOM 2666 N N . VAL A 1 362 ? 15.679 36.304 26.273 1.00 10.64 340 VAL A N 1
ATOM 2667 C CA . VAL A 1 362 ? 16.845 37.167 26.142 1.00 10.80 340 VAL A CA 1
ATOM 2668 C C . VAL A 1 362 ? 17.843 36.556 27.116 1.00 11.06 340 VAL A C 1
ATOM 2669 O O . VAL A 1 362 ? 17.481 36.217 28.240 1.00 11.21 340 VAL A O 1
ATOM 2673 N N . PHE A 1 363 ? 19.092 36.402 26.695 1.00 10.50 341 PHE A N 1
ATOM 2674 C CA . PHE A 1 363 ? 20.084 35.774 27.564 1.00 11.39 341 PHE A CA 1
ATOM 2675 C C . PHE A 1 363 ? 21.494 36.134 27.120 1.00 10.39 341 PHE A C 1
ATOM 2676 O O . PHE A 1 363 ? 21.682 36.752 26.072 1.00 9.58 341 PHE A O 1
ATOM 2684 N N . ASP A 1 364 ? 22.481 35.747 27.923 1.00 9.86 342 ASP A N 1
ATOM 2685 C CA . ASP A 1 364 ? 23.877 35.989 27.574 1.00 9.60 342 ASP A CA 1
ATOM 2686 C C . ASP A 1 364 ? 24.138 35.147 26.337 1.00 8.86 342 ASP A C 1
ATOM 2687 O O . ASP A 1 364 ? 23.368 34.235 26.038 1.00 10.40 342 ASP A O 1
ATOM 2692 N N . VAL A 1 365 ? 25.214 35.443 25.619 1.00 7.83 343 VAL A N 1
ATOM 2693 C CA . VAL A 1 365 ? 25.537 34.674 24.427 1.00 7.50 343 VAL A CA 1
ATOM 2694 C C . VAL A 1 365 ? 26.055 33.314 24.869 1.00 8.48 343 VAL A C 1
ATOM 2695 O O . VAL A 1 365 ? 27.165 33.186 25.383 1.00 8.40 343 VAL A O 1
ATOM 2699 N N . GLU A 1 366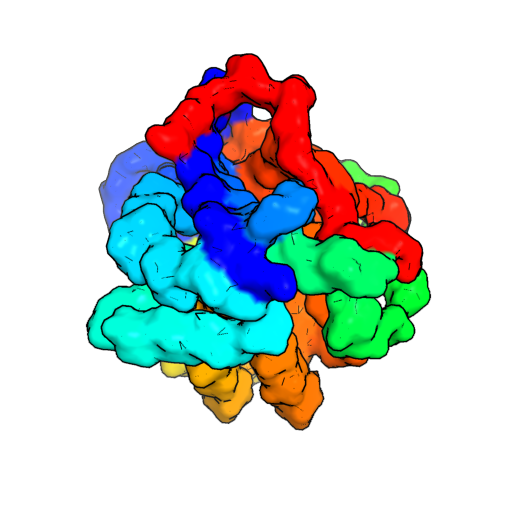 ? 25.213 32.307 24.666 1.00 8.63 344 GLU A N 1
ATOM 2700 C CA . GLU A 1 366 ? 25.485 30.929 25.055 1.00 9.07 344 GLU A CA 1
ATOM 2701 C C . GLU A 1 366 ? 25.599 30.068 23.794 1.00 9.00 344 GLU A C 1
ATOM 2702 O O . GLU A 1 366 ? 26.692 29.884 23.256 1.00 8.75 344 GLU A O 1
ATOM 2708 N N . VAL A 1 367 ? 24.474 29.538 23.324 1.00 7.00 345 VAL A N 1
ATOM 2709 C CA . VAL A 1 367 ? 24.491 28.741 22.103 1.00 7.27 345 VAL A CA 1
ATOM 2710 C C . VAL A 1 367 ? 24.432 29.699 20.911 1.00 8.10 345 VAL A C 1
ATOM 2711 O O . VAL A 1 367 ? 24.938 29.395 19.834 1.00 9.31 345 VAL A O 1
ATOM 2715 N N . GLY A 1 368 ? 23.816 30.861 21.116 1.00 7.69 346 GLY A N 1
ATOM 2716 C CA . GLY A 1 368 ? 23.730 31.843 20.048 1.00 8.50 346 GLY A CA 1
ATOM 2717 C C . GLY A 1 368 ? 22.336 32.102 19.514 1.00 9.03 346 GLY A C 1
ATOM 2718 O O . GLY A 1 368 ? 22.134 33.019 18.716 1.00 8.84 346 GLY A O 1
ATOM 2719 N N . ASN A 1 369 ? 21.365 31.305 19.942 1.00 8.59 347 ASN A N 1
ATOM 2720 C CA . ASN A 1 369 ? 20.000 31.499 19.470 1.00 8.10 347 ASN A CA 1
ATOM 2721 C C . ASN A 1 369 ? 19.483 32.873 19.887 1.00 8.97 347 ASN A C 1
ATOM 2722 O O . ASN A 1 369 ? 18.577 33.425 19.262 1.00 8.81 347 ASN A O 1
ATOM 2727 N N . GLU A 1 370 ? 20.079 33.429 20.936 1.00 8.60 348 GLU A N 1
ATOM 2728 C CA . GLU A 1 370 ? 19.682 34.739 21.435 1.00 8.10 348 GLU A CA 1
ATOM 2729 C C . GLU A 1 370 ? 20.511 35.880 20.846 1.00 8.91 348 GLU A C 1
ATOM 2730 O O . GLU A 1 370 ? 20.283 37.044 21.171 1.00 8.42 348 GLU A O 1
ATOM 2736 N N . LEU A 1 371 ? 21.458 35.556 19.973 1.00 8.22 349 LEU A N 1
ATOM 2737 C CA . LEU A 1 371 ? 22.317 36.583 19.392 1.00 6.85 349 LEU A CA 1
ATOM 2738 C C . LEU A 1 371 ? 21.582 37.685 18.624 1.00 7.95 349 LEU A C 1
ATOM 2739 O O . LEU A 1 371 ? 22.020 38.837 18.618 1.00 7.23 349 LEU A O 1
ATOM 2744 N N . PHE A 1 372 ? 20.463 37.346 17.990 1.00 7.44 350 PHE A N 1
ATOM 2745 C CA . PHE A 1 372 ? 19.717 38.337 17.223 1.00 7.67 350 PHE A CA 1
ATOM 2746 C C . PHE A 1 372 ? 19.203 39.489 18.092 1.00 7.51 350 PHE A C 1
ATOM 2747 O O . PHE A 1 372 ? 18.985 40.592 17.594 1.00 8.43 350 PHE A O 1
ATOM 2755 N N . TYR A 1 373 ? 19.004 39.239 19.383 1.00 8.53 351 TYR A N 1
ATOM 2756 C CA . TYR A 1 373 ? 18.528 40.288 20.289 1.00 8.12 351 TYR A CA 1
ATOM 2757 C C . TYR A 1 373 ? 19.543 41.428 20.393 1.00 9.14 351 TYR A C 1
ATOM 2758 O O . TYR A 1 373 ? 19.189 42.564 20.721 1.00 8.83 351 TYR A O 1
ATOM 2767 N N . TYR A 1 374 ? 20.806 41.111 20.125 1.00 7.71 352 TYR A N 1
ATOM 2768 C CA . TYR A 1 374 ? 21.891 42.088 20.205 1.00 9.03 352 TYR A CA 1
ATOM 2769 C C . TYR A 1 374 ? 22.106 42.835 18.891 1.00 9.41 352 TYR A C 1
ATOM 2770 O O . TYR A 1 374 ? 22.806 43.846 18.850 1.00 10.12 352 TYR A O 1
ATOM 2779 N N . ILE A 1 375 ? 21.499 42.332 17.823 1.00 9.45 353 ILE A N 1
ATOM 2780 C CA . ILE A 1 375 ? 21.656 42.927 16.501 1.00 9.68 353 ILE A CA 1
ATOM 2781 C C . ILE A 1 375 ? 20.431 43.704 16.034 1.00 10.17 353 ILE A C 1
ATOM 2782 O O . ILE A 1 375 ? 20.556 44.707 15.330 1.00 10.92 353 ILE A O 1
ATOM 2787 N N . PHE A 1 376 ? 19.251 43.241 16.432 1.00 8.80 354 PHE A N 1
ATOM 2788 C CA . PHE A 1 376 ? 18.008 43.886 16.033 1.00 8.53 354 PHE A CA 1
ATOM 2789 C C . PHE A 1 376 ? 17.219 44.421 17.216 1.00 10.21 354 PHE A C 1
ATOM 2790 O O . PHE A 1 376 ? 17.327 43.923 18.338 1.00 9.52 354 PHE A O 1
ATOM 2798 N N . GLU A 1 377 ? 16.419 45.441 16.940 1.00 11.17 355 GLU A N 1
ATOM 2799 C CA . GLU A 1 377 ? 15.542 46.037 17.931 1.00 11.74 355 GLU A CA 1
ATOM 2800 C C . GLU A 1 377 ? 14.138 45.848 17.369 1.00 11.31 355 GLU A C 1
ATOM 2801 O O . GLU A 1 377 ? 13.921 46.005 16.166 1.00 11.93 355 GLU A O 1
ATOM 2807 N N . GLY A 1 378 ? 13.188 45.485 18.223 1.00 10.21 356 GLY A N 1
ATOM 2808 C CA . GLY A 1 378 ? 11.831 45.303 17.741 1.00 10.13 356 GLY A CA 1
ATOM 2809 C C . GLY A 1 378 ? 11.217 43.939 17.992 1.00 9.26 356 GLY A C 1
ATOM 2810 O O . GLY A 1 378 ? 9.995 43.823 18.060 1.00 9.76 356 GLY A O 1
ATOM 2811 N N . ASP A 1 379 ? 12.035 42.899 18.110 1.00 10.00 357 ASP A N 1
ATOM 2812 C CA . ASP A 1 379 ? 11.481 41.573 18.372 1.00 10.05 357 ASP A CA 1
ATOM 2813 C C . ASP A 1 379 ? 10.802 41.646 19.730 1.00 10.70 357 ASP A C 1
ATOM 2814 O O . ASP A 1 379 ? 11.417 42.033 20.724 1.00 9.16 357 ASP A O 1
ATOM 2819 N N . PRO A 1 380 ? 9.511 41.289 19.788 1.00 11.19 358 PRO A N 1
ATOM 2820 C CA . PRO A 1 380 ? 8.763 41.332 21.045 1.00 12.34 358 PRO A CA 1
ATOM 2821 C C . PRO A 1 380 ? 9.237 40.354 22.109 1.00 13.24 358 PRO A C 1
ATOM 2822 O O . PRO A 1 380 ? 9.749 39.280 21.801 1.00 13.16 358 PRO A O 1
ATOM 2826 N N . GLU A 1 381 ? 9.080 40.745 23.368 1.00 14.15 359 GLU A N 1
ATOM 2827 C CA . GLU A 1 381 ? 9.456 39.881 24.473 1.00 14.95 359 GLU A CA 1
ATOM 2828 C C . GLU A 1 381 ? 8.174 39.346 25.094 1.00 14.13 359 GLU A C 1
ATOM 2829 O O . GLU A 1 381 ? 7.143 40.018 25.096 1.00 13.53 359 GLU A O 1
ATOM 2835 N N . ALA A 1 382 ? 8.244 38.125 25.605 1.00 12.37 360 ALA A N 1
ATOM 2836 C CA . ALA A 1 382 ? 7.089 37.471 26.193 1.00 12.61 360 ALA A CA 1
ATOM 2837 C C . ALA A 1 382 ? 6.570 38.111 27.474 1.00 12.43 360 ALA A C 1
ATOM 2838 O O . ALA A 1 382 ? 7.341 38.535 28.333 1.00 12.36 360 ALA A O 1
ATOM 2840 N N . VAL A 1 383 ? 5.248 38.177 27.581 1.00 12.00 361 VAL A N 1
ATOM 2841 C CA . VAL A 1 383 ? 4.576 38.717 28.757 1.00 12.25 361 VAL A CA 1
ATOM 2842 C C . VAL A 1 383 ? 3.534 37.682 29.161 1.00 11.13 361 VAL A C 1
ATOM 2843 O O . VAL A 1 383 ? 2.566 37.450 28.441 1.00 9.63 361 VAL A O 1
ATOM 2847 N N . ASP A 1 384 ? 3.751 37.053 30.308 1.00 11.45 362 ASP A N 1
ATOM 2848 C CA . ASP A 1 384 ? 2.852 36.023 30.811 1.00 12.98 362 ASP A CA 1
ATOM 2849 C C . ASP A 1 384 ? 2.632 34.913 29.785 1.00 11.88 362 ASP A C 1
ATOM 2850 O O . ASP A 1 384 ? 1.540 34.349 29.687 1.00 10.71 362 ASP A O 1
ATOM 2855 N N . GLY A 1 385 ? 3.676 34.611 29.019 1.00 11.14 363 GLY A N 1
ATOM 2856 C CA . GLY A 1 385 ? 3.598 33.549 28.030 1.00 10.71 363 GLY A CA 1
ATOM 2857 C C . GLY A 1 385 ? 3.012 33.901 26.675 1.00 10.43 363 GLY A C 1
ATOM 2858 O O . GLY A 1 385 ? 2.657 33.005 25.910 1.00 9.70 363 GLY A O 1
ATOM 2859 N N . TYR A 1 386 ? 2.922 35.190 26.365 1.00 9.11 364 TYR A N 1
ATOM 2860 C CA . TYR A 1 386 ? 2.367 35.633 25.089 1.00 9.98 364 TYR A CA 1
ATOM 2861 C C . TYR A 1 386 ? 3.188 36.747 24.449 1.00 9.25 364 TYR A C 1
ATOM 2862 O O . TYR A 1 386 ? 3.880 37.504 25.135 1.00 8.66 364 TYR A O 1
ATOM 2871 N N . LEU A 1 387 ? 3.090 36.841 23.127 1.00 8.78 365 LEU A N 1
ATOM 2872 C CA . LEU A 1 387 ? 3.767 37.876 22.353 1.00 9.54 365 LEU A CA 1
ATOM 2873 C C . LEU A 1 387 ? 2.685 38.629 21.590 1.00 9.11 365 LEU A C 1
ATOM 2874 O O . LEU A 1 387 ? 1.607 38.086 21.335 1.00 9.38 365 LEU A O 1
ATOM 2879 N N . GLN A 1 388 ? 2.969 39.871 21.216 1.00 8.17 366 GLN A N 1
ATOM 2880 C CA . GLN A 1 388 ? 1.994 40.664 20.477 1.00 7.08 366 GLN A CA 1
ATOM 2881 C C . GLN A 1 388 ? 2.644 41.384 19.308 1.00 7.81 366 GLN A C 1
ATOM 2882 O O . GLN A 1 388 ? 3.830 41.724 19.359 1.00 7.87 366 GLN A O 1
ATOM 2888 N N . LEU A 1 389 ? 1.866 41.599 18.250 1.00 7.57 367 LEU A N 1
ATOM 2889 C CA . LEU A 1 389 ? 2.348 42.316 17.079 1.00 8.53 367 LEU A CA 1
ATOM 2890 C C . LEU A 1 389 ? 1.542 43.608 16.963 1.00 9.40 367 LEU A C 1
ATOM 2891 O O . LEU A 1 389 ? 0.387 43.665 17.382 1.00 9.00 367 LEU A O 1
ATOM 2896 N N . ASP A 1 390 ? 2.165 44.636 16.396 1.00 10.52 368 ASP A N 1
ATOM 2897 C CA . ASP A 1 390 ? 1.542 45.946 16.226 1.00 12.82 368 ASP A CA 1
ATOM 2898 C C . ASP A 1 390 ? 0.777 46.001 14.903 1.00 12.53 368 ASP A C 1
ATOM 2899 O O . ASP A 1 390 ? 1.359 45.816 13.836 1.00 11.51 368 ASP A O 1
ATOM 2904 N N . ASP A 1 391 ? -0.524 46.267 14.974 1.00 12.80 369 ASP A N 1
ATOM 2905 C CA . ASP A 1 391 ? -1.359 46.323 13.775 1.00 15.47 369 ASP A CA 1
ATOM 2906 C C . ASP A 1 391 ? -1.016 47.450 12.807 1.00 15.11 369 ASP A C 1
ATOM 2907 O O . ASP A 1 391 ? -1.398 47.399 11.638 1.00 14.85 369 ASP A O 1
ATOM 2912 N N . ASP A 1 392 ? -0.289 48.458 13.277 1.00 15.06 370 ASP A N 1
ATOM 2913 C CA . ASP A 1 392 ? 0.038 49.596 12.422 1.00 17.63 370 ASP A CA 1
ATOM 2914 C C 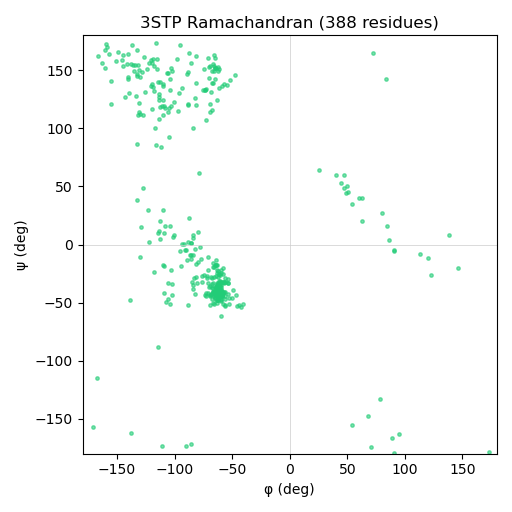. ASP A 1 392 ? 1.489 49.736 11.981 1.00 17.02 370 ASP A C 1
ATOM 2915 O O . ASP A 1 392 ? 1.775 50.436 11.011 1.00 20.52 370 ASP A O 1
ATOM 2920 N N . LEU A 1 393 ? 2.403 49.077 12.681 1.00 14.28 371 LEU A N 1
ATOM 2921 C CA . LEU A 1 393 ? 3.820 49.162 12.347 1.00 12.11 371 LEU A CA 1
ATOM 2922 C C . LEU A 1 393 ? 4.129 48.458 11.024 1.00 11.38 371 LEU A C 1
ATOM 2923 O O . LEU A 1 393 ? 4.008 47.241 10.918 1.00 9.52 371 LEU A O 1
ATOM 2928 N N . PRO A 1 394 ? 4.541 49.221 9.996 1.00 10.96 372 PRO A N 1
ATOM 2929 C CA . PRO A 1 394 ? 4.861 48.648 8.682 1.00 10.63 372 PRO A CA 1
ATOM 2930 C C . PRO A 1 394 ? 6.017 47.652 8.689 1.00 10.75 372 PRO A C 1
ATOM 2931 O O . PRO A 1 394 ? 6.909 47.721 9.534 1.00 11.28 372 PRO A O 1
ATOM 2935 N N . GLY A 1 395 ? 5.995 46.731 7.732 1.00 9.61 373 GLY A N 1
ATOM 2936 C CA . GLY A 1 395 ? 7.054 45.745 7.624 1.00 9.40 373 GLY A CA 1
ATOM 2937 C C . GLY A 1 395 ? 7.096 44.740 8.756 1.00 7.56 373 GLY A C 1
ATOM 2938 O O . GLY A 1 395 ? 6.059 44.378 9.316 1.00 8.09 373 GLY A O 1
ATOM 2939 N N . LEU A 1 396 ? 8.303 44.286 9.086 1.00 6.31 374 LEU A N 1
ATOM 2940 C CA . LEU A 1 396 ? 8.507 43.312 10.152 1.00 5.89 374 LEU A CA 1
ATOM 2941 C C . LEU A 1 396 ? 8.507 43.978 11.521 1.00 7.04 374 LEU A C 1
ATOM 2942 O O . LEU A 1 396 ? 8.360 43.311 12.545 1.00 7.08 374 LEU A O 1
ATOM 2947 N N . GLY A 1 397 ? 8.677 45.294 11.536 1.00 6.26 375 GLY A N 1
ATOM 2948 C CA . GLY A 1 397 ? 8.694 46.012 12.796 1.00 7.90 375 GLY A CA 1
ATOM 2949 C C . GLY A 1 397 ? 10.030 45.914 13.509 1.00 8.96 375 GLY A C 1
ATOM 2950 O O . GLY A 1 397 ? 10.096 46.004 14.734 1.00 9.33 375 GLY A O 1
ATOM 2951 N N . ILE A 1 398 ? 11.103 45.725 12.749 1.00 9.36 376 ILE A N 1
ATOM 2952 C CA . ILE A 1 398 ? 12.429 45.634 13.347 1.00 9.86 376 ILE A CA 1
ATOM 2953 C C . ILE A 1 398 ? 13.386 46.619 12.695 1.00 9.87 376 ILE A C 1
ATOM 2954 O O . ILE A 1 398 ? 13.142 47.110 11.593 1.00 9.99 376 ILE A O 1
ATOM 2959 N N . ALA A 1 399 ? 14.479 46.900 13.390 1.00 8.98 377 ALA A N 1
ATOM 2960 C CA . ALA A 1 399 ? 15.503 47.802 12.890 1.00 9.36 377 ALA A CA 1
ATOM 2961 C C . ALA A 1 399 ? 16.833 47.261 13.385 1.00 9.73 377 ALA A C 1
ATOM 2962 O O . ALA A 1 399 ? 16.882 46.561 14.397 1.00 8.90 377 ALA A O 1
ATOM 2964 N N . ILE A 1 400 ? 17.907 47.559 12.663 1.00 9.73 378 ILE A N 1
ATOM 2965 C CA . ILE A 1 400 ? 19.225 47.104 13.073 1.00 11.15 378 ILE A CA 1
ATOM 2966 C C . ILE A 1 400 ? 19.634 47.958 14.266 1.00 13.06 378 ILE A C 1
ATOM 2967 O O . ILE A 1 400 ? 19.502 49.182 14.241 1.00 11.43 378 ILE A O 1
ATOM 2972 N N . SER A 1 401 ? 20.121 47.302 15.313 1.00 13.09 379 SER A N 1
ATOM 2973 C CA . SER A 1 401 ? 20.510 47.984 16.541 1.00 15.05 379 SER A CA 1
ATOM 2974 C C . SER A 1 401 ? 21.953 48.466 16.587 1.00 15.37 379 SER A C 1
ATOM 2975 O O . SER A 1 401 ? 22.853 47.837 16.034 1.00 13.29 379 SER A O 1
ATOM 2978 N N . ASP A 1 402 ? 22.160 49.594 17.258 1.00 17.34 380 ASP A N 1
ATOM 2979 C CA . ASP A 1 402 ? 23.495 50.154 17.419 1.00 19.86 380 ASP A CA 1
ATOM 2980 C C . ASP A 1 402 ? 23.862 50.086 18.897 1.00 19.65 380 ASP A C 1
ATOM 2981 O O . ASP A 1 402 ? 24.845 50.683 19.334 1.00 18.87 380 ASP A O 1
ATOM 2986 N N . LYS A 1 403 ? 23.066 49.344 19.661 1.00 18.35 381 LYS A N 1
ATOM 2987 C CA . LYS A 1 403 ? 23.285 49.201 21.097 1.00 19.04 381 LYS A CA 1
ATOM 2988 C C . LYS A 1 403 ? 24.492 48.345 21.475 1.00 17.75 381 LYS A C 1
ATOM 2989 O O . LYS A 1 403 ? 25.092 48.557 22.529 1.00 17.28 381 LYS A O 1
ATOM 2995 N N . HIS A 1 404 ? 24.853 47.386 20.628 1.00 14.97 382 HIS A N 1
ATOM 2996 C CA . HIS A 1 404 ? 25.977 46.506 20.941 1.00 15.38 382 HIS A CA 1
ATOM 2997 C C . HIS A 1 404 ? 27.095 46.477 19.910 1.00 14.44 382 HIS A C 1
ATOM 2998 O O . HIS A 1 404 ? 27.776 45.462 19.760 1.00 13.70 382 HIS A O 1
ATOM 3005 N N . LEU A 1 405 ? 27.298 47.585 19.207 1.00 12.87 383 LEU A N 1
ATOM 3006 C CA . LEU A 1 405 ? 28.338 47.638 18.189 1.00 13.53 383 LEU A CA 1
ATOM 3007 C C . LEU A 1 405 ? 29.726 47.301 18.726 1.00 14.09 383 LEU A C 1
ATOM 3008 O O . LEU A 1 405 ? 30.548 46.722 18.015 1.00 13.16 383 LEU A O 1
ATOM 3013 N N . GLN A 1 406 ? 29.983 47.652 19.981 1.00 14.25 384 GLN A N 1
ATOM 3014 C CA . GLN A 1 406 ? 31.286 47.382 20.580 1.00 16.49 384 GLN A CA 1
ATOM 3015 C C . GLN A 1 406 ? 31.528 45.901 20.861 1.00 15.66 384 GLN A C 1
ATOM 3016 O O . GLN A 1 406 ? 32.649 45.506 21.183 1.00 15.06 384 GLN A O 1
ATOM 3022 N N . HIS A 1 407 ? 30.484 45.084 20.739 1.00 14.52 385 HIS A N 1
ATOM 3023 C CA . HIS A 1 407 ? 30.604 43.645 20.976 1.00 13.84 385 HIS A CA 1
ATOM 3024 C C . HIS A 1 407 ? 30.676 42.869 19.672 1.00 12.85 385 HIS A C 1
ATOM 3025 O O . HIS A 1 407 ? 30.662 41.639 19.678 1.00 12.23 385 HIS A O 1
ATOM 3032 N N . PHE A 1 408 ? 30.751 43.583 18.556 1.00 10.91 386 PHE A N 1
ATOM 3033 C CA . PHE A 1 408 ? 30.787 42.933 17.255 1.00 11.05 386 PHE A CA 1
ATOM 3034 C C . PHE A 1 408 ? 31.875 43.409 16.310 1.00 10.86 386 PHE A C 1
ATOM 3035 O O . PHE A 1 408 ? 32.297 44.562 16.350 1.00 12.45 386 PHE A O 1
ATOM 3043 N N . ASP A 1 409 ? 32.314 42.492 15.459 1.00 11.84 387 ASP A N 1
ATOM 3044 C CA . ASP A 1 409 ? 33.262 42.797 14.401 1.00 12.71 387 ASP A CA 1
ATOM 3045 C C . ASP A 1 409 ? 32.366 42.577 13.192 1.00 13.05 387 ASP A C 1
ATOM 3046 O O . ASP A 1 409 ? 31.994 41.444 12.884 1.00 13.84 387 ASP A O 1
ATOM 3051 N N . ILE A 1 410 ? 31.990 43.667 12.535 1.00 12.31 388 ILE A N 1
ATOM 3052 C CA . ILE A 1 410 ? 31.106 43.595 11.380 1.00 12.81 388 ILE A CA 1
ATOM 3053 C C . ILE A 1 410 ? 31.880 43.711 10.075 1.00 14.84 388 ILE A C 1
ATOM 3054 O O . ILE A 1 410 ? 32.589 44.690 9.849 1.00 12.98 388 ILE A O 1
ATOM 3059 N N . THR A 1 411 ? 31.739 42.706 9.217 1.00 15.82 389 THR A N 1
ATOM 3060 C CA . THR A 1 411 ? 32.434 42.700 7.935 1.00 18.85 389 THR A CA 1
ATOM 3061 C C . THR A 1 411 ? 31.451 42.902 6.789 1.00 19.55 389 THR A C 1
ATOM 3062 O O . THR A 1 411 ? 30.378 42.300 6.767 1.00 15.80 389 THR A O 1
ATOM 3066 N N . GLU A 1 412 ? 31.826 43.753 5.838 1.00 21.55 390 GLU A N 1
ATOM 3067 C CA . GLU A 1 412 ? 30.965 44.046 4.697 1.00 23.31 390 GLU A CA 1
ATOM 3068 C C . GLU A 1 412 ? 31.699 43.815 3.378 1.00 24.50 390 GLU A C 1
ATOM 3069 O O . GLU A 1 412 ? 32.949 43.817 3.391 1.00 25.22 390 GLU A O 1
#

Nearest PDB structures (foldseek):
  3stp-assembly1_A  TM=1.003E+00  e=6.680E-92  Roseibium aggregatum IAM 12614
  3sqs-assembly1_A  TM=9.935E-01  e=1.330E-79  Dinoroseobacter shibae DFL 12 = DSM 16493
  3ssz-assembly1_A  TM=9.987E-01  e=9.569E-78  Rhodobacteraceae bacterium KLH11
  2ox4-assembly1_E  TM=8.195E-01  e=8.416E-33  Zymomonas mobilis
  3gy1-assembly1_B  TM=8.623E-01  e=5.527E-28  Clostridium beijerinckii NCIMB 8052

CATH classification: 3.30.390.10 (+1 more: 3.20.20.120)

Secondary structure (DSSP, 8-state):
--EEEEEEEEEEE-S--PPP-SSS---GGGGS---S-TTTTT---EEEEEEEEETTS-EEEEEE-SSHHHHHHHIIIIIHHHHTTS-GGGHHHHHHHHHHHTHHHHSSTHHHHHHHHHHHHHHHHHHHHTT-BHHHHHT--SSSSEEEEEE---S--HHHHHHHHHHHHTTT-SEEEEE----GGGHHHHHHHHHHHHHHHHHHH-SSSEEEEE-TT-S-HHHHHHHHHHHGGG--SEEE--S-TT-HHHHHHHHHT-SS-EEE-TT--SHHHHHHHHHTT--SEE---HHHHTHHHHHHHHHHHHHHHT--B--SS-SHHHHHHHHT-TT---EEEPPP-SSSSSTTTHHHHEE-----BTTEE---SSS-BTS-EE--TTGGGEEEE-

Radius of gyration: 20.15 Å; Cα contacts (8 Å, |Δi|>4): 905; chains: 1; bounding box: 44×54×52 Å

Solvent-accessible surface area: 15485 Å² total; per-residue (Å²): 110,98,2,94,40,21,101,3,29,4,2,42,23,115,16,107,56,47,93,69,116,65,74,29,10,2,1,36,25,38,88,91,233,156,195,66,43,47,7,79,94,40,36,20,53,63,7,0,0,0,19,0,42,0,104,82,36,30,60,0,12,0,4,0,7,39,50,10,71,73,0,28,124,13,0,56,75,133,1,10,84,26,0,78,44,39,43,0,80,65,66,47,135,0,13,52,41,0,26,167,187,4,74,103,114,1,125,85,26,59,1,0,0,0,0,0,0,0,2,0,0,2,10,0,0,2,0,68,51,77,39,104,2,0,0,82,68,13,60,8,82,56,33,109,99,0,40,7,0,18,2,20,0,21,5,26,65,54,144,55,5,40,148,38,0,96,102,5,67,162,28,26,23,133,8,0,1,4,17,6,6,32,6,40,137,58,30,91,98,2,2,128,53,1,13,103,28,6,96,6,0,8,136,25,4,25,119,144,24,49,0,0,3,7,0,22,21,8,8,65,46,78,1,0,72,114,0,0,71,59,0,35,90,34,117,8,83,0,0,1,1,0,2,87,32,135,41,22,64,0,7,24,78,0,14,79,69,132,62,2,58,0,0,0,5,4,30,20,19,6,24,114,6,0,14,82,6,4,107,112,140,0,1,35,14,0,2,0,4,0,2,6,0,0,0,0,6,0,0,56,100,0,1,58,53,0,65,91,50,134,17,44,0,1,2,15,3,0,6,11,4,2,0,5,0,1,0,15,17,106,16,0,46,18,3,1,9,9,22,72,74,87,2,11,6,0,16,9,0,0,33,34,0,8,69,42,19,23,110,25,113,89,6,34,3,91,5,79,62,116,84,46,0,1,14,18,53,41,3,97,140,55,80,156,65,9,70,57,78,132

Foldseek 3Di:
DAWAFKDKKKKAFQDDEDDADALFFFAQQPVDDDDDHSLVQPFQRMKMWIWIAHPVGQIFIFIFGAPRVLLRCCCVPPLGVLRGGHDLVCLVVSLVCQCPVCVVPQQADSSLLSLLRVSLRSLLRVLVVVQFESLVVLADFPDPFFFAEEEDQTDDDLVVSLVVLLVVVVQQHQEYEHHGSAEDVCPPVSLVSRLVNLVSSCVRSPDSGAYAYENHQRYDLVRLVVSLQVCLVSPHQEYENNHDPVPLVSLLVNCVVPSGFYEYACRFAFLVRLLCCLVSVSGLEYAHASSRHRHPVRLSSNLVSCVVSLRAYAYDAQFLSVVSSLRRHPSHRHYYYHAQDGRYSHSNVVVLFKDARFHRHSRTGHDDRRRTGSRMDTDPNPPVRIDMDD

Organism: Roseibium aggregatum (strain ATCC 25650 / DSM 13394 / JCM 20685 / NBRC 16684 / NCIMB 2208 / IAM 12614 / B1) (NCBI:txid384765)